Protein AF-A0A8J5R7S0-F1 (afdb_monomer)

InterPro domains:
  IPR000718 Peptidase M13 [PS51885] (1-370)
  IPR000718 Peptidase M13 [PTHR11733] (6-368)
  IPR008753 Peptidase M13, N-terminal domain [PF05649] (17-131)
  IPR008753 Peptidase M13, N-terminal domain [PF05649] (143-368)

Secondary structure (DSSP, 8-state):
-HHHHHHHHH--TTS-TTT-HHHHHHTTTS-TT-GGGG--HHHHHHHHHHHHHHHHHHH-TT--SSHHHHHHHHHHHHHHHHHHHHTS--SB--HHHHHHHHHTT--HHHHGGGS-GGG--HHHHHHHTTT--PSPP----THHHHHHHHHHHHHHHHTT--HHHHTTHHHHHHHHHHHHHHHHHHIIIIITTSPPEEEEHHHHHHH--SS-HHHHHHHHSTTT----TT-EEEES-HHHHHHHHHHHHHS-HHHHHHHHHHHHHHHHGGGS-BHHHHHHHHHHHHHHTTTT--S-S---HHHHHHHHHHHHHHHHHHHHSPPPHHHHHHHHHHHHHHHHHHHHHHHH-SSS-HHHHHHHHHHHHT----

Radius of gyration: 26.87 Å; Cα contacts (8 Å, |Δi|>4): 314; chains: 1; bounding box: 60×61×68 Å

Foldseek 3Di:
DVVVVLQVLQADCVDDCVVPVCCRRHVLQPPPPRPNVPPPVVVVVVVVLLVVLVCQLAVPCPPDPDVLSNVLSVLLVLQVVLQVLLVPQPDFDCPVVVVLQVQLQHQCLQCPPNRDLVPFDLLSLCLSLLNLLDQQDDQQDDPLLVLVLVLLLLVSVVVHGDNVSSVVLVLLSVLSNVLNVLVVVLCVVCPVPDWFDKDFLLVVCVVQVLDPVQSSVCSNQPPPDHHDRRDIDGHNGPSSSVVVSVSVVVDRSSSVSNNSSSSSSVSCLSPGSGNSSVVSVVSSVCSVCVPDPPDDPRDPSSVVSCVPVVVSSVVSSCVVVPDDPVNVVVVVVVLVVVLVVVLVCLVPDPVDDPVRSVVVNVVSVPDDDD

pLDDT: mean 86.01, std 12.0, range [40.16, 97.75]

Sequence (370 aa):
MEYGLYMLKNMNKSVDPCDNFYEFACGNFDDPNSPAKKNRYYDKATDEMVQRLKSLLTNSRRSFKFEPFKFISDYYYSCENINNYHQYIDEDDTEFLNEIILKLGGWPVIQGDNWNETDFNWIKIVDEAMNILGPPKKNLEGEKSNAYFDFMSDVAIFLGADKDQAEELKLSFKFENDVQKIYNESKRIDGENSEPVKMSVKEMIEKWTSTDWIKYLNSVIKPSFYFTNETIVHILYPSFITNFEKMMNETPNRVLANYAIWTVIESVIPYINSKTLWNYRKIYMKIEDSFYSTSDSKFDCMALVKTELGMLLHAYYLREYPVDERTRSEVHAIYSNVQNKFIEILNSSKWLDSNAKTEIIDKITSIKTV

Mean predicted aligned error: 8.71 Å

Nearest PDB structures (foldseek):
  6sh2-assembly1_AAA  TM=7.946E-01  e=2.055E-11  Homo sapiens
  5v48-assembly1_B  TM=7.964E-01  e=2.745E-10  Oryctolagus cuniculus
  3dwb-assembly1_A  TM=7.727E-01  e=1.222E-09  Homo sapiens
  6xly-assembly1_A  TM=6.908E-01  e=9.121E-06  Mycobacterium tuberculosis H37Rv
  3zuk-assembly2_B  TM=7.371E-01  e=1.687E-05  Mycobacterium tuberculosis H37Rv

Structure (mmCIF, N/CA/C/O backbone):
data_AF-A0A8J5R7S0-F1
#
_entry.id   AF-A0A8J5R7S0-F1
#
loop_
_atom_site.group_PDB
_atom_site.id
_atom_site.type_symbol
_atom_site.label_atom_id
_atom_site.label_alt_id
_atom_site.label_comp_id
_atom_site.label_asym_id
_atom_site.label_entity_id
_atom_site.label_seq_id
_atom_site.pdbx_PDB_ins_code
_atom_site.Cartn_x
_atom_site.Cartn_y
_atom_site.Cartn_z
_atom_site.occupancy
_atom_site.B_iso_or_equiv
_atom_site.auth_seq_id
_atom_site.auth_comp_id
_atom_site.auth_asym_id
_atom_site.auth_atom_id
_atom_site.pdbx_PDB_model_num
ATOM 1 N N . MET A 1 1 ? 26.047 -23.902 -27.646 1.00 54.72 1 MET A N 1
ATOM 2 C CA . MET A 1 1 ? 25.434 -25.054 -28.349 1.00 54.72 1 MET A CA 1
ATOM 3 C C . MET A 1 1 ? 24.131 -25.502 -27.682 1.00 54.72 1 MET A C 1
ATOM 5 O O . MET A 1 1 ? 23.162 -25.730 -28.388 1.00 54.72 1 MET A O 1
ATOM 9 N N . GLU A 1 2 ? 24.059 -25.534 -26.347 1.00 72.31 2 GLU A N 1
ATOM 10 C CA . GLU A 1 2 ? 22.860 -25.946 -25.591 1.00 72.31 2 GLU A CA 1
ATOM 11 C C . GLU A 1 2 ? 21.619 -25.051 -25.812 1.00 72.31 2 GLU A C 1
ATOM 13 O O . GLU A 1 2 ? 20.527 -25.560 -26.052 1.00 72.31 2 GLU A O 1
ATOM 18 N N . TYR A 1 3 ? 21.787 -23.723 -25.859 1.00 71.62 3 TYR A N 1
ATOM 19 C CA . TYR A 1 3 ? 20.675 -22.782 -26.082 1.00 71.62 3 TYR A CA 1
ATOM 20 C C . TYR A 1 3 ? 20.010 -22.901 -27.459 1.00 71.62 3 TYR A C 1
ATOM 22 O O . TYR A 1 3 ? 18.791 -22.808 -27.562 1.00 71.62 3 TYR A O 1
ATOM 30 N N . GLY A 1 4 ? 20.783 -23.164 -28.517 1.00 79.75 4 GLY A N 1
ATOM 31 C CA . GLY A 1 4 ? 20.218 -23.356 -29.857 1.00 79.75 4 GLY A CA 1
ATOM 32 C C . GLY A 1 4 ? 19.307 -24.585 -29.925 1.00 79.75 4 GLY A C 1
ATOM 33 O O . GLY A 1 4 ? 18.247 -24.542 -30.540 1.00 79.75 4 GLY A O 1
ATOM 34 N N . LEU A 1 5 ? 19.672 -25.662 -29.222 1.00 80.88 5 LEU A N 1
ATOM 35 C CA . LEU A 1 5 ? 18.833 -26.857 -29.102 1.00 80.88 5 LEU A CA 1
ATOM 36 C C . LEU A 1 5 ? 17.574 -26.594 -28.271 1.00 80.88 5 LEU A C 1
ATOM 38 O O . LEU A 1 5 ? 16.520 -27.133 -28.593 1.00 80.88 5 LEU A O 1
ATOM 42 N N . TYR A 1 6 ? 17.670 -25.767 -27.227 1.00 77.62 6 TYR A N 1
ATOM 43 C CA . TYR A 1 6 ? 16.508 -25.335 -26.450 1.00 77.62 6 TYR A CA 1
ATOM 44 C C . TYR A 1 6 ? 15.512 -24.547 -27.314 1.00 77.62 6 TYR A C 1
ATOM 46 O O . TYR A 1 6 ? 14.331 -24.877 -27.326 1.00 77.62 6 TYR A O 1
ATOM 54 N N . MET A 1 7 ? 15.987 -23.581 -28.108 1.00 81.38 7 MET A N 1
ATOM 55 C CA . MET A 1 7 ? 15.130 -22.819 -29.026 1.00 81.38 7 MET A CA 1
ATOM 56 C C . MET A 1 7 ? 14.431 -23.731 -30.039 1.00 81.38 7 MET A C 1
ATOM 58 O O . MET A 1 7 ? 13.219 -23.651 -30.200 1.00 81.38 7 MET A O 1
ATOM 62 N N . LEU A 1 8 ? 15.166 -24.662 -30.658 1.00 85.50 8 LEU A N 1
ATOM 63 C CA . LEU A 1 8 ? 14.607 -25.590 -31.646 1.00 85.50 8 LEU A CA 1
ATOM 64 C C . LEU A 1 8 ? 13.501 -26.498 -31.090 1.00 85.50 8 LEU A C 1
ATOM 66 O O . LEU A 1 8 ? 12.642 -26.919 -31.858 1.00 85.50 8 LEU A O 1
ATOM 70 N N . LYS A 1 9 ? 13.521 -26.811 -29.788 1.00 84.06 9 LYS A N 1
ATOM 71 C CA . LYS A 1 9 ? 12.477 -27.621 -29.139 1.00 84.06 9 LYS A CA 1
ATOM 72 C C . LYS A 1 9 ? 11.153 -26.871 -28.991 1.00 84.06 9 LYS A C 1
ATOM 74 O O . LYS A 1 9 ? 10.107 -27.507 -29.023 1.00 84.06 9 LYS A O 1
ATOM 79 N N . ASN A 1 10 ? 11.201 -25.548 -28.855 1.00 83.25 10 ASN A N 1
ATOM 80 C CA . ASN A 1 10 ? 10.009 -24.722 -28.649 1.00 83.25 10 ASN A CA 1
ATOM 81 C C . ASN A 1 10 ? 9.314 -24.341 -29.967 1.00 83.25 10 ASN A C 1
ATOM 83 O O . ASN A 1 10 ? 8.135 -23.995 -29.960 1.00 83.25 10 ASN A O 1
ATOM 87 N N . MET A 1 11 ? 10.025 -24.447 -31.094 1.00 88.94 11 MET A N 1
ATOM 88 C CA . MET A 1 11 ? 9.526 -24.049 -32.410 1.00 88.94 11 MET A CA 1
ATOM 89 C C . MET A 1 11 ? 8.568 -25.077 -33.023 1.00 88.94 11 MET A C 1
ATOM 91 O O . MET A 1 11 ? 8.940 -26.243 -33.191 1.00 88.94 11 MET A O 1
ATOM 95 N N . ASN A 1 12 ? 7.400 -24.629 -33.484 1.00 90.44 12 ASN A N 1
ATOM 96 C CA . ASN A 1 12 ? 6.509 -25.402 -34.347 1.00 90.44 12 ASN A CA 1
ATOM 97 C C . ASN A 1 12 ? 6.840 -25.134 -35.825 1.00 90.44 12 ASN A C 1
ATOM 99 O O . ASN A 1 12 ? 6.315 -24.222 -36.459 1.00 90.44 12 ASN A O 1
ATOM 103 N N . LYS A 1 13 ? 7.710 -25.967 -36.405 1.00 91.94 13 LYS A N 1
ATOM 104 C CA . LYS A 1 13 ? 8.161 -25.818 -37.803 1.00 91.94 13 LYS A CA 1
ATOM 105 C C . LYS A 1 13 ? 7.092 -26.138 -38.858 1.00 91.94 13 LYS A C 1
ATOM 107 O O . LYS A 1 13 ? 7.387 -26.036 -40.044 1.00 91.94 13 LYS A O 1
ATOM 112 N N . SER A 1 14 ? 5.898 -26.562 -38.443 1.00 93.44 14 SER A N 1
ATOM 113 C CA . SER A 1 14 ? 4.774 -26.827 -39.352 1.00 93.44 14 SER A CA 1
ATOM 114 C C . SER A 1 14 ? 4.003 -25.556 -39.715 1.00 93.44 14 SER A C 1
ATOM 116 O O . SER A 1 14 ? 3.179 -25.593 -40.623 1.00 93.44 14 SER A O 1
ATOM 118 N N . VAL A 1 15 ? 4.251 -24.452 -39.003 1.00 94.75 15 VAL A N 1
ATOM 119 C CA . VAL A 1 15 ? 3.625 -23.148 -39.238 1.00 94.75 15 VAL A CA 1
ATOM 120 C C . VAL A 1 15 ? 4.617 -22.231 -39.935 1.00 94.75 15 VAL A C 1
ATOM 122 O O . VAL A 1 15 ? 5.786 -22.183 -39.560 1.00 94.75 15 VAL A O 1
ATOM 125 N N . ASP A 1 16 ? 4.167 -21.513 -40.962 1.00 96.12 16 ASP A N 1
ATOM 126 C CA . ASP A 1 16 ? 5.008 -20.531 -41.638 1.00 96.12 16 ASP A CA 1
ATOM 127 C C . ASP A 1 16 ? 5.246 -19.324 -40.700 1.00 96.12 16 ASP A C 1
ATOM 129 O O . ASP A 1 16 ? 4.277 -18.733 -40.203 1.00 96.12 16 ASP A O 1
ATOM 133 N N . PRO A 1 17 ? 6.505 -18.923 -40.430 1.00 96.38 17 PRO A N 1
ATOM 134 C CA . PRO A 1 17 ? 6.798 -17.729 -39.637 1.00 96.38 17 PRO A CA 1
ATOM 135 C C . PRO A 1 17 ? 6.191 -16.440 -40.205 1.00 96.38 17 PRO A C 1
ATOM 137 O O . PRO A 1 17 ? 5.977 -15.498 -39.441 1.00 96.38 17 PRO A O 1
ATOM 140 N N . CYS A 1 18 ? 5.936 -16.372 -41.514 1.00 97.12 18 CYS A N 1
ATOM 141 C CA . CYS A 1 18 ? 5.289 -15.233 -42.158 1.00 97.12 18 CYS A CA 1
ATOM 142 C C . CYS A 1 18 ? 3.779 -15.171 -41.882 1.00 97.12 18 CYS A C 1
ATOM 144 O O . CYS A 1 18 ? 3.223 -14.074 -41.913 1.00 97.12 18 CYS A O 1
ATOM 146 N N . ASP A 1 19 ? 3.143 -16.303 -41.564 1.00 97.25 19 ASP A N 1
ATOM 147 C CA . ASP A 1 19 ? 1.714 -16.371 -41.234 1.00 97.25 19 ASP A CA 1
ATOM 148 C C . ASP A 1 19 ? 1.473 -16.148 -39.737 1.00 97.25 19 ASP A C 1
ATOM 150 O O . ASP A 1 19 ? 0.612 -15.361 -39.340 1.00 97.25 19 ASP A O 1
ATOM 154 N N . ASN A 1 20 ? 2.239 -16.836 -38.884 1.00 94.94 20 ASN A N 1
ATOM 155 C CA . ASN A 1 20 ? 2.149 -16.687 -37.434 1.00 94.94 20 ASN A CA 1
ATOM 156 C C . ASN A 1 20 ? 3.505 -16.959 -36.771 1.00 94.94 20 ASN A C 1
ATOM 158 O O . ASN A 1 20 ? 3.813 -18.078 -36.356 1.00 94.94 20 ASN A O 1
ATOM 162 N N . PHE A 1 21 ? 4.310 -15.902 -36.633 1.00 95.25 21 PHE A N 1
ATOM 163 C CA . PHE A 1 21 ? 5.640 -15.997 -36.030 1.00 95.25 21 PHE A CA 1
ATOM 164 C C . PHE A 1 21 ? 5.613 -16.483 -34.575 1.00 95.25 21 PHE A C 1
ATOM 166 O O . PHE A 1 21 ? 6.533 -17.183 -34.153 1.00 95.25 21 PHE A O 1
ATOM 173 N N . TYR A 1 22 ? 4.571 -16.137 -33.809 1.00 91.00 22 TYR A N 1
ATOM 174 C CA . TYR A 1 22 ? 4.438 -16.588 -32.424 1.00 91.00 22 TYR A CA 1
ATOM 175 C C . TYR A 1 22 ? 4.262 -18.105 -32.360 1.00 91.00 22 TYR A C 1
ATOM 177 O O . TYR A 1 22 ? 5.021 -18.773 -31.667 1.00 91.00 22 TYR A O 1
ATOM 185 N N . GLU A 1 23 ? 3.327 -18.658 -33.132 1.00 91.44 23 GLU A N 1
ATOM 186 C CA . GLU A 1 23 ? 3.104 -20.105 -33.195 1.00 91.44 23 GLU A CA 1
ATOM 187 C C . GLU A 1 23 ? 4.327 -20.834 -33.768 1.00 91.44 23 GLU A C 1
ATOM 189 O O . GLU A 1 23 ? 4.766 -21.841 -33.223 1.00 91.44 23 GLU A O 1
ATOM 194 N N . PHE A 1 24 ? 4.966 -20.295 -34.807 1.00 92.62 24 PHE A N 1
ATOM 195 C CA . PHE A 1 24 ? 6.210 -20.867 -35.320 1.00 92.62 24 PHE A CA 1
ATOM 196 C C . PHE A 1 24 ? 7.320 -20.923 -34.257 1.00 92.62 24 PHE A C 1
ATOM 198 O O . PHE A 1 24 ? 8.022 -21.929 -34.144 1.00 92.62 24 PHE A O 1
ATOM 205 N N . ALA A 1 25 ? 7.499 -19.858 -33.473 1.00 89.88 25 ALA A N 1
ATOM 206 C CA . ALA A 1 25 ? 8.573 -19.762 -32.486 1.00 89.88 25 ALA A CA 1
ATOM 207 C C . ALA A 1 25 ? 8.264 -20.493 -31.165 1.00 89.88 25 ALA A C 1
ATOM 209 O O . ALA A 1 25 ? 9.184 -21.028 -30.541 1.00 89.88 25 ALA A O 1
ATOM 210 N N . CYS A 1 26 ? 6.995 -20.512 -30.751 1.00 85.75 26 CYS A N 1
ATOM 211 C CA . CYS A 1 26 ? 6.542 -20.906 -29.416 1.00 85.75 26 CYS A CA 1
ATOM 212 C C . CYS A 1 26 ? 5.428 -21.963 -29.416 1.00 85.75 26 CYS A C 1
ATOM 214 O O . CYS A 1 26 ? 4.992 -22.357 -28.342 1.00 85.75 26 CYS A O 1
ATOM 216 N N . GLY A 1 27 ? 4.951 -22.452 -30.559 1.00 85.38 27 GLY A N 1
ATOM 217 C CA . GLY A 1 27 ? 3.786 -23.347 -30.628 1.00 85.38 27 GLY A CA 1
ATOM 218 C C . GLY A 1 27 ? 3.944 -24.654 -29.844 1.00 85.38 27 GLY A C 1
ATOM 219 O O . GLY A 1 27 ? 2.982 -25.180 -29.293 1.00 85.38 27 GLY A O 1
ATOM 220 N N . ASN A 1 28 ? 5.181 -25.138 -29.679 1.00 85.38 28 ASN A N 1
ATOM 221 C CA . ASN A 1 28 ? 5.466 -26.311 -28.842 1.00 85.38 28 ASN A CA 1
ATOM 222 C C . ASN A 1 28 ? 5.743 -25.958 -27.368 1.00 85.38 28 ASN A C 1
ATOM 224 O O . ASN A 1 28 ? 6.005 -26.850 -26.561 1.00 85.38 28 ASN A O 1
ATOM 228 N N . PHE A 1 29 ? 5.756 -24.675 -27.007 1.00 75.12 29 PHE A N 1
ATOM 229 C CA . PHE A 1 29 ? 5.971 -24.203 -25.638 1.00 75.12 29 PHE A CA 1
ATOM 230 C C . PHE A 1 29 ? 4.704 -24.351 -24.781 1.00 75.12 29 PHE A C 1
ATOM 232 O O . PHE A 1 29 ? 4.805 -24.741 -23.617 1.00 75.12 29 PHE A O 1
ATOM 239 N N . ASP A 1 30 ? 3.526 -24.100 -25.366 1.00 64.25 30 ASP A N 1
ATOM 240 C CA . ASP A 1 30 ? 2.230 -24.141 -24.670 1.00 64.25 30 ASP A CA 1
ATOM 241 C C . ASP A 1 30 ? 1.510 -25.502 -24.754 1.00 64.25 30 ASP A C 1
ATOM 243 O O . ASP A 1 30 ? 0.544 -25.736 -24.016 1.00 64.25 30 ASP A O 1
ATOM 247 N N . ASP A 1 31 ? 2.009 -26.434 -25.577 1.00 67.38 31 ASP A N 1
ATOM 248 C CA . ASP A 1 31 ? 1.490 -27.803 -25.680 1.00 67.38 31 ASP A CA 1
ATOM 249 C C . ASP A 1 31 ? 1.541 -28.514 -24.304 1.00 67.38 31 ASP A C 1
ATOM 251 O O . ASP A 1 31 ? 2.624 -28.706 -23.736 1.00 67.38 31 ASP A O 1
ATOM 255 N N . PRO A 1 32 ? 0.387 -28.939 -23.742 1.00 59.66 32 PRO A N 1
ATOM 256 C CA . PRO A 1 32 ? 0.312 -29.668 -22.475 1.00 59.66 32 PRO A CA 1
ATOM 257 C C . PRO A 1 32 ? 1.167 -30.938 -22.418 1.00 59.66 32 PRO A C 1
ATOM 259 O O . PRO A 1 32 ? 1.554 -31.348 -21.323 1.00 59.66 32 PRO A O 1
ATOM 262 N N . ASN A 1 33 ? 1.460 -31.544 -23.569 1.00 61.59 33 ASN A N 1
ATOM 263 C CA . ASN A 1 33 ? 2.239 -32.773 -23.689 1.00 61.59 33 ASN A CA 1
ATOM 264 C C . ASN A 1 33 ? 3.724 -32.516 -24.001 1.00 61.59 33 ASN A C 1
ATOM 266 O O . ASN A 1 33 ? 4.511 -33.464 -24.072 1.00 61.59 33 ASN A O 1
ATOM 270 N N . SER A 1 34 ? 4.130 -31.253 -24.163 1.00 59.34 34 SER A N 1
ATOM 271 C CA . SER A 1 34 ? 5.507 -30.895 -24.486 1.00 59.34 34 SER A CA 1
ATOM 272 C C . SER A 1 34 ? 6.406 -30.877 -23.240 1.00 59.34 34 SER A C 1
ATOM 274 O O . SER A 1 34 ? 6.085 -30.238 -22.231 1.00 59.34 34 SER A O 1
ATOM 276 N N . PRO A 1 35 ? 7.603 -31.496 -23.294 1.00 53.53 35 PRO A N 1
ATOM 277 C CA . PRO A 1 35 ? 8.589 -31.420 -22.216 1.00 53.53 35 PRO A CA 1
ATOM 278 C C . PRO A 1 35 ? 9.141 -29.997 -21.980 1.00 53.53 35 PRO A C 1
ATOM 280 O O . PRO A 1 35 ? 9.852 -29.784 -20.995 1.00 53.53 35 PRO A O 1
ATOM 283 N N . ALA A 1 36 ? 8.824 -29.021 -22.844 1.00 54.97 36 ALA A N 1
ATOM 284 C CA . ALA A 1 36 ? 9.242 -27.621 -22.720 1.00 54.97 36 ALA A CA 1
ATOM 285 C C . ALA A 1 36 ? 8.524 -26.847 -21.597 1.00 54.97 36 ALA A C 1
ATOM 287 O O . ALA A 1 36 ? 9.084 -25.891 -21.056 1.00 54.97 36 ALA A O 1
ATOM 288 N N . LYS A 1 37 ? 7.325 -27.289 -21.185 1.00 53.88 37 LYS A N 1
ATOM 289 C CA . LYS A 1 37 ? 6.436 -26.541 -20.277 1.00 53.88 37 LYS A CA 1
ATOM 290 C C . LYS A 1 37 ? 7.016 -26.277 -18.878 1.00 53.88 37 LYS A C 1
ATOM 292 O O . LYS A 1 37 ? 6.526 -25.419 -18.154 1.00 53.88 37 LYS A O 1
ATOM 297 N N . LYS A 1 38 ? 8.069 -27.002 -18.480 1.00 52.19 38 LYS A N 1
ATOM 298 C CA . LYS A 1 38 ? 8.664 -26.927 -17.132 1.00 52.19 38 LYS A CA 1
ATOM 299 C C . LYS A 1 38 ? 9.805 -25.917 -16.968 1.00 52.19 38 LYS A C 1
ATOM 301 O O . LYS A 1 38 ? 10.351 -25.834 -15.876 1.00 52.19 38 LYS A O 1
ATOM 306 N N . ASN A 1 39 ? 10.206 -25.191 -18.012 1.00 55.47 39 ASN A N 1
ATOM 307 C CA . ASN A 1 39 ? 11.463 -24.432 -17.993 1.00 55.47 39 ASN A CA 1
ATOM 308 C C . ASN A 1 39 ? 11.327 -23.032 -18.603 1.00 55.47 39 ASN A C 1
ATOM 310 O O . ASN A 1 39 ? 12.093 -22.658 -19.490 1.00 55.47 39 ASN A O 1
ATOM 314 N N . ARG A 1 40 ? 10.391 -22.203 -18.119 1.00 67.19 40 ARG A N 1
ATOM 315 C CA . ARG A 1 40 ? 10.500 -20.769 -18.420 1.00 67.19 40 ARG A CA 1
ATOM 316 C C . ARG A 1 40 ? 11.831 -20.293 -17.846 1.00 67.19 40 ARG A C 1
ATOM 318 O O . ARG A 1 40 ? 12.051 -20.365 -16.642 1.00 67.19 40 ARG A O 1
ATOM 325 N N . TYR A 1 41 ? 12.741 -19.854 -18.712 1.00 68.25 41 TYR A N 1
ATOM 326 C CA . TYR A 1 41 ? 14.085 -19.452 -18.291 1.00 68.25 41 TYR A CA 1
ATOM 327 C C . TYR A 1 41 ? 14.035 -18.358 -17.216 1.00 68.25 41 TYR A C 1
ATOM 329 O O . TYR A 1 41 ? 14.812 -18.394 -16.269 1.00 68.25 41 TYR A O 1
ATOM 337 N N . TYR A 1 42 ? 13.082 -17.432 -17.346 1.00 70.31 42 TYR A N 1
ATOM 338 C CA . TYR A 1 42 ? 12.840 -16.376 -16.369 1.00 70.31 42 TYR A CA 1
ATOM 339 C C . TYR A 1 42 ? 12.441 -16.927 -14.994 1.00 70.31 42 TYR A C 1
ATOM 341 O O . TYR A 1 42 ? 13.034 -16.536 -13.990 1.00 70.31 42 TYR A O 1
ATOM 349 N N . ASP A 1 43 ? 11.490 -17.863 -14.953 1.00 73.62 43 ASP A N 1
ATOM 350 C CA . ASP A 1 43 ? 11.045 -18.492 -13.706 1.00 73.62 43 ASP A CA 1
ATOM 351 C C . ASP A 1 43 ? 12.200 -19.275 -13.080 1.00 73.62 43 ASP A C 1
ATOM 353 O O . ASP A 1 43 ? 12.506 -19.082 -11.913 1.00 73.62 43 ASP A O 1
ATOM 357 N N . LYS A 1 44 ? 12.948 -20.046 -13.881 1.00 76.44 44 LYS A N 1
ATOM 358 C CA . LYS A 1 44 ? 14.125 -20.783 -13.404 1.00 76.44 44 LYS A CA 1
ATOM 359 C C . LYS A 1 44 ? 15.202 -19.858 -12.829 1.00 76.44 44 LYS A C 1
ATOM 361 O O . LYS A 1 44 ? 15.733 -20.132 -11.758 1.00 76.44 44 LYS A O 1
ATOM 366 N N . ALA A 1 45 ? 15.539 -18.774 -13.526 1.00 80.50 45 ALA A N 1
ATOM 367 C CA . ALA A 1 45 ? 16.528 -17.808 -13.051 1.00 80.50 45 ALA A CA 1
ATOM 368 C C . ALA A 1 45 ? 16.061 -17.123 -1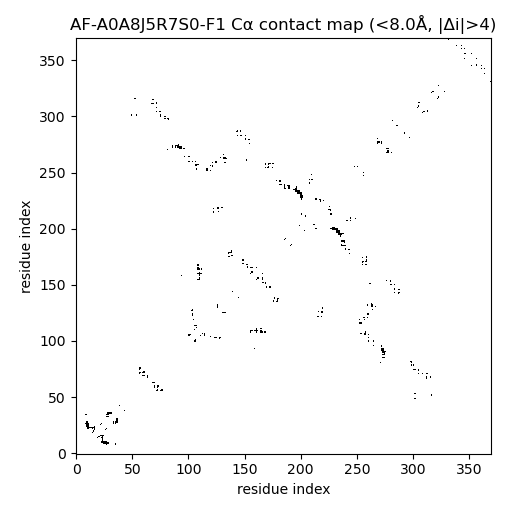1.756 1.00 80.50 45 ALA A C 1
ATOM 370 O O . ALA A 1 45 ? 16.858 -16.902 -10.843 1.00 80.50 45 ALA A O 1
ATOM 371 N N . THR A 1 46 ? 14.764 -16.827 -11.666 1.00 80.31 46 THR A N 1
ATOM 372 C CA . THR A 1 46 ? 14.139 -16.239 -10.480 1.00 80.31 46 THR A CA 1
ATOM 373 C C . THR A 1 46 ? 14.155 -17.220 -9.310 1.00 80.31 46 THR A C 1
ATOM 375 O O . THR A 1 46 ? 14.579 -16.847 -8.219 1.00 80.31 46 THR A O 1
ATOM 378 N N . ASP A 1 47 ? 13.787 -18.480 -9.534 1.00 82.31 47 ASP A N 1
ATOM 379 C CA . ASP A 1 47 ? 13.811 -19.548 -8.535 1.00 82.31 47 ASP A CA 1
ATOM 380 C C . ASP A 1 47 ? 15.230 -19.798 -8.023 1.00 82.31 47 ASP A C 1
ATOM 382 O O . ASP A 1 47 ? 15.453 -19.861 -6.814 1.00 82.31 47 ASP A O 1
ATOM 386 N N . GLU A 1 48 ? 16.216 -19.878 -8.922 1.00 86.44 48 GLU A N 1
ATOM 387 C CA . GLU A 1 48 ? 17.627 -20.011 -8.550 1.00 86.44 48 GLU A CA 1
ATOM 388 C C . GLU A 1 48 ? 18.104 -18.818 -7.712 1.00 86.44 48 GLU A C 1
ATOM 390 O O . GLU A 1 48 ? 18.785 -19.002 -6.699 1.00 86.44 48 GLU A O 1
ATOM 395 N N . MET A 1 49 ? 17.732 -17.592 -8.091 1.00 86.25 49 MET A N 1
ATOM 396 C CA . MET A 1 49 ? 18.062 -16.389 -7.325 1.00 86.25 49 MET A CA 1
ATOM 397 C C . MET A 1 49 ? 17.414 -16.415 -5.936 1.00 86.25 49 MET A C 1
ATOM 399 O O . MET A 1 49 ? 18.093 -16.172 -4.939 1.00 86.25 49 MET A O 1
ATOM 403 N N . VAL A 1 50 ? 16.126 -16.752 -5.846 1.00 85.94 50 VAL A N 1
ATOM 404 C CA . VAL A 1 50 ? 15.396 -16.856 -4.575 1.00 85.94 50 VAL A CA 1
ATOM 405 C C . VAL A 1 50 ? 16.006 -17.936 -3.684 1.00 85.94 50 VAL A C 1
ATOM 407 O O . VAL A 1 50 ? 16.172 -17.713 -2.487 1.00 85.94 50 VAL A O 1
ATOM 410 N N . GLN A 1 51 ? 16.406 -19.082 -4.238 1.00 87.94 51 GLN A N 1
ATOM 411 C CA . GLN A 1 51 ? 17.088 -20.136 -3.481 1.00 87.94 51 GLN A CA 1
ATOM 412 C C . GLN A 1 51 ? 18.445 -19.676 -2.941 1.00 87.94 51 GLN A C 1
ATOM 414 O O . GLN A 1 51 ? 18.761 -19.939 -1.778 1.00 87.94 51 GLN A O 1
ATOM 419 N N . ARG A 1 52 ? 19.234 -18.949 -3.744 1.00 89.69 52 ARG A N 1
ATOM 420 C CA . ARG A 1 52 ? 20.494 -18.345 -3.281 1.00 89.69 52 ARG A CA 1
ATOM 421 C C . ARG A 1 52 ? 20.247 -17.354 -2.151 1.00 89.69 52 ARG A C 1
ATOM 423 O O . ARG A 1 52 ? 20.922 -17.437 -1.134 1.00 89.69 52 ARG A O 1
ATOM 430 N N . LEU A 1 53 ? 19.256 -16.475 -2.291 1.00 89.56 53 LEU A N 1
ATOM 431 C CA . LEU A 1 53 ? 18.880 -15.514 -1.252 1.00 89.56 53 LEU A CA 1
ATOM 432 C C . LEU A 1 53 ? 18.440 -16.207 0.043 1.00 89.56 53 LEU A C 1
ATOM 434 O O . LEU A 1 53 ? 18.936 -15.857 1.108 1.00 89.56 53 LEU A O 1
ATOM 438 N N . LYS A 1 54 ? 17.584 -17.233 -0.037 1.00 89.00 54 LYS A N 1
ATOM 439 C CA . LYS A 1 54 ? 17.189 -18.036 1.133 1.00 89.00 54 LYS A CA 1
ATOM 440 C C . LYS A 1 54 ? 18.412 -18.638 1.821 1.00 89.00 54 LYS A C 1
ATOM 442 O O . LYS A 1 54 ? 18.577 -18.468 3.023 1.00 89.00 54 LYS A O 1
ATOM 447 N N . SER A 1 55 ? 19.298 -19.272 1.052 1.00 87.88 55 SER A N 1
ATOM 448 C CA . SER A 1 55 ? 20.548 -19.847 1.563 1.00 87.88 55 SER A CA 1
ATOM 449 C C . SER A 1 55 ? 21.444 -18.798 2.235 1.00 87.88 55 SER A C 1
ATOM 451 O O . SER A 1 55 ? 21.991 -19.052 3.311 1.00 87.88 55 SER A O 1
ATOM 453 N N . LEU A 1 56 ? 21.563 -17.606 1.637 1.00 87.25 56 LEU A N 1
ATOM 454 C CA . LEU A 1 56 ? 22.302 -16.482 2.212 1.00 87.25 56 LEU A CA 1
ATOM 455 C C . LEU A 1 56 ? 21.713 -16.040 3.553 1.00 87.25 56 LEU A C 1
ATOM 457 O O . LEU A 1 56 ? 22.467 -15.822 4.494 1.00 87.25 56 LEU A O 1
ATOM 461 N N . LEU A 1 57 ? 20.390 -15.933 3.672 1.00 89.00 57 LEU A N 1
ATOM 462 C CA . LEU A 1 57 ? 19.732 -15.482 4.902 1.00 89.00 57 LEU A CA 1
ATOM 463 C C . LEU A 1 57 ? 19.736 -16.557 6.005 1.00 89.00 57 LEU A C 1
ATOM 465 O O . LEU A 1 57 ? 19.774 -16.225 7.188 1.00 89.00 57 LEU A O 1
ATOM 469 N N . THR A 1 58 ? 19.742 -17.850 5.655 1.00 85.44 58 THR A N 1
ATOM 470 C CA . THR A 1 58 ? 19.743 -18.942 6.647 1.00 85.44 58 THR A CA 1
ATOM 471 C C . THR A 1 58 ? 21.130 -19.277 7.189 1.00 85.44 58 THR A C 1
ATOM 473 O O . THR A 1 58 ? 21.274 -19.551 8.381 1.00 85.44 58 THR A O 1
ATOM 476 N N . ASN A 1 59 ? 22.163 -19.279 6.342 1.00 75.00 59 ASN A N 1
ATOM 477 C CA . ASN A 1 59 ? 23.484 -19.818 6.702 1.00 75.00 59 ASN A CA 1
ATOM 478 C C . ASN A 1 59 ? 24.400 -18.821 7.427 1.00 75.00 59 ASN A C 1
ATOM 480 O O . ASN A 1 59 ? 25.453 -19.191 7.945 1.00 75.00 59 ASN A O 1
ATOM 484 N N . SER A 1 60 ? 24.021 -17.552 7.472 1.00 64.56 60 SER A N 1
ATOM 485 C CA . SER A 1 60 ? 24.946 -16.446 7.706 1.00 64.56 60 SER A CA 1
ATOM 486 C C . SER A 1 60 ? 24.955 -15.884 9.132 1.00 64.56 60 SER A C 1
ATOM 488 O O . SER A 1 60 ? 25.811 -15.062 9.461 1.00 64.56 60 SER A O 1
ATOM 490 N N . ARG A 1 61 ? 24.121 -16.409 10.047 1.00 60.50 61 ARG A N 1
ATOM 491 C CA . ARG A 1 61 ? 24.061 -15.983 11.468 1.00 60.50 61 ARG A CA 1
ATOM 492 C C . ARG A 1 61 ? 25.400 -15.959 12.212 1.00 60.50 61 ARG A C 1
ATOM 494 O O . ARG A 1 61 ? 25.495 -15.345 13.268 1.00 60.50 61 ARG A O 1
ATOM 501 N N . ARG A 1 62 ? 26.420 -16.666 11.717 1.00 55.06 62 ARG A N 1
ATOM 502 C CA . ARG A 1 62 ? 27.695 -16.870 12.418 1.00 55.06 62 ARG A CA 1
ATOM 503 C C . ARG A 1 62 ? 28.858 -16.008 11.916 1.00 55.06 62 ARG A C 1
ATOM 505 O O . ARG A 1 62 ? 29.907 -16.048 12.550 1.00 55.06 62 ARG A O 1
ATOM 512 N N . SER A 1 63 ? 28.723 -15.238 10.829 1.00 57.62 63 SER A N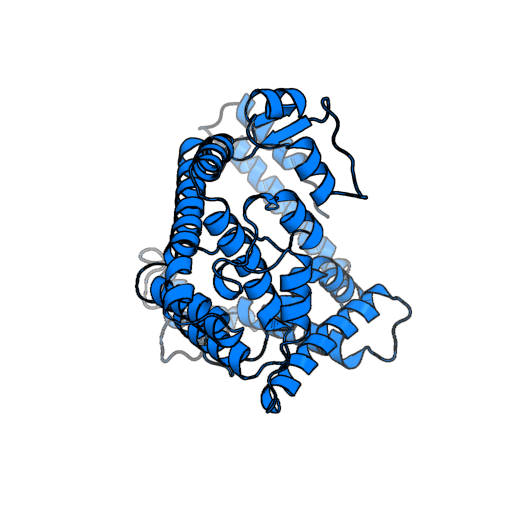 1
ATOM 513 C CA . SER A 1 63 ? 29.893 -14.611 10.174 1.00 57.62 63 SER A CA 1
ATOM 514 C C . SER A 1 63 ? 29.795 -13.112 9.877 1.00 57.62 63 SER A C 1
ATOM 516 O O . SER A 1 63 ? 30.666 -12.574 9.188 1.00 57.62 63 SER A O 1
ATOM 518 N N . PHE A 1 64 ? 28.781 -12.401 10.369 1.00 62.81 64 PHE A N 1
ATOM 519 C CA . PHE A 1 64 ? 28.595 -11.002 9.986 1.00 62.81 64 PHE A CA 1
ATOM 520 C C . PHE A 1 64 ? 29.452 -10.017 10.781 1.00 62.81 64 PHE A C 1
ATOM 522 O O . PHE A 1 64 ? 29.310 -9.879 11.989 1.00 62.81 64 PHE A O 1
ATOM 529 N N . LYS A 1 65 ? 30.296 -9.264 10.062 1.00 62.78 65 LYS A N 1
ATOM 530 C CA . LYS A 1 65 ? 30.958 -8.043 10.560 1.00 62.78 65 LYS A CA 1
ATOM 531 C C . LYS A 1 65 ? 30.132 -6.766 10.325 1.00 62.78 65 LYS A C 1
ATOM 533 O O . LYS A 1 65 ? 30.528 -5.709 10.799 1.00 62.78 65 LYS A O 1
ATOM 538 N N . PHE A 1 66 ? 29.046 -6.835 9.544 1.00 82.00 66 PHE A N 1
ATOM 539 C CA . PHE A 1 66 ? 28.238 -5.676 9.145 1.00 82.00 66 PHE A CA 1
ATOM 540 C C . PHE A 1 66 ? 26.793 -5.832 9.630 1.00 82.00 66 PHE A C 1
ATOM 542 O O . PHE A 1 66 ? 26.063 -6.690 9.135 1.00 82.00 66 PHE A O 1
ATOM 549 N N . GLU A 1 67 ? 26.400 -4.996 10.592 1.00 86.62 67 GLU A N 1
ATOM 550 C CA . GLU A 1 67 ? 25.116 -5.085 11.303 1.00 86.62 67 GLU A CA 1
ATOM 551 C C . GLU A 1 67 ? 23.874 -5.094 10.391 1.00 86.62 67 GLU A C 1
ATOM 553 O O . GLU A 1 67 ? 22.995 -5.922 10.624 1.00 86.62 67 GLU A O 1
ATOM 558 N N . PRO A 1 68 ? 23.782 -4.303 9.301 1.00 90.12 68 PRO A N 1
ATOM 559 C CA . PRO A 1 68 ? 22.614 -4.369 8.418 1.00 90.12 68 PRO A CA 1
ATOM 560 C C . PRO A 1 68 ? 22.353 -5.761 7.813 1.00 90.12 68 PRO A C 1
ATOM 562 O O . PRO A 1 68 ? 21.207 -6.191 7.715 1.00 90.12 68 PRO A O 1
ATOM 565 N N . PHE A 1 69 ? 23.392 -6.523 7.453 1.00 88.44 69 PHE A N 1
ATOM 566 C CA . PHE A 1 69 ? 23.198 -7.877 6.903 1.00 88.44 69 PHE A CA 1
ATOM 567 C C . PHE A 1 69 ? 22.844 -8.918 7.967 1.00 88.44 69 PHE A C 1
ATOM 569 O O . PHE A 1 69 ? 22.190 -9.924 7.682 1.00 88.44 69 PHE A O 1
ATOM 576 N N . LYS A 1 70 ? 23.227 -8.654 9.215 1.00 87.88 70 LYS A N 1
ATOM 577 C CA . LYS A 1 70 ? 22.724 -9.422 10.345 1.00 87.88 70 LYS A CA 1
ATOM 578 C C . LYS A 1 70 ? 21.233 -9.145 10.547 1.00 87.88 70 LYS A C 1
ATOM 580 O O . LYS A 1 70 ? 20.456 -10.091 10.583 1.00 87.88 70 LYS A O 1
ATOM 585 N N . PHE A 1 71 ? 20.830 -7.873 10.552 1.00 90.75 71 PHE A N 1
ATOM 586 C CA . PHE A 1 71 ? 19.433 -7.469 10.716 1.00 90.75 71 PHE A CA 1
ATOM 587 C C . PHE A 1 71 ? 18.499 -8.114 9.685 1.00 90.75 71 PHE A C 1
ATOM 589 O O . PHE A 1 71 ? 17.472 -8.662 10.067 1.00 90.75 71 PHE A O 1
ATOM 596 N N . ILE A 1 72 ? 18.856 -8.125 8.395 1.00 91.50 72 ILE A N 1
ATOM 597 C CA . ILE A 1 72 ? 18.005 -8.761 7.370 1.00 91.50 72 ILE A CA 1
ATOM 598 C C . ILE A 1 72 ? 17.850 -10.276 7.582 1.00 91.50 72 ILE A C 1
ATOM 600 O O . ILE A 1 72 ? 16.781 -10.833 7.334 1.00 91.50 72 ILE A O 1
ATOM 604 N N . SER A 1 73 ? 18.895 -10.940 8.079 1.00 89.81 73 SER A N 1
ATOM 605 C CA . SER A 1 73 ? 18.872 -12.376 8.379 1.00 89.81 73 SER A CA 1
ATOM 606 C C . SER A 1 73 ? 18.041 -12.673 9.632 1.00 89.81 73 SER A C 1
ATOM 608 O O . SER A 1 73 ? 17.265 -13.630 9.647 1.00 89.81 73 SER A O 1
ATOM 610 N N . ASP A 1 74 ? 18.159 -11.829 10.660 1.00 89.62 74 ASP A N 1
ATOM 611 C CA . ASP A 1 74 ? 17.347 -11.902 11.877 1.00 89.62 74 ASP A CA 1
ATOM 612 C C . ASP A 1 74 ? 15.866 -11.625 11.563 1.00 89.62 74 ASP A C 1
ATOM 614 O O . ASP A 1 74 ? 14.994 -12.353 12.031 1.00 89.62 74 ASP A O 1
ATOM 618 N N . TYR A 1 75 ? 15.575 -10.646 10.700 1.00 90.12 75 TYR A N 1
ATOM 619 C CA . TYR A 1 75 ? 14.224 -10.326 10.233 1.00 90.12 75 TYR A CA 1
ATOM 620 C C . TYR A 1 75 ? 13.583 -11.498 9.472 1.00 90.12 75 TYR A C 1
ATOM 622 O O . TYR A 1 75 ? 12.476 -11.923 9.809 1.00 90.12 75 TYR A O 1
ATOM 630 N N . TYR A 1 76 ? 14.302 -12.087 8.505 1.00 90.19 76 TYR A N 1
ATOM 631 C CA . TYR A 1 76 ? 13.850 -13.292 7.798 1.00 90.19 76 TYR A CA 1
ATOM 632 C C . TYR A 1 76 ? 13.562 -14.444 8.768 1.00 90.19 76 TYR A C 1
ATOM 634 O O . TYR A 1 76 ? 12.527 -15.102 8.673 1.00 90.19 76 TYR A O 1
ATOM 642 N N . TYR A 1 77 ? 14.456 -14.675 9.734 1.00 88.50 77 TYR A N 1
ATOM 643 C CA . TYR A 1 77 ? 14.276 -15.749 10.702 1.00 88.50 77 TYR A CA 1
ATOM 644 C C . TYR A 1 77 ? 13.087 -15.533 11.636 1.00 88.50 77 TYR A C 1
ATOM 646 O O . TYR A 1 77 ? 12.380 -16.492 11.933 1.00 88.50 77 TYR A O 1
ATOM 654 N N . SER A 1 78 ? 12.853 -14.305 12.094 1.00 86.69 78 SER A N 1
ATOM 655 C CA . SER A 1 78 ? 11.682 -13.985 12.913 1.00 86.69 78 SER A CA 1
ATOM 656 C C . SER A 1 78 ? 10.387 -14.338 12.182 1.00 86.69 78 SER A C 1
ATOM 658 O O . SER A 1 78 ? 9.517 -14.973 12.769 1.00 86.69 78 SER A O 1
ATOM 660 N N . CYS A 1 79 ? 10.298 -14.048 10.881 1.00 85.62 79 CYS A N 1
ATOM 661 C CA . CYS A 1 79 ? 9.166 -14.475 10.057 1.00 85.62 79 CYS A CA 1
ATOM 662 C C . CYS A 1 79 ? 9.067 -16.008 9.920 1.00 85.62 79 CYS A C 1
ATOM 664 O O . CYS A 1 79 ? 7.994 -16.587 10.085 1.00 85.62 79 CYS A O 1
ATOM 666 N N . GLU A 1 80 ? 10.180 -16.705 9.674 1.00 84.62 80 GLU A N 1
ATOM 667 C CA . GLU A 1 80 ? 10.169 -18.175 9.604 1.00 84.62 80 GLU A CA 1
ATOM 668 C C . GLU A 1 80 ? 9.758 -18.813 10.943 1.00 84.62 80 GLU A C 1
ATOM 670 O O . GLU A 1 80 ? 9.092 -19.849 10.966 1.00 84.62 80 GLU A O 1
ATOM 675 N N . ASN A 1 81 ? 10.104 -18.190 12.073 1.00 81.44 81 ASN A N 1
ATOM 676 C CA . ASN A 1 81 ? 9.636 -18.628 13.385 1.00 81.44 81 ASN A CA 1
ATOM 677 C C . ASN A 1 81 ? 8.129 -18.457 13.529 1.00 81.44 81 ASN A C 1
ATOM 679 O O . ASN A 1 81 ? 7.494 -19.387 14.011 1.00 81.44 81 ASN A O 1
ATOM 683 N N . ILE A 1 82 ? 7.559 -17.337 13.071 1.00 76.69 82 ILE A N 1
ATOM 684 C CA . ILE A 1 82 ? 6.104 -17.123 13.036 1.00 76.69 82 ILE A CA 1
ATOM 685 C C . ILE A 1 82 ? 5.429 -18.278 12.275 1.00 76.69 82 ILE A C 1
ATOM 687 O O . ILE A 1 82 ? 4.523 -18.926 12.797 1.00 76.69 82 ILE A O 1
ATOM 691 N N . ASN A 1 83 ? 5.951 -18.642 11.098 1.00 74.69 83 ASN A N 1
ATOM 692 C CA . ASN A 1 83 ? 5.460 -19.782 10.313 1.00 74.69 83 ASN A CA 1
ATOM 693 C C . ASN A 1 83 ? 5.506 -21.122 11.046 1.00 74.69 83 ASN A C 1
ATOM 695 O O . ASN A 1 83 ? 4.572 -21.919 10.943 1.00 74.69 83 ASN A O 1
ATOM 699 N N . ASN A 1 84 ? 6.608 -21.393 11.741 1.00 73.00 84 ASN A N 1
ATOM 700 C CA . ASN A 1 84 ? 6.765 -22.629 12.497 1.00 73.00 84 ASN A CA 1
ATOM 701 C C . ASN A 1 84 ? 5.881 -22.634 13.746 1.00 73.00 84 ASN A C 1
ATOM 703 O O . ASN A 1 84 ? 5.385 -23.690 14.121 1.00 73.00 84 ASN A O 1
ATOM 707 N N . TYR A 1 85 ? 5.669 -21.473 14.366 1.00 67.31 85 TYR A N 1
ATOM 708 C CA . TYR A 1 85 ? 4.903 -21.325 15.595 1.00 67.31 85 TYR A CA 1
ATOM 709 C C . TYR A 1 85 ? 3.401 -21.466 15.350 1.00 67.31 85 TYR A C 1
ATOM 711 O O . TYR A 1 85 ? 2.760 -22.217 16.075 1.00 67.31 85 TYR A O 1
ATOM 719 N N . HIS A 1 86 ? 2.854 -20.878 14.274 1.00 65.56 86 HIS A N 1
ATOM 720 C CA . HIS A 1 86 ? 1.423 -20.974 13.932 1.00 65.56 86 HIS A CA 1
ATOM 721 C C . HIS A 1 86 ? 0.889 -22.405 13.800 1.00 65.56 86 HIS A C 1
ATOM 723 O O . HIS A 1 86 ? -0.301 -22.639 13.998 1.00 65.56 86 HIS A O 1
ATOM 729 N N . GLN A 1 87 ? 1.752 -23.378 13.499 1.00 59.72 87 GLN A N 1
ATOM 730 C CA . GLN A 1 87 ? 1.371 -24.789 13.449 1.00 59.72 87 GLN A CA 1
ATOM 731 C C . GLN A 1 87 ? 1.073 -25.392 14.842 1.00 59.72 87 GLN A C 1
ATOM 733 O O . GLN A 1 87 ? 0.395 -26.415 14.915 1.00 59.72 87 GLN A O 1
ATOM 738 N N . TYR A 1 88 ? 1.549 -24.768 15.924 1.00 60.84 88 TYR A N 1
ATOM 739 C CA . TYR A 1 88 ? 1.463 -25.256 17.309 1.00 60.84 88 TYR A CA 1
ATOM 740 C C . TYR A 1 88 ? 0.741 -24.292 18.261 1.00 60.84 88 TYR A C 1
ATOM 742 O O . TYR A 1 88 ? 0.738 -24.524 19.468 1.00 60.84 88 TYR A O 1
ATOM 750 N N . ILE A 1 89 ? 0.148 -23.209 17.746 1.00 65.50 89 ILE A N 1
ATOM 751 C CA . ILE A 1 89 ? -0.660 -22.303 18.564 1.00 65.50 89 ILE A CA 1
ATOM 752 C C . ILE A 1 89 ? -1.958 -23.022 18.937 1.00 65.50 89 ILE A C 1
ATOM 754 O O . ILE A 1 89 ? -2.799 -23.295 18.075 1.00 65.50 89 ILE A O 1
ATOM 758 N N . ASP A 1 90 ? -2.124 -23.294 20.226 1.00 64.31 90 ASP A N 1
ATOM 759 C CA . ASP A 1 90 ? -3.382 -23.761 20.816 1.00 64.31 90 ASP A CA 1
ATOM 760 C C . ASP A 1 90 ? -4.037 -22.709 21.727 1.00 64.31 90 ASP A C 1
ATOM 762 O O . ASP A 1 90 ? -5.144 -22.931 22.213 1.00 64.31 90 ASP A O 1
ATOM 766 N N . GLU A 1 91 ? -3.395 -21.551 21.901 1.00 75.56 91 GLU A N 1
ATOM 767 C CA . GLU A 1 91 ? -3.870 -20.435 22.722 1.00 75.56 91 GLU A CA 1
ATOM 768 C C . GLU A 1 91 ? -4.072 -19.181 21.868 1.00 75.56 91 GLU A C 1
ATOM 770 O O . GLU A 1 91 ? -3.339 -18.931 20.915 1.00 75.56 91 GLU A O 1
ATOM 775 N N . ASP A 1 92 ? -5.084 -18.390 22.200 1.00 86.50 92 ASP A N 1
ATOM 776 C CA . ASP A 1 92 ? -5.338 -17.114 21.547 1.00 86.50 92 ASP A CA 1
ATOM 777 C C . ASP A 1 92 ? -4.825 -15.972 22.431 1.00 86.50 92 ASP A C 1
ATOM 779 O O . ASP A 1 92 ? -5.464 -15.613 23.419 1.00 86.50 92 ASP A O 1
ATOM 783 N N . ASP A 1 93 ? -3.674 -15.402 22.071 1.00 86.56 93 ASP A N 1
ATOM 784 C CA . ASP A 1 93 ? -3.126 -14.215 22.725 1.00 86.56 93 ASP A CA 1
ATOM 785 C C . ASP A 1 93 ? -3.577 -12.949 21.985 1.00 86.56 93 ASP A C 1
ATOM 787 O O . ASP A 1 93 ? -3.152 -12.657 20.862 1.00 86.56 93 ASP A O 1
ATOM 791 N N . THR A 1 94 ? -4.471 -12.200 22.629 1.00 88.44 94 THR A N 1
ATOM 792 C CA . THR A 1 94 ? -4.999 -10.926 22.131 1.00 88.44 94 THR A CA 1
ATOM 793 C C . THR A 1 94 ? -4.480 -9.726 22.921 1.00 88.44 94 THR A C 1
ATOM 795 O O . THR A 1 94 ? -4.971 -8.618 22.704 1.00 88.44 94 THR A O 1
ATOM 798 N N . GLU A 1 95 ? -3.530 -9.909 23.847 1.00 90.25 95 GLU A N 1
ATOM 799 C CA . GLU A 1 95 ? -3.048 -8.838 24.732 1.00 90.25 95 GLU A CA 1
ATOM 800 C C . GLU A 1 95 ? -2.501 -7.668 23.911 1.00 90.25 95 GLU A C 1
ATOM 802 O O . GLU A 1 95 ? -2.977 -6.540 24.038 1.00 90.25 95 GLU A O 1
ATOM 807 N N . PHE A 1 96 ? -1.616 -7.959 22.957 1.00 87.88 96 PHE A N 1
ATOM 808 C CA . PHE A 1 96 ? -1.033 -6.947 22.077 1.00 87.88 96 PHE A CA 1
ATOM 809 C C . PHE A 1 96 ? -2.077 -6.197 21.228 1.00 87.88 96 PHE A C 1
ATOM 811 O O . PHE A 1 96 ? -1.968 -4.987 21.032 1.00 87.88 96 PHE A O 1
ATOM 818 N N . LEU A 1 97 ? -3.123 -6.879 20.743 1.00 90.75 97 LEU A N 1
ATOM 819 C CA . LEU A 1 97 ? -4.208 -6.218 20.003 1.00 90.75 97 LEU A CA 1
ATOM 820 C C . LEU A 1 97 ? -5.014 -5.282 20.898 1.00 90.75 97 LEU A C 1
ATOM 822 O O . LEU A 1 97 ? -5.318 -4.160 20.495 1.00 90.75 97 LEU A O 1
ATOM 826 N N . ASN A 1 98 ? -5.334 -5.727 22.110 1.00 92.12 98 ASN A N 1
ATOM 827 C CA . ASN A 1 98 ? -6.059 -4.915 23.078 1.00 92.12 98 ASN A CA 1
ATOM 828 C C . ASN A 1 98 ? -5.244 -3.678 23.481 1.00 92.12 98 ASN A C 1
ATOM 830 O O . ASN A 1 98 ? -5.800 -2.583 23.559 1.00 92.12 98 ASN A O 1
ATOM 834 N N . GLU A 1 99 ? -3.928 -3.815 23.659 1.00 91.50 99 GLU A N 1
ATOM 835 C CA . GLU A 1 99 ? -3.028 -2.681 23.898 1.00 91.50 99 GLU A CA 1
ATOM 836 C C . GLU A 1 99 ? -3.039 -1.675 22.741 1.00 91.50 99 GLU A C 1
ATOM 838 O O . GLU A 1 99 ? -3.145 -0.470 22.983 1.00 91.50 99 GLU A O 1
ATOM 843 N N . ILE A 1 100 ? -2.979 -2.146 21.488 1.00 90.00 100 ILE A N 1
ATOM 844 C CA . ILE A 1 100 ? -3.084 -1.275 20.307 1.00 90.00 100 ILE A CA 1
ATOM 845 C C . ILE A 1 100 ? -4.431 -0.555 20.298 1.00 90.00 100 ILE A C 1
ATOM 847 O O . ILE A 1 100 ? -4.462 0.667 20.168 1.00 90.00 100 ILE A O 1
ATOM 851 N N . ILE A 1 101 ? -5.535 -1.284 20.468 1.00 92.38 101 ILE A N 1
ATOM 852 C CA . ILE A 1 101 ? -6.886 -0.713 20.471 1.00 92.38 101 ILE A CA 1
ATOM 853 C C . ILE A 1 101 ? -6.996 0.393 21.521 1.00 92.38 101 ILE A C 1
ATOM 855 O O . ILE A 1 101 ? -7.450 1.492 21.209 1.00 92.38 101 ILE A O 1
ATOM 859 N N . LEU A 1 102 ? -6.539 0.137 22.749 1.00 91.44 102 LEU A N 1
ATOM 860 C CA . LEU A 1 102 ? -6.566 1.121 23.830 1.00 91.44 102 LEU A CA 1
ATOM 861 C C . LEU A 1 102 ? -5.686 2.335 23.528 1.00 91.44 102 LEU A C 1
ATOM 863 O O . LEU A 1 102 ? -6.109 3.466 23.770 1.00 91.44 102 LEU A O 1
ATOM 867 N N . LYS A 1 103 ? -4.489 2.117 22.971 1.00 89.69 103 LYS A N 1
ATOM 868 C CA . LYS A 1 103 ? -3.576 3.199 22.590 1.00 89.69 103 LYS A CA 1
ATOM 869 C C . LYS A 1 103 ? -4.229 4.138 21.575 1.00 89.69 103 LYS A C 1
ATOM 871 O O . LYS A 1 103 ? -4.198 5.342 21.795 1.00 89.69 103 LYS A O 1
ATOM 876 N N . LEU A 1 104 ? -4.913 3.582 20.571 1.00 90.44 104 LEU A N 1
ATOM 877 C CA . LEU A 1 104 ? -5.618 4.327 19.520 1.00 90.44 104 LEU A CA 1
ATOM 878 C C . LEU A 1 104 ? -6.913 5.023 19.988 1.00 90.44 104 LEU A C 1
ATOM 880 O O . LEU A 1 104 ? -7.596 5.651 19.179 1.00 90.44 104 LEU A O 1
ATOM 884 N N . GLY A 1 105 ? -7.263 4.942 21.277 1.00 90.88 105 GLY A N 1
ATOM 885 C CA . GLY A 1 105 ? -8.469 5.564 21.840 1.00 90.88 105 GLY A CA 1
ATOM 886 C C . GLY A 1 105 ? -9.694 4.649 21.899 1.00 90.88 105 GLY A C 1
ATOM 887 O O . GLY A 1 105 ? -10.791 5.124 22.184 1.00 90.88 105 GLY A O 1
ATOM 888 N N . GLY A 1 106 ? -9.504 3.347 21.677 1.00 93.38 106 GLY A N 1
ATOM 889 C CA . GLY A 1 106 ? -10.544 2.329 21.762 1.00 93.38 106 GLY A CA 1
ATOM 890 C C . GLY A 1 106 ? -11.347 2.158 20.468 1.00 93.38 106 GLY A C 1
ATOM 891 O O . GLY A 1 106 ? -11.499 3.102 19.694 1.00 93.38 106 GLY A O 1
ATOM 892 N N . TRP A 1 107 ? -11.837 0.939 20.212 1.00 95.12 107 TRP A N 1
ATOM 893 C CA . TRP A 1 107 ? -12.558 0.585 18.985 1.00 95.12 107 TRP A CA 1
ATOM 894 C C . TRP A 1 107 ? -14.075 0.714 19.203 1.00 95.12 107 TRP A C 1
ATOM 896 O O . TRP A 1 107 ? -14.624 -0.079 19.979 1.00 95.12 107 TRP A O 1
ATOM 906 N N . PRO A 1 108 ? -14.768 1.673 18.543 1.00 96.62 108 PRO A N 1
ATOM 907 C CA . PRO A 1 108 ? -16.182 1.928 18.806 1.00 96.62 108 PRO A CA 1
ATOM 908 C C . PRO A 1 108 ? -17.076 0.688 18.757 1.00 96.62 108 PRO A C 1
ATOM 910 O O . PRO A 1 108 ? -17.940 0.548 19.624 1.00 96.62 108 PRO A O 1
ATOM 913 N N . VAL A 1 109 ? -16.841 -0.232 17.817 1.00 97.06 109 VAL A N 1
ATOM 914 C CA . VAL A 1 109 ? -17.634 -1.465 17.687 1.00 97.06 109 VAL A CA 1
ATOM 915 C C . VAL A 1 109 ? -17.565 -2.374 18.914 1.00 97.06 109 VAL A C 1
ATOM 917 O O . VAL A 1 109 ? -18.553 -3.013 19.247 1.00 97.06 109 VAL A O 1
ATOM 920 N N . ILE A 1 110 ? -16.436 -2.401 19.628 1.00 95.50 110 ILE A N 1
ATOM 921 C CA . ILE A 1 110 ? -16.271 -3.224 20.836 1.00 95.50 110 ILE A CA 1
ATOM 922 C C . ILE A 1 110 ? -16.863 -2.513 22.055 1.00 95.50 110 ILE A C 1
ATOM 924 O O . ILE A 1 110 ? -17.476 -3.125 22.924 1.00 95.50 110 ILE A O 1
ATOM 928 N N . GLN A 1 111 ? -16.661 -1.200 22.152 1.00 94.06 111 GLN A N 1
ATOM 929 C CA . GLN A 1 111 ? -17.064 -0.431 23.332 1.00 94.06 111 GLN A CA 1
ATOM 930 C C . GLN A 1 111 ? -18.528 0.026 23.293 1.00 94.06 111 GLN A C 1
ATOM 932 O O . GLN A 1 111 ? -19.063 0.440 24.328 1.00 94.06 111 GLN A O 1
ATOM 937 N N . GLY A 1 112 ? -19.174 -0.041 22.126 1.00 92.81 112 GLY A N 1
ATOM 938 C CA . GLY A 1 112 ? -20.555 0.382 21.927 1.00 92.81 112 GLY A CA 1
ATOM 939 C C . GLY A 1 112 ? -20.761 1.847 22.314 1.00 92.81 112 GLY A C 1
ATOM 940 O O . GLY A 1 112 ? -19.966 2.720 21.949 1.00 92.81 112 GLY A O 1
ATOM 941 N N . ASP A 1 113 ? -21.804 2.097 23.105 1.00 92.12 113 ASP A N 1
ATOM 942 C CA . ASP A 1 113 ? -22.185 3.426 23.602 1.00 92.12 113 ASP A CA 1
ATOM 943 C C . ASP A 1 113 ? -21.176 4.032 24.594 1.00 92.12 113 ASP A C 1
ATOM 945 O O . ASP A 1 113 ? -21.227 5.227 24.875 1.00 92.12 113 ASP A O 1
ATOM 949 N N . ASN A 1 114 ? -20.244 3.234 25.130 1.00 92.31 114 ASN A N 1
ATOM 950 C CA . ASN A 1 114 ? -19.214 3.732 26.047 1.00 92.31 114 ASN A CA 1
ATOM 951 C C . ASN A 1 114 ? -18.044 4.415 25.320 1.00 92.31 114 ASN A C 1
ATOM 953 O O . ASN A 1 114 ? -17.164 4.976 25.975 1.00 92.31 114 ASN A O 1
ATOM 957 N N . TRP A 1 115 ? -17.987 4.338 23.988 1.00 94.88 115 TRP A N 1
ATOM 958 C CA . TRP A 1 115 ? -16.943 4.995 23.211 1.00 94.88 115 TRP A CA 1
ATOM 959 C C . TRP A 1 115 ? -17.216 6.496 23.074 1.00 94.88 115 TRP A C 1
ATOM 961 O O . TRP A 1 115 ? -18.298 6.904 22.653 1.00 94.88 115 TRP A O 1
ATOM 971 N N . ASN A 1 116 ? -16.224 7.327 23.405 1.00 91.88 116 ASN A N 1
ATOM 972 C CA . ASN A 1 116 ? -16.384 8.776 23.372 1.00 91.88 116 ASN A CA 1
ATOM 973 C C . ASN A 1 116 ? -16.080 9.367 21.987 1.00 91.88 116 ASN A C 1
ATOM 975 O O . ASN A 1 116 ? -14.923 9.582 21.624 1.00 91.88 116 ASN A O 1
ATOM 979 N N . GLU A 1 117 ? -17.131 9.718 21.248 1.00 91.50 117 GLU A N 1
ATOM 980 C CA . GLU A 1 117 ? -17.015 10.298 19.908 1.00 91.50 117 GLU A CA 1
ATOM 981 C C . GLU A 1 117 ? -16.378 11.698 19.886 1.00 91.50 117 GLU A C 1
ATOM 983 O O . GLU A 1 117 ? -15.774 12.081 18.881 1.00 91.50 117 GLU A O 1
ATOM 988 N N . THR A 1 118 ? -16.459 12.464 20.981 1.00 88.25 118 THR A N 1
ATOM 989 C CA . THR A 1 118 ? -15.913 13.834 21.017 1.00 88.25 118 THR A CA 1
ATOM 990 C C . THR A 1 118 ? -14.390 13.873 21.054 1.00 88.25 118 THR A C 1
ATOM 992 O O . THR A 1 118 ? -13.800 14.881 20.671 1.00 88.25 118 THR A O 1
ATOM 995 N N . ASP A 1 119 ? -13.756 12.791 21.508 1.00 84.44 119 ASP A N 1
ATOM 996 C CA . ASP A 1 119 ? -12.299 12.698 21.640 1.00 84.44 119 ASP A CA 1
ATOM 997 C C . ASP A 1 119 ? -11.633 12.180 20.357 1.00 84.44 119 ASP A C 1
ATOM 999 O O . ASP A 1 119 ? -10.402 12.111 20.268 1.00 84.44 119 ASP A O 1
ATOM 1003 N N . PHE A 1 120 ? -12.433 11.825 19.346 1.00 89.94 120 PHE A N 1
ATOM 1004 C CA . PHE A 1 120 ? -11.934 11.284 18.094 1.00 89.94 120 PHE A CA 1
ATOM 1005 C C . PHE A 1 120 ? -11.057 12.293 17.346 1.00 89.94 120 PHE A C 1
ATOM 1007 O O . PHE A 1 120 ? -11.466 13.406 17.013 1.00 89.94 120 PHE A O 1
ATOM 1014 N N . ASN A 1 121 ? -9.839 11.865 17.021 1.00 89.00 121 ASN A N 1
ATOM 1015 C CA . ASN A 1 121 ? -8.927 12.608 16.168 1.00 89.00 121 ASN A CA 1
ATOM 1016 C C . ASN A 1 121 ? -8.159 11.639 15.267 1.00 89.00 121 ASN A C 1
ATOM 1018 O O . ASN A 1 121 ? -7.196 11.006 15.699 1.00 89.00 121 ASN A O 1
ATOM 1022 N N . TRP A 1 122 ? -8.556 11.553 14.000 1.00 88.19 122 TRP A N 1
ATOM 1023 C CA . TRP A 1 122 ? -7.937 10.630 13.049 1.00 88.19 122 TRP A CA 1
ATOM 1024 C C . TRP A 1 122 ? -6.440 10.910 12.819 1.00 88.19 122 TRP A C 1
ATOM 1026 O O . TRP A 1 122 ? -5.682 9.968 12.606 1.00 88.19 122 TRP A O 1
ATOM 1036 N N . ILE A 1 123 ? -5.975 12.165 12.938 1.00 88.75 123 ILE A N 1
ATOM 1037 C CA . ILE A 1 123 ? -4.543 12.502 12.815 1.00 88.75 123 ILE A CA 1
ATOM 1038 C C . ILE A 1 123 ? -3.746 11.847 13.948 1.00 88.75 123 ILE A C 1
ATOM 1040 O O . ILE A 1 123 ? -2.639 11.371 13.719 1.00 88.75 123 ILE A O 1
ATOM 1044 N N . LYS A 1 124 ? -4.316 11.784 15.160 1.00 88.12 124 LYS A N 1
ATOM 1045 C CA . LYS A 1 124 ? -3.690 11.100 16.300 1.00 88.12 124 LYS A CA 1
ATOM 1046 C C . LYS A 1 124 ? -3.573 9.595 16.042 1.00 88.12 124 LYS A C 1
ATOM 1048 O O . LYS A 1 124 ? -2.528 9.027 16.323 1.00 88.12 124 LYS A O 1
ATOM 1053 N N . ILE A 1 125 ? -4.603 8.977 15.459 1.00 87.75 125 ILE A N 1
ATOM 1054 C CA . ILE A 1 125 ? -4.563 7.554 15.085 1.00 87.75 125 ILE A CA 1
ATOM 1055 C C . ILE A 1 125 ? -3.462 7.307 14.051 1.00 87.75 125 ILE A C 1
ATOM 1057 O O . ILE A 1 125 ? -2.681 6.382 14.227 1.00 87.75 125 ILE A O 1
ATOM 1061 N N . VAL A 1 126 ? -3.350 8.142 13.009 1.00 83.50 126 VAL A N 1
ATOM 1062 C CA . VAL A 1 126 ? -2.277 8.012 12.002 1.00 83.50 126 VAL A CA 1
ATOM 1063 C C . VAL A 1 126 ? -0.890 8.134 12.642 1.00 83.50 126 VAL A C 1
ATOM 1065 O O . VAL A 1 126 ? -0.004 7.338 12.330 1.00 83.50 126 VAL A O 1
ATOM 1068 N N . ASP A 1 127 ? -0.711 9.120 13.527 1.00 84.88 127 ASP A N 1
ATOM 1069 C CA . ASP A 1 127 ? 0.538 9.379 14.254 1.00 84.88 127 ASP A CA 1
ATOM 1070 C C . ASP A 1 127 ? 0.931 8.184 15.137 1.00 84.88 127 ASP A C 1
ATOM 1072 O O . ASP A 1 127 ? 2.037 7.653 15.041 1.00 84.88 127 ASP A O 1
ATOM 1076 N N . GLU A 1 128 ? -0.007 7.684 15.945 1.00 84.69 128 GLU A N 1
ATOM 1077 C CA . GLU A 1 128 ? 0.221 6.549 16.845 1.00 84.69 128 GLU A CA 1
ATOM 1078 C C . GLU A 1 128 ? 0.393 5.222 16.109 1.00 84.69 128 GLU A C 1
ATOM 1080 O O . GLU A 1 128 ? 1.171 4.373 16.554 1.00 84.69 128 GLU A O 1
ATOM 1085 N N . ALA A 1 129 ? -0.302 5.056 14.983 1.00 80.25 129 ALA A N 1
ATOM 1086 C CA . ALA A 1 129 ? -0.160 3.922 14.087 1.00 80.25 129 ALA A CA 1
ATOM 1087 C C . ALA A 1 129 ? 1.071 4.050 13.175 1.00 80.25 129 ALA A C 1
ATOM 1089 O O . ALA A 1 129 ? 1.287 3.174 12.350 1.00 80.25 129 ALA A O 1
ATOM 1090 N N . MET A 1 130 ? 1.889 5.104 13.292 1.00 68.56 130 MET A N 1
ATOM 1091 C CA . MET A 1 130 ? 3.151 5.269 12.555 1.00 68.56 130 MET A CA 1
ATOM 1092 C C . MET A 1 130 ? 3.028 5.048 11.032 1.00 68.56 130 MET A C 1
ATOM 1094 O O . MET A 1 130 ? 3.911 4.450 10.419 1.00 68.56 130 MET A O 1
ATOM 1098 N N . ASN A 1 131 ? 1.941 5.514 10.408 1.00 63.19 131 ASN A N 1
ATOM 1099 C CA . ASN A 1 131 ? 1.639 5.290 8.981 1.00 63.19 131 ASN A CA 1
ATOM 1100 C C . ASN A 1 131 ? 1.362 3.828 8.579 1.00 63.19 131 ASN A C 1
ATOM 1102 O O . ASN A 1 131 ? 1.445 3.493 7.400 1.00 63.19 131 ASN A O 1
ATOM 1106 N N . ILE A 1 132 ? 0.983 2.964 9.526 1.00 63.38 132 ILE A N 1
ATOM 1107 C CA . ILE A 1 132 ? 0.436 1.625 9.241 1.00 63.38 132 ILE A CA 1
ATOM 1108 C C . ILE A 1 132 ? -0.814 1.705 8.351 1.00 63.38 132 ILE A C 1
ATOM 1110 O O . ILE A 1 132 ? -1.102 0.765 7.611 1.00 63.38 132 ILE A O 1
ATOM 1114 N N . LEU A 1 133 ? -1.541 2.826 8.409 1.00 60.97 133 LEU A N 1
ATOM 1115 C CA . LEU A 1 133 ? -2.674 3.127 7.539 1.00 60.97 133 LEU A CA 1
ATOM 1116 C C . LEU A 1 133 ? -2.208 3.187 6.077 1.00 60.97 133 LEU A C 1
ATOM 1118 O O . LEU A 1 133 ? -1.836 4.236 5.551 1.00 60.97 133 LEU A O 1
ATOM 1122 N N . GLY A 1 134 ? -2.192 2.020 5.438 1.00 52.81 134 GLY A N 1
ATOM 1123 C CA . GLY A 1 134 ? -1.936 1.867 4.018 1.00 52.81 134 GLY A CA 1
ATOM 1124 C C . GLY A 1 134 ? -3.099 2.400 3.181 1.00 52.81 134 GLY A C 1
ATOM 1125 O O . GLY A 1 134 ? -4.177 2.691 3.708 1.00 52.81 134 GLY A O 1
ATOM 1126 N N . PRO A 1 135 ? -2.911 2.533 1.856 1.00 53.53 135 PRO A N 1
ATOM 1127 C CA . PRO A 1 135 ? -4.033 2.798 0.969 1.00 53.53 135 PRO A CA 1
ATOM 1128 C C . PRO A 1 135 ? -5.106 1.716 1.181 1.00 53.53 135 PRO A C 1
ATOM 1130 O O . PRO A 1 135 ? -4.743 0.559 1.424 1.00 53.53 135 PRO A O 1
ATOM 1133 N N . PRO A 1 136 ? -6.401 2.062 1.075 1.00 57.41 136 PRO A N 1
ATOM 1134 C CA . PRO A 1 136 ? -7.453 1.078 1.265 1.00 57.41 136 PRO A CA 1
ATOM 1135 C C . PRO A 1 136 ? -7.280 -0.083 0.282 1.00 57.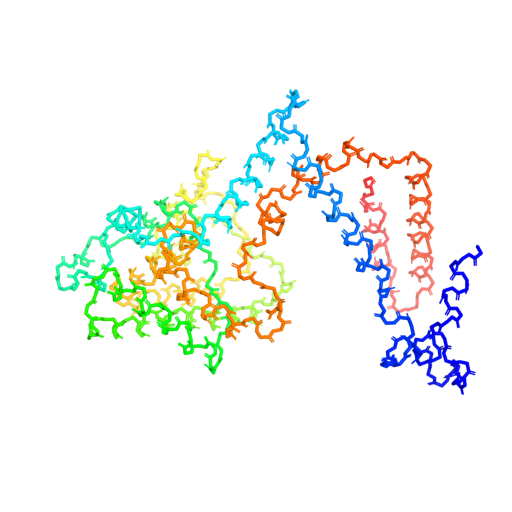41 136 PRO A C 1
ATOM 1137 O O . PRO A 1 136 ? -6.627 0.060 -0.765 1.00 57.41 136 PRO A O 1
ATOM 1140 N N . LYS A 1 137 ? -7.826 -1.251 0.618 1.00 63.28 137 LYS A N 1
ATOM 1141 C CA . LYS A 1 137 ? -7.622 -2.435 -0.220 1.00 63.28 137 LYS A CA 1
ATOM 1142 C C . LYS A 1 137 ? -8.267 -2.268 -1.598 1.00 63.28 137 LYS A C 1
ATOM 1144 O O . LYS A 1 137 ? -9.115 -1.407 -1.810 1.00 63.28 137 LYS A O 1
ATOM 1149 N N . LYS A 1 138 ? -7.807 -3.076 -2.565 1.00 63.75 138 LYS A N 1
ATOM 1150 C CA . LYS A 1 138 ? -8.288 -3.101 -3.965 1.00 63.75 138 LYS A CA 1
ATOM 1151 C C . LYS A 1 138 ? -9.822 -3.089 -4.022 1.00 63.75 138 LYS A C 1
ATOM 1153 O O . LYS A 1 138 ? -10.453 -3.622 -3.123 1.00 63.75 138 LYS A O 1
ATOM 1158 N N . ASN A 1 139 ? -10.413 -2.605 -5.121 1.00 66.00 139 ASN A N 1
ATOM 1159 C CA . ASN A 1 139 ? -11.849 -2.781 -5.397 1.00 66.00 139 ASN A CA 1
ATOM 1160 C C . ASN A 1 139 ? -12.237 -4.271 -5.283 1.00 66.00 139 ASN A C 1
ATOM 1162 O O . ASN A 1 139 ? -11.976 -5.054 -6.201 1.00 66.00 139 ASN A O 1
ATOM 1166 N N . LEU A 1 140 ? -12.820 -4.667 -4.149 1.00 75.06 140 LEU A N 1
ATOM 1167 C CA . LEU A 1 140 ? -13.318 -6.018 -3.919 1.00 75.06 140 LEU A CA 1
ATOM 1168 C C . LEU A 1 140 ? -14.765 -6.094 -4.405 1.00 75.06 140 LEU A C 1
ATOM 1170 O O . LEU A 1 140 ? -15.631 -5.364 -3.926 1.00 75.06 140 LEU A O 1
ATOM 1174 N N . GLU A 1 141 ? -15.042 -7.014 -5.325 1.00 75.69 141 GLU A N 1
ATOM 1175 C CA . GLU A 1 141 ? -16.383 -7.250 -5.866 1.00 75.69 141 GLU A CA 1
ATOM 1176 C C . GLU A 1 141 ? -16.869 -8.670 -5.548 1.00 75.69 141 GLU A C 1
ATOM 1178 O O . GLU A 1 141 ? -16.075 -9.601 -5.370 1.00 75.69 141 GLU A O 1
ATOM 1183 N N . GLY A 1 142 ? -18.193 -8.836 -5.480 1.00 84.25 142 GLY A N 1
ATOM 1184 C CA . GLY A 1 142 ? -18.844 -10.135 -5.301 1.00 84.25 142 GLY A CA 1
ATOM 1185 C C . GLY A 1 142 ? -18.380 -10.879 -4.045 1.00 84.25 142 GLY A C 1
ATOM 1186 O O . GLY A 1 142 ? -18.322 -10.312 -2.956 1.00 84.25 142 GLY A O 1
ATOM 1187 N N . GLU A 1 143 ? -18.033 -12.156 -4.205 1.00 84.31 143 GLU A N 1
ATOM 1188 C CA . GLU A 1 143 ? -17.641 -13.047 -3.102 1.00 84.31 143 GLU A CA 1
ATOM 1189 C C . GLU A 1 143 ? -16.437 -12.535 -2.298 1.00 84.31 143 GLU A C 1
ATOM 1191 O O . GLU A 1 143 ? -16.391 -12.724 -1.086 1.00 84.31 143 GLU A O 1
ATOM 1196 N N . LYS A 1 144 ? -15.494 -11.827 -2.936 1.00 85.44 144 LYS A N 1
ATOM 1197 C CA . LYS A 1 144 ? -14.323 -11.256 -2.246 1.00 85.44 144 LYS A CA 1
ATOM 1198 C C . LYS A 1 144 ? -14.708 -10.117 -1.306 1.00 85.44 144 LYS A C 1
ATOM 1200 O O . LYS A 1 144 ? -14.125 -9.980 -0.237 1.00 85.44 144 LYS A O 1
ATOM 1205 N N . SER A 1 145 ? -15.690 -9.321 -1.724 1.00 87.62 145 SER A N 1
ATOM 1206 C CA . SER A 1 145 ? -16.251 -8.205 -0.957 1.00 87.62 145 SER A CA 1
ATOM 1207 C C . SER A 1 145 ? -16.923 -8.720 0.320 1.00 87.62 145 SER A C 1
ATOM 1209 O O . SER A 1 145 ? -16.625 -8.253 1.416 1.00 87.62 145 SER A O 1
ATOM 1211 N N . ASN A 1 146 ? -17.746 -9.767 0.183 1.00 89.94 146 ASN A N 1
ATOM 1212 C CA . ASN A 1 146 ? -18.422 -10.407 1.313 1.00 89.94 146 ASN A CA 1
ATOM 1213 C C . ASN A 1 146 ? -17.421 -11.055 2.276 1.00 89.94 146 ASN A C 1
ATOM 1215 O O . ASN A 1 146 ? -17.481 -10.798 3.470 1.00 89.94 146 ASN A O 1
ATOM 1219 N N . ALA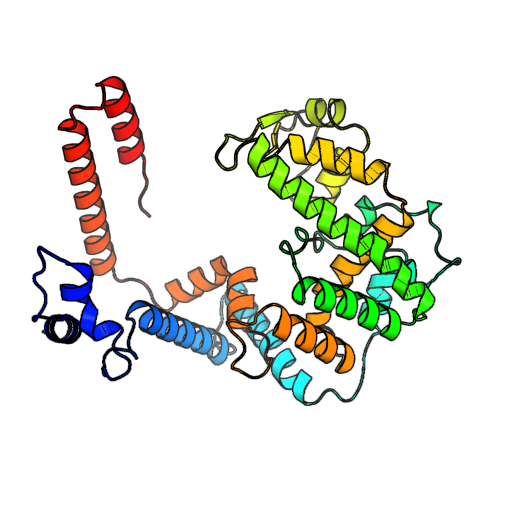 A 1 147 ? -16.445 -11.807 1.757 1.00 90.88 147 ALA A N 1
ATOM 1220 C CA . ALA A 1 147 ? -15.429 -12.455 2.585 1.00 90.88 147 ALA A CA 1
ATOM 1221 C C . ALA A 1 147 ? -14.579 -11.464 3.396 1.00 90.88 147 ALA A C 1
ATOM 1223 O O . ALA A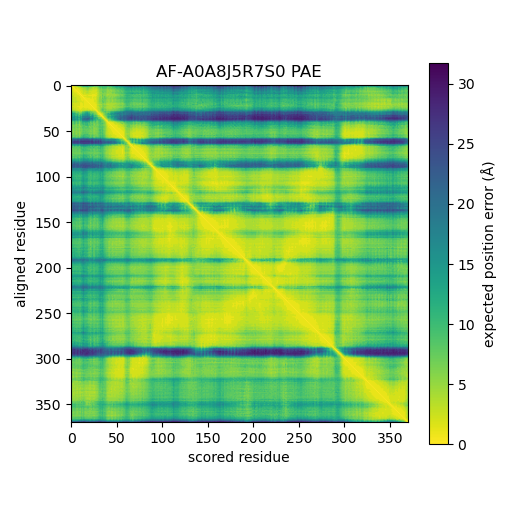 1 147 ? -14.128 -11.793 4.491 1.00 90.88 147 ALA A O 1
ATOM 1224 N N . TYR A 1 148 ? -14.342 -10.261 2.864 1.00 91.00 148 TYR A N 1
ATOM 1225 C CA . TYR A 1 148 ? -13.646 -9.208 3.598 1.00 91.00 148 TYR A CA 1
ATOM 1226 C C . TYR A 1 148 ? -14.486 -8.648 4.744 1.00 91.00 148 TYR A C 1
ATOM 1228 O O . TYR A 1 148 ? -13.983 -8.488 5.853 1.00 91.00 148 TYR A O 1
ATOM 1236 N N . PHE A 1 149 ? -15.770 -8.383 4.490 1.00 93.12 149 PHE A N 1
ATOM 1237 C CA . PHE A 1 149 ? -16.677 -7.927 5.537 1.00 93.12 149 PHE A CA 1
ATOM 1238 C C . PHE A 1 149 ? -16.864 -8.990 6.629 1.00 93.12 149 PHE A C 1
ATOM 1240 O O . PHE A 1 149 ? -16.804 -8.661 7.811 1.00 93.12 149 PHE A O 1
ATOM 1247 N N . ASP A 1 150 ? -17.014 -10.260 6.245 1.00 94.50 150 ASP A N 1
ATOM 1248 C CA . ASP A 1 150 ? -17.105 -11.376 7.189 1.00 94.50 150 ASP A CA 1
ATOM 1249 C C . ASP A 1 150 ? -15.841 -11.445 8.058 1.00 94.50 150 ASP A C 1
ATOM 1251 O O . ASP A 1 150 ? -15.937 -11.513 9.278 1.00 94.50 150 ASP A O 1
ATOM 1255 N N . PHE A 1 151 ? -14.654 -11.305 7.457 1.00 94.50 151 PHE A N 1
ATOM 1256 C CA . PHE A 1 151 ? -13.392 -11.237 8.197 1.00 94.50 151 PHE A CA 1
ATOM 1257 C C . PHE A 1 151 ? -13.350 -10.071 9.193 1.00 94.50 151 PHE A C 1
ATOM 1259 O O . PHE A 1 151 ? -12.984 -10.266 10.352 1.00 94.50 151 PHE A O 1
ATOM 1266 N N . MET A 1 152 ? -13.754 -8.874 8.764 1.00 95.19 152 MET A N 1
ATOM 1267 C CA . MET A 1 152 ? -13.839 -7.686 9.615 1.00 95.19 152 MET A CA 1
ATOM 1268 C C . MET A 1 152 ? -14.777 -7.899 10.812 1.00 95.19 152 MET A C 1
ATOM 1270 O O . MET A 1 152 ? -14.414 -7.600 11.953 1.00 95.19 152 MET A O 1
ATOM 1274 N N . SER A 1 153 ? -15.960 -8.461 10.562 1.00 97.00 153 SER A N 1
ATOM 1275 C CA . SER A 1 153 ? -16.967 -8.755 11.582 1.00 97.00 153 SER A CA 1
ATOM 1276 C C . SER A 1 153 ? -16.516 -9.860 12.542 1.00 97.00 153 SER A C 1
ATOM 1278 O O . SER A 1 153 ? -16.638 -9.706 13.757 1.00 97.00 153 SER A O 1
ATOM 1280 N N . ASP A 1 154 ? -15.964 -10.959 12.028 1.00 97.06 154 ASP A N 1
ATOM 1281 C CA . ASP A 1 154 ? -15.505 -12.101 12.827 1.00 97.06 154 ASP A CA 1
ATOM 1282 C C . ASP A 1 154 ? -14.387 -11.701 13.799 1.00 97.06 154 ASP A C 1
ATOM 1284 O O . ASP A 1 154 ? -14.371 -12.146 14.950 1.00 97.06 154 ASP A O 1
ATOM 1288 N N . VAL A 1 155 ? -13.477 -10.819 13.368 1.00 96.44 155 VAL A N 1
ATOM 1289 C CA . VAL A 1 155 ? -12.429 -10.258 14.232 1.00 96.44 155 VAL A CA 1
ATOM 1290 C C . VAL A 1 155 ? -13.029 -9.376 15.325 1.00 96.44 155 VAL A C 1
ATOM 1292 O O . VAL A 1 155 ? -12.657 -9.525 16.487 1.00 96.44 155 VAL A O 1
ATOM 1295 N N . ALA A 1 156 ? -13.961 -8.481 14.986 1.00 97.19 156 ALA A N 1
ATOM 1296 C CA . ALA A 1 156 ? -14.602 -7.619 15.978 1.00 97.19 156 ALA A CA 1
ATOM 1297 C C . ALA A 1 156 ? -15.349 -8.437 17.043 1.00 97.19 156 ALA A C 1
ATOM 1299 O O . ALA A 1 156 ? -15.187 -8.186 18.238 1.00 97.19 156 ALA A O 1
ATOM 1300 N N . ILE A 1 157 ? -16.100 -9.460 16.619 1.00 97.00 157 ILE A N 1
ATOM 1301 C CA . ILE A 1 157 ? -16.823 -10.365 17.523 1.00 97.00 157 ILE A CA 1
ATOM 1302 C C . ILE A 1 157 ? -15.847 -11.127 18.420 1.00 97.00 157 ILE A C 1
ATOM 1304 O O . ILE A 1 157 ? -16.049 -11.229 19.629 1.00 97.00 157 ILE A O 1
ATOM 1308 N N . PHE A 1 158 ? -14.760 -11.639 17.844 1.00 96.19 158 PHE A N 1
ATOM 1309 C CA . PHE A 1 158 ? -13.734 -12.354 18.595 1.00 96.19 158 PHE A CA 1
ATOM 1310 C C . PHE A 1 158 ? -13.051 -11.482 19.659 1.00 96.19 158 PHE A C 1
ATOM 1312 O O . PHE A 1 158 ? -12.736 -11.975 20.739 1.00 96.19 158 PHE A O 1
ATOM 1319 N N . LEU A 1 159 ? -12.871 -10.188 19.385 1.00 95.12 159 LEU A N 1
ATOM 1320 C CA . LEU A 1 159 ? -12.291 -9.228 20.328 1.00 95.12 159 LEU A CA 1
ATOM 1321 C C . LEU A 1 159 ? -13.309 -8.639 21.323 1.00 95.12 159 LEU A C 1
ATOM 1323 O O . LEU A 1 159 ? -12.926 -7.843 22.179 1.00 95.12 159 LEU A O 1
ATOM 1327 N N . GLY A 1 160 ? -14.579 -9.054 21.262 1.00 94.50 160 GLY A N 1
ATOM 1328 C CA . GLY A 1 160 ? -15.577 -8.767 22.296 1.00 94.50 160 GLY A CA 1
ATOM 1329 C C . GLY A 1 160 ? -16.777 -7.929 21.861 1.00 94.50 160 GLY A C 1
ATOM 1330 O O . GLY A 1 160 ? -17.595 -7.607 22.720 1.00 94.50 160 GLY A O 1
ATOM 1331 N N . ALA A 1 161 ? -16.914 -7.590 20.575 1.00 96.44 161 ALA A N 1
ATOM 1332 C CA . ALA A 1 161 ? -18.158 -7.014 20.066 1.00 96.44 161 ALA A CA 1
ATOM 1333 C C . ALA A 1 161 ? -19.279 -8.067 20.061 1.00 96.44 161 ALA A C 1
ATOM 1335 O O . ALA A 1 161 ? -19.050 -9.248 19.779 1.00 96.44 161 ALA A O 1
ATOM 1336 N N . ASP A 1 162 ? -20.513 -7.656 20.332 1.00 94.62 162 ASP A N 1
ATOM 1337 C CA . ASP A 1 162 ? -21.658 -8.514 20.042 1.00 94.62 162 ASP A CA 1
ATOM 1338 C C . ASP A 1 162 ? -22.006 -8.500 18.537 1.00 94.62 162 ASP A C 1
ATOM 1340 O O . ASP A 1 162 ? -21.485 -7.709 17.746 1.00 94.62 162 ASP A O 1
ATOM 1344 N N . LYS A 1 163 ? -22.872 -9.429 18.111 1.00 93.00 163 LYS A N 1
ATOM 1345 C CA . LYS A 1 163 ? -23.232 -9.574 16.692 1.00 93.00 163 LYS A CA 1
ATOM 1346 C C . LYS A 1 163 ? -23.972 -8.360 16.134 1.00 93.00 163 LYS A C 1
ATOM 1348 O O . LYS A 1 163 ? -23.803 -8.055 14.958 1.00 93.00 163 LYS A O 1
ATOM 1353 N N . ASP A 1 164 ? -24.782 -7.697 16.952 1.00 91.25 164 ASP A N 1
ATOM 1354 C CA . ASP A 1 164 ? -25.578 -6.549 16.521 1.00 91.25 164 ASP A CA 1
ATOM 1355 C C . ASP A 1 164 ? -24.701 -5.290 16.443 1.00 91.25 164 ASP A C 1
ATOM 1357 O O . ASP A 1 164 ? -24.879 -4.461 15.554 1.00 91.25 164 ASP A O 1
ATOM 1361 N N . GLN A 1 165 ? -23.699 -5.173 17.315 1.00 92.38 165 GLN A N 1
ATOM 1362 C CA . GLN A 1 165 ? -22.656 -4.157 17.233 1.00 92.38 165 GLN A CA 1
ATOM 1363 C C . GLN A 1 165 ? -21.807 -4.340 15.977 1.00 92.38 165 GLN A C 1
ATOM 1365 O O . GLN A 1 165 ? -21.599 -3.377 15.243 1.00 92.38 165 GLN A O 1
ATOM 1370 N N . ALA A 1 166 ? -21.357 -5.564 15.678 1.00 94.56 166 ALA A N 1
ATOM 1371 C CA . ALA A 1 166 ? -20.511 -5.845 14.515 1.00 94.56 166 ALA A CA 1
ATOM 1372 C C . ALA A 1 166 ? -21.157 -5.433 13.176 1.00 94.56 166 ALA A C 1
ATOM 1374 O O . ALA A 1 166 ? -20.461 -5.043 12.236 1.00 94.56 166 ALA A O 1
ATOM 1375 N N . GLU A 1 167 ? -22.490 -5.429 13.095 1.00 94.06 167 GLU A N 1
ATOM 1376 C CA . GLU A 1 167 ? -23.243 -4.953 11.930 1.00 94.06 167 GLU A CA 1
ATOM 1377 C C . GLU A 1 167 ? -22.991 -3.472 11.599 1.00 94.06 167 GLU A C 1
ATOM 1379 O O . GLU A 1 167 ? -23.078 -3.078 10.431 1.00 94.06 167 GLU A O 1
ATOM 1384 N N . GLU A 1 168 ? -22.610 -2.643 12.578 1.00 94.25 168 GLU A N 1
ATOM 1385 C CA . GLU A 1 168 ? -22.288 -1.231 12.339 1.00 94.25 168 GLU A CA 1
ATOM 1386 C C . GLU A 1 168 ? -21.061 -1.057 11.426 1.00 94.25 168 GLU A C 1
ATOM 1388 O O . GLU A 1 168 ? -20.955 -0.061 10.700 1.00 94.25 168 GLU A O 1
ATOM 1393 N N . LEU A 1 169 ? -20.165 -2.055 11.390 1.00 96.69 169 LEU A N 1
ATOM 1394 C CA . LEU A 1 169 ? -18.975 -2.057 10.535 1.00 96.69 169 LEU A CA 1
ATOM 1395 C C . LEU A 1 169 ? -19.331 -2.038 9.047 1.00 96.69 169 LEU A C 1
ATOM 1397 O O . LEU A 1 169 ? -18.491 -1.652 8.237 1.00 96.69 169 LEU A O 1
ATOM 1401 N N . LYS A 1 170 ? -20.579 -2.353 8.663 1.00 95.44 170 LYS A N 1
ATOM 1402 C CA . LYS A 1 170 ? -21.057 -2.204 7.277 1.00 95.44 170 LYS A CA 1
ATOM 1403 C C . LYS A 1 170 ? -20.889 -0.778 6.767 1.00 95.44 170 LYS A C 1
ATOM 1405 O O . LYS A 1 170 ? -20.604 -0.582 5.586 1.00 95.44 170 LYS A O 1
ATOM 1410 N N . LEU A 1 171 ? -21.042 0.222 7.639 1.00 96.25 171 LEU A N 1
ATOM 1411 C CA . LEU A 1 171 ? -20.837 1.622 7.271 1.00 96.25 171 LEU A CA 1
ATOM 1412 C C . LEU A 1 171 ? -19.355 1.933 7.041 1.00 96.25 171 LEU A C 1
ATOM 1414 O O . LEU A 1 171 ? -19.033 2.607 6.066 1.00 96.25 171 LEU A O 1
ATOM 1418 N N . SER A 1 172 ? -18.456 1.406 7.875 1.00 95.38 172 SER A N 1
ATOM 1419 C CA . SER A 1 172 ? -17.002 1.571 7.710 1.00 95.38 172 SER A CA 1
ATOM 1420 C C . SER A 1 172 ? -16.474 0.823 6.488 1.00 95.38 172 SER A C 1
ATOM 1422 O O . SER A 1 172 ? -15.668 1.363 5.736 1.00 95.38 172 SER A O 1
ATOM 1424 N N . PHE A 1 173 ? -17.000 -0.370 6.217 1.00 93.25 173 PHE A N 1
ATOM 1425 C CA . PHE A 1 173 ? -16.715 -1.113 4.995 1.00 93.25 173 PHE A CA 1
A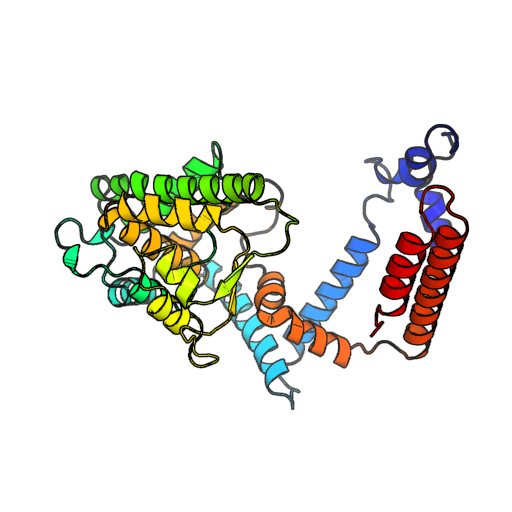TOM 1426 C C . PHE A 1 173 ? -17.220 -0.380 3.742 1.00 93.25 173 PHE A C 1
ATOM 1428 O O . PHE A 1 173 ? -16.534 -0.307 2.720 1.00 93.25 173 PHE A O 1
ATOM 1435 N N . LYS A 1 174 ? -18.419 0.214 3.798 1.00 93.31 174 LYS A N 1
ATOM 1436 C CA . LYS A 1 174 ? -18.919 1.061 2.708 1.00 93.31 174 LYS A CA 1
ATOM 1437 C C . LYS A 1 174 ? -18.026 2.286 2.503 1.00 93.31 174 LYS A C 1
ATOM 1439 O O . LYS A 1 174 ? -17.695 2.588 1.359 1.00 93.31 174 LYS A O 1
ATOM 1444 N N . PHE A 1 175 ? -17.627 2.951 3.587 1.00 93.56 175 PHE A N 1
ATOM 1445 C CA . PHE A 1 175 ? -16.712 4.089 3.543 1.00 93.56 175 PHE A CA 1
ATOM 1446 C C . PHE A 1 175 ? -15.405 3.717 2.832 1.00 93.56 175 PHE A C 1
ATOM 1448 O O . PHE A 1 175 ? -15.013 4.411 1.899 1.00 93.56 175 PHE A O 1
ATOM 1455 N N . GLU A 1 176 ? -14.787 2.583 3.176 1.00 91.06 176 GLU A N 1
ATOM 1456 C CA . GLU A 1 176 ? -13.575 2.091 2.507 1.00 91.06 176 GLU A CA 1
ATOM 1457 C C . GLU A 1 176 ? -13.759 1.914 0.988 1.00 91.06 176 GLU A C 1
ATOM 1459 O O . GLU A 1 176 ? -12.948 2.394 0.189 1.00 91.06 176 GLU A O 1
ATOM 1464 N N . ASN A 1 177 ? -14.863 1.286 0.574 1.00 89.50 177 ASN A N 1
ATOM 1465 C CA . ASN A 1 177 ? -15.189 1.124 -0.844 1.00 89.50 177 ASN A CA 1
ATOM 1466 C C . ASN A 1 177 ? -15.387 2.473 -1.553 1.00 89.50 177 ASN A C 1
ATOM 1468 O O . ASN A 1 177 ? -15.003 2.636 -2.713 1.00 89.50 177 ASN A O 1
ATOM 1472 N N . ASP A 1 178 ? -15.993 3.446 -0.876 1.00 92.12 178 ASP A N 1
ATOM 1473 C CA . ASP A 1 178 ? -16.211 4.777 -1.430 1.00 92.12 178 ASP A CA 1
ATOM 1474 C C . ASP A 1 178 ? -14.885 5.561 -1.550 1.00 92.12 178 ASP A C 1
ATOM 1476 O O . ASP A 1 178 ? -14.678 6.222 -2.571 1.00 92.12 178 ASP A O 1
ATOM 1480 N N . VAL A 1 179 ? -13.917 5.381 -0.633 1.00 91.38 179 VAL A N 1
ATOM 1481 C CA . VAL A 1 179 ? -12.542 5.908 -0.795 1.00 91.38 179 VAL A CA 1
ATOM 1482 C C . VAL A 1 179 ? -11.895 5.369 -2.075 1.00 91.38 179 VAL A C 1
ATOM 1484 O O . VAL A 1 179 ? -11.316 6.140 -2.845 1.00 91.38 179 VAL A O 1
ATOM 1487 N N . GLN A 1 180 ? -12.009 4.065 -2.345 1.00 89.12 180 GLN A N 1
ATOM 1488 C CA . GLN A 1 180 ? -11.446 3.461 -3.559 1.00 89.12 180 GLN A CA 1
ATOM 1489 C C . GLN A 1 180 ? -12.106 3.976 -4.839 1.00 89.12 180 GLN A C 1
ATOM 1491 O O . GLN A 1 180 ? -11.424 4.226 -5.839 1.00 89.12 180 GLN A O 1
ATOM 1496 N N . LYS A 1 181 ? -13.428 4.173 -4.830 1.00 90.81 181 LYS A N 1
ATOM 1497 C CA . LYS A 1 181 ? -14.136 4.777 -5.968 1.00 90.81 181 LYS A CA 1
ATOM 1498 C C . LYS A 1 181 ? -13.640 6.193 -6.231 1.00 90.81 181 LYS A C 1
ATOM 1500 O O . LYS A 1 181 ? -13.317 6.497 -7.377 1.00 90.81 181 LYS A O 1
ATOM 1505 N N . ILE A 1 182 ? -13.512 7.013 -5.183 1.00 92.94 182 ILE A N 1
ATOM 1506 C CA . ILE A 1 182 ? -12.978 8.376 -5.292 1.00 92.94 182 ILE A CA 1
ATOM 1507 C C . ILE A 1 182 ? -11.556 8.342 -5.854 1.00 92.94 182 ILE A C 1
ATOM 1509 O O . ILE A 1 182 ? -11.261 9.071 -6.794 1.00 92.94 182 ILE A O 1
ATOM 1513 N N . TYR A 1 183 ? -10.687 7.463 -5.346 1.00 90.19 183 TYR A N 1
ATOM 1514 C CA . TYR A 1 183 ? -9.319 7.319 -5.847 1.00 90.19 183 TYR A CA 1
ATOM 1515 C C . TYR A 1 183 ? -9.273 6.991 -7.345 1.00 90.19 183 TYR A C 1
ATOM 1517 O O . TYR A 1 183 ? -8.596 7.677 -8.113 1.00 90.19 183 TYR A O 1
ATOM 1525 N N . ASN A 1 184 ? -10.031 5.986 -7.786 1.00 89.75 184 ASN A N 1
ATOM 1526 C CA . ASN A 1 184 ? -10.066 5.580 -9.192 1.00 89.75 184 ASN A CA 1
ATOM 1527 C 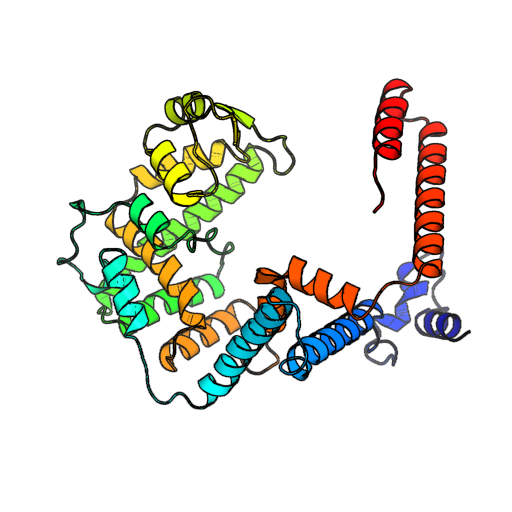C . ASN A 1 184 ? -10.677 6.656 -10.100 1.00 89.75 184 ASN A C 1
ATOM 1529 O O . ASN A 1 184 ? -10.183 6.895 -11.205 1.00 89.75 184 ASN A O 1
ATOM 1533 N N . GLU A 1 185 ? -11.730 7.333 -9.642 1.00 92.38 185 GLU A N 1
ATOM 1534 C CA . GLU A 1 185 ? -12.325 8.445 -10.374 1.00 92.38 185 GLU A CA 1
ATOM 1535 C C . GLU A 1 185 ? -11.351 9.623 -10.497 1.00 92.38 185 GLU A C 1
ATOM 1537 O O . GLU A 1 185 ? -11.204 10.184 -11.583 1.00 92.38 185 GLU A O 1
ATOM 1542 N N . SER A 1 186 ? -10.615 9.944 -9.436 1.00 93.19 186 SER A N 1
ATOM 1543 C CA . SER A 1 186 ? -9.598 10.992 -9.451 1.00 93.19 186 SER A CA 1
ATOM 1544 C C . SER A 1 186 ? -8.436 10.684 -10.384 1.00 93.19 186 SER A C 1
ATOM 1546 O O . SER A 1 186 ? -8.023 11.566 -11.134 1.00 93.19 186 SER A O 1
ATOM 1548 N N . LYS A 1 187 ? -7.973 9.427 -10.451 1.00 91.06 187 LYS A N 1
ATOM 1549 C CA . LYS A 1 187 ? -6.988 9.004 -11.465 1.00 91.06 187 LYS A CA 1
ATOM 1550 C C . LYS A 1 187 ? -7.477 9.258 -12.892 1.00 91.06 187 LYS A C 1
ATOM 1552 O O . LYS A 1 187 ? -6.687 9.636 -13.755 1.00 91.06 187 LYS A O 1
ATOM 1557 N N . ARG A 1 188 ? -8.775 9.062 -13.147 1.00 90.38 188 ARG A N 1
ATOM 1558 C CA . ARG A 1 188 ? -9.397 9.334 -14.451 1.00 90.38 188 ARG A CA 1
ATOM 1559 C C . ARG A 1 188 ? -9.522 10.835 -14.730 1.00 90.38 188 ARG A C 1
ATOM 1561 O O . ARG A 1 188 ? -9.301 11.239 -15.866 1.00 90.38 188 ARG A O 1
ATOM 1568 N N . ILE A 1 189 ? -9.906 11.632 -13.731 1.00 92.12 189 ILE A N 1
ATOM 1569 C CA . ILE A 1 189 ? -10.130 13.081 -13.866 1.00 92.12 189 ILE A CA 1
ATOM 1570 C C . ILE A 1 189 ? -8.808 13.838 -14.018 1.00 92.12 189 ILE A C 1
ATOM 1572 O O . ILE A 1 189 ? -8.661 14.622 -14.952 1.00 92.12 189 ILE A O 1
ATOM 1576 N N . ASP A 1 190 ? -7.857 13.601 -13.116 1.00 91.88 190 ASP A N 1
ATOM 1577 C CA . ASP A 1 190 ? -6.583 14.327 -13.079 1.00 91.88 190 ASP A CA 1
ATOM 1578 C C . ASP A 1 190 ? -5.577 13.772 -14.107 1.00 91.88 190 ASP A C 1
ATOM 1580 O O . ASP A 1 190 ? -4.687 14.487 -14.569 1.00 91.88 190 ASP A O 1
ATOM 1584 N N . GLY A 1 191 ? -5.752 12.511 -14.514 1.00 88.38 191 GLY A N 1
ATOM 1585 C CA . GLY A 1 191 ? -4.911 11.805 -15.475 1.00 88.38 191 GLY A CA 1
ATOM 1586 C C . GLY A 1 191 ? -3.752 11.064 -14.806 1.00 88.38 191 GLY A C 1
ATOM 1587 O O . GLY A 1 191 ? -2.878 11.661 -14.189 1.00 88.38 191 GLY A O 1
ATOM 1588 N N . GLU A 1 192 ? -3.709 9.742 -14.981 1.00 80.12 192 GLU A N 1
ATOM 1589 C CA . GLU A 1 192 ? -2.734 8.846 -14.333 1.00 80.12 192 GLU A CA 1
ATOM 1590 C C . GLU A 1 192 ? -1.261 9.173 -14.644 1.00 80.12 192 GLU A C 1
ATOM 1592 O O . GLU A 1 192 ? -0.388 8.894 -13.830 1.00 80.12 192 GLU A O 1
ATOM 1597 N N . ASN A 1 193 ? -0.990 9.795 -15.796 1.00 81.38 193 ASN A N 1
ATOM 1598 C CA . ASN A 1 193 ? 0.357 10.179 -16.236 1.00 81.38 193 ASN A CA 1
ATOM 1599 C C . ASN A 1 193 ? 0.563 11.701 -16.283 1.00 81.38 193 ASN A C 1
ATOM 1601 O O . ASN A 1 193 ? 1.505 12.175 -16.920 1.00 81.38 193 ASN A O 1
ATOM 1605 N N . SER A 1 194 ? -0.342 12.470 -15.677 1.00 86.25 194 SER A N 1
ATOM 1606 C CA . SER A 1 194 ? -0.210 13.921 -15.607 1.00 86.25 194 SER A CA 1
ATOM 1607 C C . SER A 1 194 ? 0.905 14.315 -14.642 1.00 86.25 194 SER A C 1
ATOM 1609 O O . SER A 1 194 ? 1.146 13.657 -13.630 1.00 86.25 194 SER A O 1
ATOM 1611 N N . GLU A 1 195 ? 1.583 15.421 -14.949 1.00 88.44 195 GLU A N 1
ATOM 1612 C CA . GLU A 1 195 ? 2.548 16.011 -14.023 1.00 88.44 195 GLU A CA 1
ATOM 1613 C C . GLU A 1 195 ? 1.844 16.426 -12.719 1.00 88.44 195 GLU A C 1
ATOM 1615 O O . GLU A 1 195 ? 0.764 17.026 -12.774 1.00 88.44 195 GLU A O 1
ATOM 1620 N N . PRO A 1 196 ? 2.446 16.162 -11.545 1.00 92.81 196 PRO A N 1
ATOM 1621 C CA . PRO A 1 196 ? 1.850 16.538 -10.272 1.00 92.81 196 PRO A CA 1
ATOM 1622 C C . PRO A 1 196 ? 1.656 18.052 -10.169 1.00 92.81 196 PRO A C 1
ATOM 1624 O O . PRO A 1 196 ? 2.536 18.837 -10.540 1.00 92.81 196 PRO A O 1
ATOM 1627 N N . VAL A 1 197 ? 0.538 18.475 -9.581 1.00 94.69 197 VAL A N 1
ATOM 1628 C CA . VAL A 1 197 ? 0.280 19.896 -9.336 1.00 94.69 197 VAL A CA 1
ATOM 1629 C C . VAL A 1 197 ? 1.188 20.382 -8.212 1.00 94.69 197 VAL A C 1
ATOM 1631 O O . VAL A 1 197 ? 1.109 19.905 -7.079 1.00 94.69 197 VAL A O 1
ATOM 1634 N N . LYS A 1 198 ? 2.052 21.346 -8.529 1.00 97.19 198 LYS A N 1
ATOM 1635 C CA . LYS A 1 198 ? 2.972 21.970 -7.573 1.00 97.19 198 LYS A CA 1
ATOM 1636 C C . LYS A 1 198 ? 2.293 23.159 -6.904 1.00 97.19 198 LYS A C 1
ATOM 1638 O O . LYS A 1 198 ? 1.784 24.033 -7.602 1.00 97.19 198 LYS A O 1
ATOM 1643 N N . MET A 1 199 ? 2.310 23.197 -5.577 1.00 97.12 199 MET A N 1
ATOM 1644 C CA . MET A 1 199 ? 1.816 24.326 -4.782 1.00 97.12 199 MET A CA 1
ATOM 1645 C C . MET A 1 199 ? 2.558 24.408 -3.448 1.00 97.12 199 MET A C 1
ATOM 1647 O O . MET A 1 199 ? 3.190 23.443 -3.023 1.00 97.12 199 MET A O 1
ATOM 1651 N N . SER A 1 200 ? 2.495 25.554 -2.786 1.00 97.75 200 SER A N 1
ATOM 1652 C CA . SER A 1 200 ? 2.942 25.705 -1.403 1.00 97.75 200 SER A CA 1
ATOM 1653 C C . SER A 1 200 ? 1.958 25.054 -0.426 1.00 97.75 200 SER A C 1
ATOM 1655 O O . SER A 1 200 ? 0.760 24.952 -0.694 1.00 97.75 200 SER A O 1
ATOM 1657 N N . VAL A 1 201 ? 2.445 24.649 0.748 1.00 96.81 201 VAL A N 1
ATOM 1658 C CA . VAL A 1 201 ? 1.593 24.175 1.852 1.00 96.81 201 VAL A CA 1
ATOM 1659 C C . VAL A 1 201 ? 0.550 25.229 2.238 1.00 96.81 201 VAL A C 1
ATOM 1661 O O . VAL A 1 201 ? -0.584 24.877 2.550 1.00 96.81 201 VAL A O 1
ATOM 1664 N N . LYS A 1 202 ? 0.887 26.521 2.160 1.00 97.12 202 LYS A N 1
ATOM 1665 C CA . LYS A 1 202 ? -0.075 27.607 2.371 1.00 97.12 202 LYS A CA 1
ATOM 1666 C C . LYS A 1 202 ? -1.254 27.530 1.394 1.00 97.12 202 LYS A C 1
ATOM 1668 O O . LYS A 1 202 ? -2.397 27.500 1.834 1.00 97.12 202 LYS A O 1
ATOM 1673 N N . GLU A 1 203 ? -0.978 27.454 0.092 1.00 97.62 203 GLU A N 1
ATOM 1674 C CA . GLU A 1 203 ? -2.016 27.327 -0.944 1.00 97.62 203 GLU A CA 1
ATOM 1675 C C . GLU A 1 203 ? -2.829 26.035 -0.777 1.00 97.62 203 GLU A C 1
ATOM 1677 O O . GLU A 1 203 ? -4.041 26.028 -0.985 1.00 97.62 203 GLU A O 1
ATOM 1682 N N . MET A 1 204 ? -2.175 24.947 -0.359 1.00 96.44 204 MET A N 1
ATOM 1683 C CA . MET A 1 204 ? -2.822 23.668 -0.070 1.00 96.44 204 MET A CA 1
ATOM 1684 C C . MET A 1 204 ? -3.870 23.800 1.046 1.00 96.44 204 MET A C 1
ATOM 1686 O O . MET A 1 204 ? -4.996 23.342 0.880 1.00 96.44 204 MET A O 1
ATOM 1690 N N . ILE A 1 205 ? -3.525 24.454 2.159 1.00 96.06 205 ILE A N 1
ATOM 1691 C CA . ILE A 1 205 ? -4.430 24.651 3.307 1.00 96.06 205 ILE A CA 1
ATOM 1692 C C . ILE A 1 205 ? -5.551 25.632 2.971 1.00 96.06 205 ILE A C 1
ATOM 1694 O O . ILE A 1 205 ? -6.679 25.447 3.413 1.00 96.06 205 ILE A O 1
ATOM 1698 N N . GLU A 1 206 ? -5.264 26.669 2.182 1.00 96.00 206 GLU A N 1
ATOM 1699 C CA . GLU A 1 206 ? -6.290 27.600 1.697 1.00 96.00 206 GLU A CA 1
ATOM 1700 C C . GLU A 1 206 ? -7.308 26.896 0.783 1.00 96.00 206 GLU A C 1
ATOM 1702 O O . GLU A 1 206 ? -8.479 27.275 0.757 1.00 96.00 206 GLU A O 1
ATOM 1707 N N . LYS A 1 207 ? -6.876 25.860 0.052 1.00 96.00 207 LYS A N 1
ATOM 1708 C CA . LYS A 1 207 ? -7.725 25.072 -0.848 1.00 96.00 207 LYS A CA 1
ATOM 1709 C C . LYS A 1 207 ? -8.515 23.964 -0.143 1.00 96.00 207 LYS A C 1
ATOM 1711 O O . LYS A 1 207 ? -9.660 23.729 -0.520 1.00 96.00 207 LYS A O 1
ATOM 1716 N N . TRP A 1 208 ? -7.913 23.294 0.837 1.00 95.88 208 TRP A N 1
ATOM 1717 C CA . TRP A 1 208 ? -8.486 22.161 1.570 1.00 95.88 208 TRP A CA 1
ATOM 1718 C C . TRP A 1 208 ? -8.430 22.457 3.075 1.00 95.88 208 TRP A C 1
ATOM 1720 O O . TRP A 1 208 ? -7.400 22.259 3.717 1.00 95.88 208 TRP A O 1
ATOM 1730 N N . THR A 1 209 ? -9.517 22.991 3.633 1.00 94.50 209 THR A N 1
ATOM 1731 C CA . THR A 1 209 ? -9.537 23.684 4.938 1.00 94.50 209 THR A CA 1
ATOM 1732 C C . THR A 1 209 ? -10.029 22.847 6.121 1.00 94.50 209 THR A C 1
ATOM 1734 O O . THR A 1 209 ? -9.857 23.237 7.273 1.00 94.50 209 THR A O 1
ATOM 1737 N N . SER A 1 210 ? -10.650 21.704 5.866 1.00 90.19 210 SER A N 1
ATOM 1738 C CA . SER A 1 210 ? -11.323 20.845 6.852 1.00 90.19 210 SER A CA 1
ATOM 1739 C C . SER A 1 210 ? -10.351 19.995 7.661 1.00 90.19 210 SER A C 1
ATOM 1741 O O . SER A 1 210 ? -10.724 19.410 8.673 1.00 90.19 210 SER A O 1
ATOM 1743 N N . THR A 1 211 ? -9.101 19.906 7.214 1.00 88.31 211 THR A N 1
ATOM 1744 C CA . THR A 1 211 ? -8.038 19.156 7.878 1.00 88.31 211 THR A CA 1
ATOM 1745 C C . THR A 1 211 ? -6.897 20.090 8.250 1.00 88.31 211 THR A C 1
ATOM 1747 O O . THR A 1 211 ? -6.450 20.904 7.444 1.00 88.31 211 THR A O 1
ATOM 1750 N N . ASP A 1 212 ? -6.362 19.920 9.460 1.00 92.19 212 ASP A N 1
ATOM 1751 C CA . ASP A 1 212 ? -5.084 20.520 9.845 1.00 92.19 212 ASP A CA 1
ATOM 1752 C C . ASP A 1 212 ? -3.934 19.782 9.139 1.00 92.19 212 ASP A C 1
ATOM 1754 O O . ASP A 1 212 ? -3.280 18.890 9.690 1.00 92.19 212 ASP A O 1
ATOM 1758 N N . TRP A 1 213 ? -3.724 20.123 7.866 1.00 92.19 213 TRP A N 1
ATOM 1759 C CA . TRP A 1 213 ? -2.758 19.435 7.017 1.00 92.19 213 TRP A CA 1
ATOM 1760 C C . TRP A 1 213 ? -1.318 19.614 7.481 1.00 92.19 213 TRP A C 1
ATOM 1762 O O . TRP A 1 213 ? -0.518 18.701 7.308 1.00 92.19 213 TRP A O 1
ATOM 1772 N N . ILE A 1 214 ? -0.968 20.752 8.088 1.00 92.06 214 ILE A N 1
ATOM 1773 C CA . ILE A 1 214 ? 0.376 20.945 8.650 1.00 92.06 214 ILE A CA 1
ATOM 1774 C C . ILE A 1 214 ? 0.599 19.982 9.798 1.00 92.06 214 ILE A C 1
ATOM 1776 O O . ILE A 1 214 ? 1.665 19.369 9.865 1.00 92.06 214 ILE A O 1
ATOM 1780 N N . LYS A 1 215 ? -0.381 19.833 10.694 1.00 91.69 215 LYS A N 1
ATOM 1781 C CA . LYS A 1 215 ? -0.281 18.874 11.790 1.00 91.69 215 LYS A CA 1
ATOM 1782 C C . LYS A 1 215 ? -0.168 17.447 11.265 1.00 91.69 215 LYS A C 1
ATOM 1784 O O . LYS A 1 215 ? 0.724 16.741 11.719 1.00 91.69 215 LYS A O 1
ATOM 1789 N N . TYR A 1 216 ? -0.995 17.065 10.290 1.00 90.62 216 TYR A N 1
ATOM 1790 C CA . TYR A 1 216 ? -0.937 15.748 9.650 1.00 90.62 216 TYR A CA 1
ATOM 1791 C C . TYR A 1 216 ? 0.413 15.480 8.967 1.00 90.62 216 TYR A C 1
ATOM 1793 O O . TYR A 1 216 ? 1.098 14.513 9.280 1.00 90.62 216 TYR A O 1
ATOM 1801 N N . LEU A 1 217 ? 0.864 16.358 8.070 1.00 90.75 217 LEU A N 1
ATOM 1802 C CA . LEU A 1 217 ? 2.134 16.168 7.361 1.00 90.75 217 LEU A CA 1
ATOM 1803 C C . LEU A 1 217 ? 3.320 16.073 8.333 1.00 90.75 217 LEU A C 1
ATOM 1805 O O . LEU A 1 217 ? 4.238 15.274 8.142 1.00 90.75 217 LEU A O 1
ATOM 1809 N N . ASN A 1 218 ? 3.285 16.870 9.401 1.00 90.56 218 ASN A N 1
ATOM 1810 C CA . ASN A 1 218 ? 4.316 16.861 10.428 1.00 90.56 218 ASN A CA 1
ATOM 1811 C C . ASN A 1 218 ? 4.181 15.719 11.443 1.00 90.56 218 ASN A C 1
ATOM 1813 O O . ASN A 1 218 ? 5.151 15.489 12.159 1.00 90.56 218 ASN A O 1
ATOM 1817 N N . SER A 1 219 ? 3.047 15.026 11.555 1.00 87.06 219 SER A N 1
ATOM 1818 C CA . SER A 1 219 ? 2.960 13.792 12.350 1.00 87.06 219 SER A CA 1
ATOM 1819 C C . SER A 1 219 ? 3.554 12.616 11.573 1.00 87.06 219 SER A C 1
ATOM 1821 O O . SER A 1 219 ? 4.353 11.854 12.100 1.00 87.06 219 SER A O 1
ATOM 1823 N N . VAL A 1 220 ? 3.278 12.556 10.270 1.00 83.75 220 VAL A N 1
ATOM 1824 C CA . VAL A 1 220 ? 3.691 11.464 9.376 1.00 83.75 220 VAL A CA 1
ATOM 1825 C C . VAL A 1 220 ? 5.205 11.426 9.114 1.00 83.75 220 VAL A C 1
ATOM 1827 O O . VAL A 1 220 ? 5.765 10.338 8.982 1.00 83.75 220 VAL A O 1
ATOM 1830 N N . ILE A 1 221 ? 5.874 12.584 8.995 1.00 85.50 221 ILE A N 1
ATOM 1831 C CA . ILE A 1 221 ? 7.267 12.667 8.489 1.00 85.50 221 ILE A CA 1
ATOM 1832 C C . ILE A 1 221 ? 8.318 12.944 9.583 1.00 85.50 221 ILE A C 1
ATOM 1834 O O . ILE A 1 221 ? 9.527 12.834 9.346 1.00 85.50 221 ILE A O 1
ATOM 1838 N N . LYS A 1 222 ? 7.916 13.284 10.811 1.00 78.94 222 LYS A N 1
ATOM 1839 C CA . LYS A 1 222 ? 8.892 13.549 11.880 1.00 78.94 222 LYS A CA 1
ATOM 1840 C C . LYS A 1 222 ? 9.671 12.285 12.283 1.00 78.94 222 LYS A C 1
ATOM 1842 O O . LYS A 1 222 ? 9.108 11.197 12.299 1.00 78.94 222 LYS A O 1
ATOM 1847 N N . PRO A 1 223 ? 10.956 12.426 12.673 1.00 83.38 223 PRO A N 1
ATOM 1848 C CA . PRO A 1 223 ? 11.733 13.669 12.763 1.00 83.38 223 PRO A CA 1
ATOM 1849 C C . PRO A 1 223 ? 12.475 14.041 11.464 1.00 83.38 223 PRO A C 1
ATOM 1851 O O . PRO A 1 223 ? 13.271 14.976 11.475 1.00 83.38 223 PRO A O 1
ATOM 1854 N N . SER A 1 224 ? 12.265 13.317 10.361 1.00 86.12 224 SER A N 1
ATOM 1855 C CA . SER A 1 224 ? 13.083 13.431 9.145 1.00 86.12 224 SER A CA 1
ATOM 1856 C C . SER A 1 224 ? 12.965 14.783 8.441 1.00 86.12 224 SER A C 1
ATOM 1858 O O . SER A 1 224 ? 13.935 15.245 7.844 1.00 86.12 224 SER A O 1
ATOM 1860 N N . PHE A 1 225 ? 11.793 15.417 8.498 1.00 90.94 225 PHE A N 1
ATOM 1861 C CA . PHE A 1 225 ? 11.535 16.710 7.869 1.00 90.94 225 PHE A CA 1
ATOM 1862 C C . PHE A 1 225 ? 10.383 17.445 8.573 1.00 90.94 225 PHE A C 1
ATOM 1864 O O . PHE A 1 225 ? 9.558 16.818 9.240 1.00 90.94 225 PHE A O 1
ATOM 1871 N N . TYR A 1 226 ? 10.335 18.773 8.429 1.00 92.06 226 TYR A N 1
ATOM 1872 C CA . TYR A 1 226 ? 9.273 19.620 8.974 1.00 92.06 226 TYR A CA 1
ATOM 1873 C C . TYR A 1 226 ? 8.707 20.536 7.885 1.00 92.06 226 TYR A C 1
ATOM 1875 O O . TYR A 1 226 ? 9.434 21.347 7.313 1.00 92.06 226 TYR A O 1
ATOM 1883 N N . PHE A 1 227 ? 7.407 20.429 7.624 1.00 94.06 227 PHE A N 1
ATOM 1884 C CA . PHE A 1 227 ? 6.700 21.271 6.666 1.00 94.06 227 PHE A CA 1
ATOM 1885 C C . PHE A 1 227 ? 6.419 22.654 7.250 1.00 94.06 227 PHE A C 1
ATOM 1887 O O . PHE A 1 227 ? 5.875 22.785 8.350 1.00 94.06 227 PHE A O 1
ATOM 1894 N N . THR A 1 228 ? 6.743 23.682 6.469 1.00 94.62 228 THR A N 1
ATOM 1895 C CA . THR A 1 228 ? 6.355 25.081 6.692 1.00 94.62 228 THR A CA 1
ATOM 1896 C C . THR A 1 228 ? 5.345 25.521 5.636 1.00 94.62 228 THR A C 1
ATOM 1898 O O . THR A 1 228 ? 5.172 24.846 4.623 1.00 94.62 228 THR A O 1
ATOM 1901 N N . ASN A 1 229 ? 4.722 26.684 5.829 1.00 95.12 229 ASN A N 1
ATOM 1902 C CA . ASN A 1 229 ? 3.786 27.277 4.868 1.00 95.12 229 ASN A CA 1
ATOM 1903 C C . ASN A 1 229 ? 4.389 27.444 3.461 1.00 95.12 229 ASN A C 1
ATOM 1905 O O . ASN A 1 229 ? 3.682 27.336 2.463 1.00 95.12 229 ASN A O 1
ATOM 1909 N N . GLU A 1 230 ? 5.695 27.689 3.381 1.00 96.56 230 GLU A N 1
ATOM 1910 C CA . GLU A 1 230 ? 6.447 27.930 2.147 1.00 96.56 230 GLU A CA 1
ATOM 1911 C C . GLU A 1 230 ? 6.941 26.637 1.486 1.00 96.56 230 GLU A C 1
ATOM 1913 O O . GLU A 1 230 ? 7.464 26.674 0.373 1.00 96.56 230 GLU A O 1
ATOM 1918 N N . THR A 1 231 ? 6.806 25.491 2.159 1.00 97.00 231 THR A N 1
ATOM 1919 C CA . THR A 1 231 ? 7.240 24.206 1.605 1.00 97.00 231 THR A CA 1
ATOM 1920 C C . THR A 1 231 ? 6.431 23.886 0.352 1.00 97.00 231 THR A C 1
ATOM 1922 O O . THR A 1 231 ? 5.204 23.957 0.370 1.00 97.00 231 THR A O 1
ATOM 1925 N N . ILE A 1 232 ? 7.112 23.527 -0.738 1.00 96.69 232 ILE A N 1
ATOM 1926 C CA . ILE A 1 232 ? 6.461 23.123 -1.986 1.00 96.69 232 ILE A CA 1
ATOM 1927 C C . ILE A 1 232 ? 6.106 21.641 -1.919 1.00 96.69 232 ILE A C 1
ATOM 1929 O O . ILE A 1 232 ? 6.967 20.793 -1.682 1.00 96.69 232 ILE A O 1
ATOM 1933 N N . VAL A 1 233 ? 4.836 21.338 -2.162 1.00 95.44 233 VAL A N 1
ATOM 1934 C CA . VAL A 1 233 ? 4.281 19.989 -2.243 1.00 95.44 233 VAL A CA 1
ATOM 1935 C C . VAL A 1 233 ? 3.848 19.678 -3.672 1.00 95.44 233 VAL A C 1
ATOM 1937 O O . VAL A 1 233 ? 3.465 20.559 -4.443 1.00 95.44 233 VAL A O 1
ATOM 1940 N N . HIS A 1 234 ? 3.937 18.400 -4.029 1.00 95.31 234 HIS A N 1
ATOM 1941 C CA . HIS A 1 234 ? 3.568 17.875 -5.339 1.00 95.31 234 HIS A CA 1
ATOM 1942 C C . HIS A 1 234 ? 2.335 16.989 -5.171 1.00 95.31 234 HIS A C 1
ATOM 1944 O O . HIS A 1 234 ? 2.430 15.874 -4.660 1.00 95.31 234 HIS A O 1
ATOM 1950 N N . ILE A 1 235 ? 1.175 17.494 -5.577 1.00 93.69 235 ILE A N 1
ATOM 1951 C CA . ILE A 1 235 ? -0.102 16.803 -5.417 1.00 93.69 235 ILE A CA 1
ATOM 1952 C C . ILE A 1 235 ? -0.385 15.976 -6.670 1.00 93.69 235 ILE A C 1
ATOM 1954 O O . ILE A 1 235 ? -0.610 16.534 -7.743 1.00 93.69 235 ILE A O 1
ATOM 1958 N N . LEU A 1 236 ? -0.379 14.647 -6.522 1.00 91.69 236 LEU A N 1
ATOM 1959 C CA . LEU A 1 236 ? -0.641 13.711 -7.623 1.00 91.69 236 LEU A CA 1
ATOM 1960 C C . LEU A 1 236 ? -2.079 13.822 -8.138 1.00 91.69 236 LEU A C 1
ATOM 1962 O O . LEU A 1 236 ? -2.292 13.962 -9.335 1.00 91.69 236 LEU A O 1
ATOM 1966 N N . TYR A 1 237 ? -3.054 13.795 -7.224 1.00 93.69 237 TYR A N 1
ATOM 1967 C CA . TYR A 1 237 ? -4.478 13.776 -7.560 1.00 93.69 237 TYR A CA 1
ATOM 1968 C C . TYR A 1 237 ? -5.243 14.834 -6.748 1.00 93.69 237 TYR A C 1
ATOM 1970 O O . TYR A 1 237 ? -5.803 14.520 -5.695 1.00 93.69 237 TYR A O 1
ATOM 1978 N N . PRO A 1 238 ? -5.248 16.114 -7.166 1.00 95.06 238 PRO A N 1
ATOM 1979 C CA . PRO A 1 238 ? -5.961 17.170 -6.449 1.00 95.06 238 PRO A CA 1
ATOM 1980 C C . PRO A 1 238 ? -7.458 16.887 -6.282 1.00 95.06 238 PRO A C 1
ATOM 1982 O O . PRO A 1 238 ? -8.034 17.235 -5.250 1.00 95.06 238 PRO A O 1
ATOM 1985 N N . SER A 1 239 ? -8.090 16.244 -7.268 1.00 95.25 239 SER A N 1
ATOM 1986 C CA . SER A 1 239 ? -9.511 15.899 -7.186 1.00 95.25 239 SER A CA 1
ATOM 1987 C C . SER A 1 239 ? -9.792 14.852 -6.101 1.00 95.25 239 SER A C 1
ATOM 1989 O O . SER A 1 239 ? -10.874 14.872 -5.512 1.00 95.25 239 SER A O 1
ATOM 1991 N N . PHE A 1 240 ? -8.812 13.998 -5.771 1.00 94.81 240 PHE A N 1
ATOM 1992 C CA . PHE A 1 240 ? -8.941 13.028 -4.679 1.00 94.81 240 PHE A CA 1
ATOM 1993 C C . PHE A 1 240 ? -9.070 13.756 -3.350 1.00 94.81 240 PHE A C 1
ATOM 1995 O O . PHE A 1 240 ? -10.015 13.497 -2.618 1.00 94.81 240 PHE A O 1
ATOM 2002 N N . ILE A 1 241 ? -8.172 14.708 -3.069 1.00 94.44 241 ILE A N 1
ATOM 2003 C CA . ILE A 1 241 ? -8.188 15.456 -1.805 1.00 94.44 241 ILE A CA 1
ATOM 2004 C C . ILE A 1 241 ? -9.517 16.205 -1.654 1.00 94.44 241 ILE A C 1
ATOM 2006 O O . ILE A 1 241 ? -10.150 16.103 -0.610 1.00 94.44 241 ILE A O 1
ATOM 2010 N N . THR A 1 242 ? -9.995 16.867 -2.715 1.00 95.31 242 THR A N 1
ATOM 2011 C CA . THR A 1 242 ? -11.286 17.579 -2.699 1.00 95.31 242 THR A CA 1
ATOM 2012 C C . THR A 1 242 ? -12.461 16.659 -2.359 1.00 95.31 242 THR A C 1
ATOM 2014 O O . THR A 1 242 ? -13.290 16.997 -1.515 1.00 95.31 242 THR A O 1
ATOM 2017 N N . ASN A 1 243 ? -12.557 15.501 -3.012 1.00 95.50 243 ASN A N 1
ATOM 2018 C CA . ASN A 1 243 ? -13.680 14.586 -2.806 1.00 95.50 243 ASN A CA 1
ATOM 2019 C C . ASN A 1 243 ? -13.564 13.812 -1.486 1.00 95.50 243 ASN A C 1
ATOM 2021 O O . ASN A 1 243 ? -14.569 13.599 -0.809 1.00 95.50 243 ASN A O 1
ATOM 2025 N N . PHE A 1 244 ? -12.347 13.425 -1.105 1.00 93.31 244 PHE A N 1
ATOM 2026 C CA . PHE A 1 244 ? -12.066 12.735 0.148 1.00 93.31 244 PHE A CA 1
ATOM 2027 C C . PHE A 1 244 ? -12.380 13.625 1.351 1.00 93.31 244 PHE A C 1
ATOM 2029 O O . PHE A 1 244 ? -13.061 13.186 2.267 1.00 93.31 244 PHE A O 1
ATOM 2036 N N . GLU A 1 245 ? -11.964 14.891 1.328 1.00 93.25 245 GLU A N 1
ATOM 2037 C CA . GLU A 1 245 ? -12.251 15.851 2.396 1.00 93.25 245 GLU A CA 1
ATOM 2038 C C . GLU A 1 245 ? -13.757 16.073 2.581 1.00 93.25 245 GLU A C 1
ATOM 2040 O O . GLU A 1 245 ? -14.264 16.044 3.704 1.00 93.25 245 GLU A O 1
ATOM 2045 N N . LYS A 1 246 ? -14.493 16.221 1.472 1.00 94.50 246 LYS A N 1
ATOM 2046 C CA . LYS A 1 246 ? -15.954 16.309 1.505 1.00 94.50 246 LYS A CA 1
ATOM 2047 C C . LYS A 1 246 ? -16.570 15.070 2.161 1.00 94.50 246 LYS A C 1
ATOM 2049 O O . LYS A 1 246 ? -17.391 15.204 3.063 1.00 94.50 246 LYS A O 1
ATOM 2054 N N . MET A 1 247 ? -16.158 13.879 1.729 1.00 94.62 247 MET A N 1
ATOM 2055 C CA . MET A 1 247 ? -16.671 12.618 2.265 1.00 94.62 247 MET A CA 1
ATOM 2056 C C . MET A 1 247 ? -16.334 12.449 3.752 1.00 94.62 247 MET A C 1
ATOM 2058 O O . MET A 1 247 ? -17.194 12.030 4.522 1.00 94.62 247 MET A O 1
ATOM 2062 N N . MET A 1 248 ? -15.118 12.809 4.170 1.00 92.88 248 MET A N 1
ATOM 2063 C CA . MET A 1 248 ? -14.697 12.787 5.573 1.00 92.88 248 MET A CA 1
ATOM 2064 C C . MET A 1 248 ? -15.599 13.669 6.443 1.00 92.88 248 MET A C 1
ATOM 2066 O O . MET A 1 248 ? -16.056 13.214 7.483 1.00 92.88 248 MET A O 1
ATOM 2070 N N . ASN A 1 249 ? -15.917 14.891 6.000 1.00 92.44 249 ASN A N 1
ATOM 2071 C CA . ASN A 1 249 ? -16.791 15.805 6.746 1.00 92.44 249 ASN A CA 1
ATOM 2072 C C . ASN A 1 249 ? -18.248 15.331 6.845 1.00 92.44 249 ASN A C 1
ATOM 2074 O O . ASN A 1 249 ? -18.943 15.668 7.800 1.00 92.44 249 ASN A O 1
ATOM 2078 N N . GLU A 1 250 ? -18.733 14.602 5.839 1.00 94.69 250 GLU A N 1
ATOM 2079 C CA . GLU A 1 250 ? -20.103 14.071 5.799 1.00 94.69 250 GLU A CA 1
ATOM 2080 C C . GLU A 1 250 ? -20.242 12.739 6.560 1.00 94.69 250 GLU A C 1
ATOM 2082 O O . GLU A 1 250 ? -21.359 12.292 6.829 1.00 94.69 250 GLU A O 1
ATOM 2087 N N . THR A 1 251 ? -19.124 12.098 6.915 1.00 95.69 251 THR A N 1
ATOM 2088 C CA . THR A 1 251 ? -19.105 10.780 7.555 1.00 95.69 251 THR A CA 1
ATOM 2089 C C . THR A 1 251 ? -19.069 10.913 9.082 1.00 95.69 251 THR A C 1
ATOM 2091 O O . THR A 1 251 ? -18.220 11.632 9.604 1.00 95.69 251 THR A O 1
ATOM 2094 N N . PRO A 1 252 ? -19.933 10.199 9.832 1.00 96.06 252 PRO A N 1
ATOM 2095 C CA . PRO A 1 252 ? -19.889 10.210 11.294 1.00 96.06 252 PRO A CA 1
ATOM 2096 C C . PRO A 1 252 ? -18.524 9.778 11.845 1.00 96.06 252 PRO A C 1
ATOM 2098 O O . PRO A 1 252 ? -17.931 8.811 11.355 1.00 96.06 252 PRO A O 1
ATOM 2101 N N . ASN A 1 253 ? -18.056 10.428 12.914 1.00 95.06 253 ASN A N 1
ATOM 2102 C CA . ASN A 1 253 ? -16.758 10.133 13.530 1.00 95.06 253 ASN A CA 1
ATOM 2103 C C . ASN A 1 253 ? -16.661 8.668 13.971 1.00 95.06 253 ASN A C 1
ATOM 21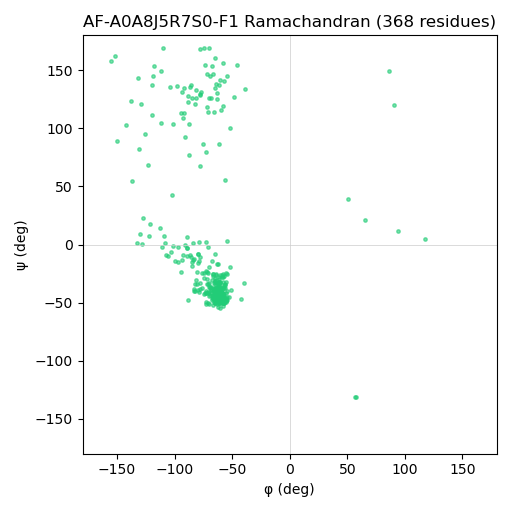05 O O . ASN A 1 253 ? -15.613 8.052 13.795 1.00 95.06 253 ASN A O 1
ATOM 2109 N N . ARG A 1 254 ? -17.757 8.077 14.466 1.00 95.69 254 ARG A N 1
ATOM 2110 C CA . ARG A 1 254 ? -17.821 6.641 14.791 1.00 95.69 254 ARG A CA 1
ATOM 2111 C C . ARG A 1 254 ? -17.456 5.736 13.605 1.00 95.69 254 ARG A C 1
ATOM 2113 O O . ARG A 1 254 ? -16.714 4.771 13.771 1.00 95.69 254 ARG A O 1
ATOM 2120 N N . VAL A 1 255 ? -17.925 6.063 12.398 1.00 96.31 255 VAL A N 1
ATOM 2121 C CA . VAL A 1 255 ? -17.626 5.298 11.172 1.00 96.31 255 VAL A CA 1
ATOM 2122 C C . VAL A 1 255 ? -16.155 5.452 10.786 1.00 96.31 255 VAL A C 1
ATOM 2124 O O . VAL A 1 255 ? -15.502 4.456 10.462 1.00 96.31 255 VAL A O 1
ATOM 2127 N N . LEU A 1 256 ? -15.627 6.678 10.869 1.00 94.25 256 LEU A N 1
ATOM 2128 C CA . LEU A 1 256 ? -14.219 6.983 10.595 1.00 94.25 256 LEU A CA 1
ATOM 2129 C C . LEU A 1 256 ? -13.278 6.281 11.582 1.00 94.25 256 LEU A C 1
ATOM 2131 O O . LEU A 1 256 ? -12.258 5.732 11.171 1.00 94.25 256 LEU A O 1
ATOM 2135 N N . ALA A 1 257 ? -13.633 6.259 12.868 1.00 94.69 257 ALA A N 1
ATOM 2136 C CA . ALA A 1 257 ? -12.879 5.584 13.917 1.00 94.69 257 ALA A CA 1
ATOM 2137 C C . ALA A 1 257 ? -12.850 4.070 13.711 1.00 94.69 257 ALA A C 1
ATOM 2139 O O . ALA A 1 257 ? -11.776 3.471 13.730 1.00 94.69 257 ALA A O 1
ATOM 2140 N N . ASN A 1 258 ? -14.009 3.461 13.447 1.00 95.94 258 ASN A N 1
ATOM 2141 C CA . ASN A 1 258 ? -14.094 2.033 13.159 1.00 95.94 258 ASN A CA 1
ATOM 2142 C C . ASN A 1 258 ? -13.258 1.646 11.935 1.00 95.94 258 ASN A C 1
ATOM 2144 O O . ASN A 1 258 ? -12.546 0.648 11.995 1.00 95.94 258 ASN A O 1
ATOM 2148 N N . TYR A 1 259 ? -13.300 2.446 10.863 1.00 93.31 259 TYR A N 1
ATOM 2149 C CA . TYR A 1 259 ? -12.471 2.233 9.676 1.00 93.31 259 TYR A CA 1
ATOM 2150 C C . TYR A 1 259 ? -10.974 2.339 10.003 1.00 93.31 259 TYR A C 1
ATOM 2152 O O . TYR A 1 259 ? -10.219 1.404 9.746 1.00 93.31 259 TYR A O 1
ATOM 2160 N N . ALA A 1 260 ? -10.544 3.445 10.618 1.00 91.62 260 ALA A N 1
ATOM 2161 C CA . ALA A 1 260 ? -9.130 3.684 10.895 1.00 91.62 260 ALA A CA 1
ATOM 2162 C C . ALA A 1 260 ? -8.540 2.614 11.830 1.00 91.62 260 ALA A C 1
ATOM 2164 O O . ALA A 1 260 ? -7.460 2.087 11.576 1.00 91.62 260 ALA A O 1
ATOM 2165 N N . ILE A 1 261 ? -9.263 2.227 12.881 1.00 92.62 261 ILE A N 1
ATOM 2166 C CA . ILE A 1 261 ? -8.795 1.200 13.817 1.00 92.62 261 ILE A CA 1
ATOM 2167 C C . ILE A 1 261 ? -8.787 -0.180 13.157 1.00 92.62 261 ILE A C 1
ATOM 2169 O O . ILE A 1 261 ? -7.803 -0.905 13.302 1.00 92.62 261 ILE A O 1
ATOM 2173 N N . TRP A 1 262 ? -9.816 -0.520 12.374 1.00 93.44 262 TRP A N 1
ATOM 2174 C CA . TRP A 1 262 ? -9.846 -1.769 11.614 1.00 93.44 262 TRP A CA 1
ATOM 2175 C C . TRP A 1 262 ? -8.629 -1.913 10.699 1.00 93.44 262 TRP A C 1
ATOM 2177 O O . TRP A 1 262 ? -7.965 -2.944 10.738 1.00 93.44 262 TRP A O 1
ATOM 2187 N N . THR A 1 263 ? -8.274 -0.872 9.941 1.00 90.06 263 THR A N 1
ATOM 2188 C CA . THR A 1 263 ? -7.108 -0.933 9.043 1.00 90.06 263 THR A CA 1
ATOM 2189 C C . THR A 1 263 ? -5.792 -1.182 9.790 1.00 90.06 263 THR A C 1
ATOM 2191 O O . THR A 1 263 ? -4.920 -1.890 9.283 1.00 90.06 263 THR A O 1
ATOM 2194 N N . VAL A 1 264 ? -5.657 -0.685 11.028 1.00 90.06 264 VAL A N 1
ATOM 2195 C CA . VAL A 1 264 ? -4.508 -1.017 11.884 1.00 90.06 264 VAL A CA 1
ATOM 2196 C C . VAL A 1 264 ? -4.587 -2.466 12.351 1.00 90.06 264 VAL A C 1
ATOM 2198 O O . VAL A 1 264 ? -3.616 -3.198 12.172 1.00 90.06 264 VAL A O 1
ATOM 2201 N N . ILE A 1 265 ? -5.724 -2.906 12.897 1.00 91.81 265 ILE A N 1
ATOM 2202 C CA . ILE A 1 265 ? -5.921 -4.281 13.385 1.00 91.81 265 ILE A CA 1
ATOM 2203 C C . ILE A 1 265 ? -5.629 -5.294 12.279 1.00 91.81 265 ILE A C 1
ATOM 2205 O O . ILE A 1 265 ? -4.839 -6.216 12.475 1.00 91.81 265 ILE A O 1
ATOM 2209 N N . GLU A 1 266 ? -6.200 -5.093 11.094 1.00 88.88 266 GLU A N 1
ATOM 2210 C CA . GLU A 1 266 ? -5.983 -5.956 9.941 1.00 88.88 266 GLU A CA 1
ATOM 2211 C C . GLU A 1 266 ? -4.491 -6.113 9.610 1.00 88.88 266 GLU A C 1
ATOM 2213 O O . GLU A 1 266 ? -4.014 -7.229 9.374 1.00 88.88 266 GLU A O 1
ATOM 2218 N N . SER A 1 267 ? -3.747 -5.005 9.607 1.00 84.44 267 SER A N 1
ATOM 2219 C CA . SER A 1 267 ? -2.323 -5.008 9.269 1.00 84.44 267 SER A CA 1
ATOM 2220 C C . SER A 1 267 ? -1.463 -5.785 10.270 1.00 84.44 267 SER A C 1
ATOM 2222 O O . SER A 1 267 ? -0.430 -6.341 9.886 1.00 84.44 267 SER A O 1
ATOM 2224 N N . VAL A 1 268 ? -1.888 -5.850 11.539 1.00 85.81 268 VAL A N 1
ATOM 2225 C CA . VAL A 1 268 ? -1.112 -6.480 12.611 1.00 85.81 268 VAL A CA 1
ATOM 2226 C C . VAL A 1 268 ? -1.492 -7.938 12.849 1.00 85.81 268 VAL A C 1
ATOM 2228 O O . VAL A 1 268 ? -0.627 -8.683 13.298 1.00 85.81 268 VAL A O 1
ATOM 2231 N N . ILE A 1 269 ? -2.710 -8.378 12.485 1.00 86.38 269 ILE A N 1
ATOM 2232 C CA . ILE A 1 269 ? -3.172 -9.784 12.581 1.00 86.38 269 ILE A CA 1
ATOM 2233 C C . ILE A 1 269 ? -2.115 -10.809 12.125 1.00 86.38 269 ILE A C 1
ATOM 2235 O O . ILE A 1 269 ? -1.896 -11.777 12.853 1.00 86.38 269 ILE A O 1
ATOM 2239 N N . PRO A 1 270 ? -1.433 -10.635 10.973 1.00 80.00 270 PRO A N 1
ATOM 2240 C CA . PRO A 1 270 ? -0.268 -11.427 10.580 1.00 80.00 270 PRO A CA 1
ATOM 2241 C C . PRO A 1 270 ? 0.765 -11.799 11.642 1.00 80.00 270 PRO A C 1
ATOM 2243 O O . PRO A 1 270 ? 1.406 -12.840 11.524 1.00 80.00 270 PRO A O 1
ATOM 2246 N N . TYR A 1 271 ? 0.970 -10.919 12.615 1.00 79.25 271 TYR A N 1
ATOM 2247 C CA . TYR A 1 271 ? 2.042 -10.988 13.598 1.00 79.25 271 TYR A CA 1
ATOM 2248 C C . TYR A 1 271 ? 1.520 -11.358 14.991 1.00 79.25 271 TYR A C 1
ATOM 2250 O O . TYR A 1 271 ? 2.303 -11.428 15.936 1.00 79.25 271 TYR A O 1
ATOM 2258 N N . ILE A 1 272 ? 0.209 -11.591 15.126 1.00 83.38 272 ILE A N 1
ATOM 2259 C CA . ILE A 1 272 ? -0.433 -11.948 16.389 1.00 83.38 272 ILE A CA 1
ATOM 2260 C C . ILE A 1 272 ? -0.349 -13.448 16.617 1.00 83.38 272 ILE A C 1
ATOM 2262 O O . ILE A 1 272 ? -0.627 -14.260 15.730 1.00 83.38 272 ILE A O 1
ATOM 2266 N N . ASN A 1 273 ? -0.038 -13.815 17.855 1.00 82.94 273 ASN A N 1
ATOM 2267 C CA . ASN A 1 273 ? -0.072 -15.187 18.317 1.00 82.94 273 ASN A CA 1
ATOM 2268 C C . ASN A 1 273 ? -1.515 -15.650 18.616 1.00 82.94 273 ASN A C 1
ATOM 2270 O O . ASN A 1 273 ? -1.889 -15.878 19.761 1.00 82.94 273 ASN A O 1
ATOM 2274 N N . SER A 1 274 ? -2.348 -15.764 17.579 1.00 86.75 274 SER A N 1
ATOM 2275 C CA . SER A 1 274 ? -3.725 -16.253 17.707 1.00 86.75 274 SER A CA 1
ATOM 2276 C C . SER A 1 274 ? -4.076 -17.209 16.577 1.00 86.75 274 SER A C 1
ATOM 2278 O O . SER A 1 274 ? -4.020 -16.870 15.391 1.00 86.75 274 SER A O 1
ATOM 2280 N N . LYS A 1 275 ? -4.489 -18.420 16.959 1.00 86.06 275 LYS A N 1
ATOM 2281 C CA . LYS A 1 275 ? -4.970 -19.449 16.033 1.00 86.06 275 LYS A CA 1
ATOM 2282 C C . LYS A 1 275 ? -6.258 -18.999 15.354 1.00 86.06 275 LYS A C 1
ATOM 2284 O O . LYS A 1 275 ? -6.428 -19.207 14.151 1.00 86.06 275 LYS A O 1
ATOM 2289 N N . THR A 1 276 ? -7.156 -18.382 16.116 1.00 90.25 276 THR A N 1
ATOM 2290 C CA . THR A 1 276 ? -8.471 -17.956 15.634 1.00 90.25 276 THR A CA 1
ATOM 2291 C C . THR A 1 276 ? -8.353 -16.838 14.601 1.00 90.25 276 THR A C 1
ATOM 2293 O O . THR A 1 276 ? -8.826 -16.998 13.473 1.00 90.25 276 THR A O 1
ATOM 2296 N N . LEU A 1 277 ? -7.626 -15.761 14.914 1.00 89.75 277 LEU A N 1
ATOM 2297 C CA . LEU A 1 277 ? -7.419 -14.643 13.985 1.00 89.75 277 LEU A CA 1
ATOM 2298 C C . LEU A 1 277 ? -6.703 -15.076 12.703 1.00 89.75 277 LEU A C 1
ATOM 2300 O O . LEU A 1 277 ? -7.061 -14.653 11.600 1.00 89.75 277 LEU A O 1
ATOM 2304 N N . TRP A 1 278 ? -5.721 -15.968 12.831 1.00 83.44 278 TRP A N 1
ATOM 2305 C CA . TRP A 1 278 ? -5.015 -16.509 11.678 1.00 83.44 278 TRP A CA 1
ATOM 2306 C C . TRP A 1 278 ? -5.925 -17.361 10.787 1.00 83.44 278 TRP A C 1
ATOM 2308 O O . TRP A 1 278 ? -5.841 -17.274 9.560 1.00 83.44 278 TRP A O 1
ATOM 2318 N N . ASN A 1 279 ? -6.832 -18.147 11.377 1.00 86.06 279 ASN A N 1
ATOM 2319 C CA . ASN A 1 279 ? -7.822 -18.913 10.624 1.00 86.06 279 ASN A CA 1
ATOM 2320 C C . ASN A 1 279 ? -8.783 -18.001 9.855 1.00 86.06 279 ASN A C 1
ATOM 2322 O O . ASN A 1 279 ? -8.998 -18.247 8.666 1.00 86.06 279 ASN A O 1
ATOM 2326 N N . TYR A 1 280 ? -9.299 -16.935 10.474 1.00 90.50 280 TYR A N 1
ATOM 2327 C CA . TYR A 1 280 ? -10.155 -15.971 9.776 1.00 90.50 280 TYR A CA 1
ATOM 2328 C C . TYR A 1 280 ? -9.427 -15.316 8.601 1.00 90.50 280 TYR A C 1
ATOM 2330 O O . TYR A 1 280 ? -9.907 -15.356 7.465 1.00 90.50 280 TYR A O 1
ATOM 2338 N N . ARG A 1 281 ? -8.199 -14.832 8.830 1.00 85.88 281 ARG A N 1
ATOM 2339 C CA . ARG A 1 281 ? -7.366 -14.256 7.768 1.00 85.88 281 ARG A CA 1
ATOM 2340 C C . ARG A 1 281 ? -7.112 -15.253 6.639 1.00 85.88 281 ARG A C 1
ATOM 2342 O O . ARG A 1 281 ? -7.197 -14.898 5.467 1.00 85.88 281 ARG A O 1
ATOM 2349 N N . LYS A 1 282 ? -6.804 -16.510 6.969 1.00 81.38 282 LYS A N 1
ATOM 2350 C CA . LYS A 1 282 ? -6.557 -17.579 5.990 1.00 81.38 282 LYS A CA 1
ATOM 2351 C C . LYS A 1 282 ? -7.785 -17.869 5.130 1.00 81.38 282 LYS A C 1
ATOM 2353 O O . LYS A 1 282 ? -7.626 -18.126 3.938 1.00 81.38 282 LYS A O 1
ATOM 2358 N N . ILE A 1 283 ? -8.981 -17.872 5.716 1.00 84.56 283 ILE A N 1
ATOM 2359 C CA . ILE A 1 283 ? -10.237 -18.070 4.981 1.00 84.56 283 ILE A CA 1
ATOM 2360 C C . ILE A 1 283 ? -10.434 -16.928 3.985 1.00 84.56 283 ILE A C 1
ATOM 2362 O O . ILE A 1 283 ? -10.586 -17.189 2.792 1.00 84.56 283 ILE A O 1
ATOM 2366 N N . TYR A 1 284 ? -10.332 -15.685 4.452 1.00 84.12 284 TYR A N 1
ATOM 2367 C CA . TYR A 1 284 ? -10.455 -14.504 3.603 1.00 84.12 284 TYR A CA 1
ATOM 2368 C C . TYR A 1 284 ? -9.421 -14.492 2.465 1.00 84.12 284 TYR A C 1
ATOM 2370 O O . TYR A 1 284 ? -9.792 -14.385 1.296 1.00 84.12 284 TYR A O 1
ATOM 2378 N N . MET A 1 285 ? -8.138 -14.718 2.768 1.00 79.38 285 MET A N 1
ATOM 2379 C CA . MET A 1 285 ? -7.079 -14.745 1.753 1.00 79.38 285 MET A CA 1
ATOM 2380 C C . MET A 1 285 ? -7.302 -15.811 0.680 1.00 79.38 285 MET A C 1
ATOM 2382 O O . MET A 1 285 ? -7.013 -15.573 -0.487 1.00 79.38 285 MET A O 1
ATOM 2386 N N . LYS A 1 286 ? -7.824 -16.991 1.038 1.00 78.81 286 LYS A N 1
ATOM 2387 C CA . LYS A 1 286 ? -8.132 -18.034 0.044 1.00 78.81 286 LYS A CA 1
ATOM 2388 C C . LYS A 1 286 ? -9.174 -17.576 -0.977 1.00 78.81 286 LYS A C 1
ATOM 2390 O O . LYS A 1 286 ? -9.107 -18.000 -2.129 1.00 78.81 286 LYS A O 1
ATOM 2395 N N . ILE A 1 287 ? -10.124 -16.745 -0.555 1.00 80.88 287 ILE A N 1
ATOM 2396 C CA . ILE A 1 287 ? -11.180 -16.198 -1.413 1.00 80.88 287 ILE A CA 1
ATOM 2397 C C . ILE A 1 287 ? -10.632 -15.019 -2.233 1.00 80.88 287 ILE A C 1
ATOM 2399 O O . ILE A 1 287 ? -10.919 -14.896 -3.426 1.00 80.88 287 ILE A O 1
ATOM 2403 N N . GLU A 1 288 ? -9.789 -14.180 -1.626 1.00 73.12 288 GLU A N 1
ATOM 2404 C CA . GLU A 1 288 ? -9.143 -13.051 -2.299 1.00 73.12 288 GLU A CA 1
ATOM 2405 C C . GLU A 1 288 ? -8.179 -13.502 -3.418 1.00 73.12 288 GLU A C 1
ATOM 2407 O O . GLU A 1 288 ? -8.272 -13.012 -4.550 1.00 73.12 288 GLU A O 1
ATOM 2412 N N . ASP A 1 289 ? -7.308 -14.477 -3.133 1.00 67.00 289 ASP A N 1
ATOM 2413 C CA . ASP A 1 289 ? -6.178 -14.918 -3.968 1.00 67.00 289 ASP A CA 1
ATOM 2414 C C . ASP A 1 289 ? -6.449 -16.224 -4.740 1.00 67.00 289 ASP A C 1
ATOM 2416 O O . ASP A 1 289 ? -5.575 -17.087 -4.869 1.00 67.00 289 ASP A O 1
ATOM 2420 N N . SER A 1 290 ? -7.642 -16.385 -5.325 1.00 52.75 290 SER A N 1
ATOM 2421 C CA . SER A 1 290 ? -8.057 -17.586 -6.086 1.00 52.75 290 SER A CA 1
ATOM 2422 C C . SER A 1 290 ? -7.137 -18.027 -7.254 1.00 52.75 290 SER A C 1
ATOM 2424 O O . SER A 1 290 ? -7.426 -19.023 -7.911 1.00 52.75 290 SER A O 1
ATOM 2426 N N . PHE A 1 291 ? -6.002 -17.352 -7.485 1.00 44.69 291 PHE A N 1
ATOM 2427 C CA . PHE A 1 291 ? -4.962 -17.690 -8.462 1.00 44.69 291 PHE A CA 1
ATOM 2428 C C . PHE A 1 291 ? -3.634 -18.254 -7.895 1.00 44.69 291 PHE A C 1
ATOM 2430 O O . PHE A 1 291 ? -2.841 -18.738 -8.699 1.00 44.69 291 PHE A O 1
ATOM 2437 N N . TYR A 1 292 ? -3.369 -18.257 -6.573 1.00 44.44 292 TYR A N 1
ATOM 2438 C CA . TYR A 1 292 ? -2.043 -18.663 -6.034 1.00 44.44 292 TYR A CA 1
ATOM 2439 C C . TYR A 1 292 ? -2.026 -19.647 -4.846 1.00 44.44 292 TYR A C 1
ATOM 2441 O O . TYR A 1 292 ? -0.949 -20.019 -4.378 1.00 44.44 292 TYR A O 1
ATOM 2449 N N . SER A 1 293 ? -3.167 -20.136 -4.351 1.00 40.16 293 SER A N 1
ATOM 2450 C CA . SER A 1 293 ? -3.178 -20.986 -3.146 1.00 40.16 293 SER A CA 1
ATOM 2451 C C . SER A 1 293 ? -2.986 -22.488 -3.429 1.00 40.16 293 SER A C 1
ATOM 2453 O O . SER A 1 293 ? -3.918 -23.284 -3.350 1.00 40.16 293 SER A O 1
ATOM 2455 N N . THR A 1 294 ? -1.750 -22.916 -3.710 1.00 40.75 294 THR A N 1
ATOM 2456 C CA . THR A 1 294 ? -1.379 -24.352 -3.661 1.00 40.75 294 THR A CA 1
ATOM 2457 C C . THR A 1 294 ? -0.242 -24.695 -2.703 1.00 40.75 294 THR A C 1
ATOM 2459 O O . THR A 1 294 ? 0.307 -25.790 -2.788 1.00 40.75 294 THR A O 1
ATOM 2462 N N . SER A 1 295 ? 0.110 -23.842 -1.745 1.00 42.59 295 SER A N 1
ATOM 2463 C CA . SER A 1 295 ? 0.944 -24.284 -0.624 1.00 42.59 295 SER A CA 1
ATOM 2464 C C . SER A 1 295 ? 0.352 -23.831 0.699 1.00 42.59 295 SER A C 1
ATOM 2466 O O . SER A 1 295 ? -0.284 -22.781 0.789 1.00 42.59 295 SER A O 1
ATOM 2468 N N . ASP A 1 296 ? 0.489 -24.695 1.705 1.00 53.22 296 ASP A N 1
ATOM 2469 C CA . ASP A 1 296 ? 0.092 -24.450 3.086 1.00 53.22 296 ASP A CA 1
ATOM 2470 C C . ASP A 1 296 ? 0.406 -23.017 3.494 1.00 53.22 296 ASP A C 1
ATOM 2472 O O . ASP A 1 296 ? 1.497 -22.534 3.208 1.00 53.22 296 ASP A O 1
ATOM 2476 N N . SER A 1 297 ? -0.566 -22.375 4.142 1.00 55.25 297 SER A N 1
ATOM 2477 C CA . SER A 1 297 ? -0.660 -20.960 4.521 1.00 55.25 297 SER A CA 1
ATOM 2478 C C . SER A 1 297 ? 0.499 -20.431 5.377 1.00 55.25 297 SER A C 1
ATOM 2480 O O . SER A 1 297 ? 0.292 -19.925 6.472 1.00 55.25 297 SER A O 1
ATOM 2482 N N . LYS A 1 298 ? 1.729 -20.564 4.905 1.00 62.34 298 LYS A N 1
ATOM 2483 C CA . LYS A 1 298 ? 2.928 -19.990 5.486 1.00 62.34 298 LYS A CA 1
ATOM 2484 C C . LYS A 1 298 ? 3.084 -18.585 4.922 1.00 62.34 298 LYS A C 1
ATOM 2486 O O . LYS A 1 298 ? 2.909 -18.365 3.725 1.00 62.34 298 LYS A O 1
ATOM 2491 N N . PHE A 1 299 ? 3.400 -17.644 5.797 1.00 69.25 299 PHE A N 1
ATOM 2492 C CA . PHE A 1 299 ? 3.898 -16.326 5.450 1.00 69.25 299 PHE A CA 1
ATOM 2493 C C . PHE A 1 299 ? 5.036 -16.460 4.434 1.00 69.25 299 PHE A C 1
ATOM 2495 O O . PHE A 1 299 ? 5.999 -17.190 4.677 1.00 69.25 299 PHE A O 1
ATOM 2502 N N . ASP A 1 300 ? 4.946 -15.764 3.301 1.00 79.38 300 ASP A N 1
ATOM 2503 C CA . ASP A 1 300 ? 6.065 -15.693 2.363 1.00 79.38 300 ASP A CA 1
ATOM 2504 C C . ASP A 1 300 ? 7.123 -14.735 2.923 1.00 79.38 300 ASP A C 1
ATOM 2506 O O . ASP A 1 300 ? 7.144 -13.536 2.642 1.00 79.38 300 ASP A O 1
ATOM 2510 N N . CYS A 1 301 ? 8.009 -15.281 3.755 1.00 85.31 301 CYS A N 1
ATOM 2511 C CA . CYS A 1 301 ? 9.056 -14.513 4.416 1.00 85.31 301 CYS A CA 1
ATOM 2512 C C . CYS A 1 301 ? 10.059 -13.909 3.432 1.00 85.31 301 CYS A C 1
ATOM 2514 O O . CYS A 1 301 ? 10.644 -12.866 3.719 1.00 85.31 301 CYS A O 1
ATOM 2516 N N . MET A 1 302 ? 10.238 -14.513 2.252 1.00 86.19 302 MET A N 1
ATOM 2517 C CA . MET A 1 302 ? 11.074 -13.912 1.214 1.00 86.19 302 MET A CA 1
ATOM 2518 C C . MET A 1 302 ? 10.389 -12.720 0.563 1.00 86.19 302 MET A C 1
ATOM 2520 O O . MET A 1 302 ? 11.055 -11.711 0.330 1.00 86.19 302 MET A O 1
ATOM 2524 N N . ALA A 1 303 ? 9.086 -12.812 0.285 1.00 82.69 303 ALA A N 1
ATOM 2525 C CA . ALA A 1 303 ? 8.322 -11.665 -0.188 1.00 82.69 303 ALA A CA 1
ATOM 2526 C C . ALA A 1 303 ? 8.349 -10.530 0.841 1.00 82.69 303 ALA A C 1
ATOM 2528 O O . ALA A 1 303 ? 8.622 -9.396 0.462 1.00 82.69 303 ALA A O 1
ATOM 2529 N N . LEU A 1 304 ? 8.177 -10.834 2.132 1.00 82.19 304 LEU A N 1
ATOM 2530 C CA . LEU A 1 304 ? 8.238 -9.835 3.202 1.00 82.19 304 LEU A CA 1
ATOM 2531 C C . LEU A 1 304 ? 9.607 -9.137 3.256 1.00 82.19 304 LEU A C 1
ATOM 2533 O O . LEU A 1 304 ? 9.680 -7.914 3.188 1.00 82.19 304 LEU A O 1
ATOM 2537 N N . VAL A 1 305 ? 10.711 -9.895 3.273 1.00 89.25 305 VAL A N 1
ATOM 2538 C CA . VAL A 1 305 ? 12.070 -9.319 3.235 1.00 89.25 305 VAL A CA 1
ATOM 2539 C C . VAL A 1 305 ? 12.291 -8.483 1.972 1.00 89.25 305 VAL A C 1
ATOM 2541 O O . VAL A 1 305 ? 12.915 -7.426 2.032 1.00 89.25 305 VAL A O 1
ATOM 2544 N N . LYS A 1 306 ? 11.805 -8.944 0.815 1.00 86.75 306 LYS A N 1
ATOM 2545 C CA . LYS A 1 306 ? 11.946 -8.221 -0.454 1.00 86.75 306 LYS A CA 1
ATOM 2546 C C . LYS A 1 306 ? 11.173 -6.900 -0.440 1.00 86.75 306 LYS A C 1
ATOM 2548 O O . LYS A 1 306 ? 11.690 -5.916 -0.965 1.00 86.75 306 LYS A O 1
ATOM 2553 N N . THR A 1 307 ? 9.974 -6.886 0.134 1.00 83.38 307 THR A N 1
ATOM 2554 C CA . THR A 1 307 ? 9.124 -5.694 0.236 1.00 83.38 307 THR A CA 1
ATOM 2555 C C . THR A 1 307 ? 9.705 -4.688 1.224 1.00 83.38 307 THR A C 1
ATOM 2557 O O . THR A 1 307 ? 9.932 -3.542 0.849 1.00 83.38 307 THR A O 1
ATOM 2560 N N . GLU A 1 308 ? 10.035 -5.124 2.440 1.00 85.81 308 GLU A N 1
ATOM 2561 C CA . GLU A 1 308 ? 10.450 -4.218 3.520 1.00 85.81 308 GLU A CA 1
ATOM 2562 C C . GLU A 1 308 ? 11.931 -3.822 3.438 1.00 85.81 308 GLU A C 1
ATOM 2564 O O . GLU A 1 308 ? 12.318 -2.705 3.773 1.00 85.81 308 GLU A O 1
ATOM 2569 N N . LEU A 1 309 ? 12.793 -4.734 2.974 1.00 91.94 309 LEU A N 1
ATOM 2570 C CA . LEU A 1 309 ? 14.254 -4.596 3.023 1.00 91.94 309 LEU A CA 1
ATOM 2571 C C . LEU A 1 309 ? 14.914 -4.809 1.653 1.00 91.94 309 LEU A C 1
ATOM 2573 O O . LEU A 1 309 ? 16.106 -5.113 1.576 1.00 91.94 309 LEU A O 1
ATOM 2577 N N . GLY A 1 310 ? 14.173 -4.622 0.557 1.00 91.44 310 GLY A N 1
ATOM 2578 C CA . GLY A 1 310 ? 14.618 -4.953 -0.801 1.00 91.44 310 GLY A CA 1
ATOM 2579 C C . GLY A 1 310 ? 15.963 -4.342 -1.199 1.00 91.44 310 GLY A C 1
ATOM 2580 O O . GLY A 1 310 ? 16.825 -5.043 -1.723 1.00 91.44 310 GLY A O 1
ATOM 2581 N N . MET A 1 311 ? 16.204 -3.058 -0.911 1.00 91.88 311 MET A N 1
ATOM 2582 C CA . MET A 1 311 ? 17.499 -2.420 -1.209 1.00 91.88 311 MET A CA 1
ATOM 2583 C C . MET A 1 311 ? 18.660 -3.078 -0.455 1.00 91.88 311 MET A C 1
ATOM 2585 O O . MET A 1 311 ? 19.718 -3.327 -1.032 1.00 91.88 311 MET A O 1
ATOM 2589 N N . LEU A 1 312 ? 18.452 -3.388 0.826 1.00 92.12 312 LEU A N 1
ATOM 2590 C CA . LEU A 1 312 ? 19.447 -4.046 1.662 1.00 92.12 312 LEU A CA 1
ATOM 2591 C C . LEU A 1 312 ? 19.688 -5.491 1.206 1.00 92.12 312 LEU A C 1
ATOM 2593 O O . LEU A 1 312 ? 20.837 -5.926 1.154 1.00 92.12 312 LEU A O 1
ATOM 2597 N N . LEU A 1 313 ? 18.628 -6.198 0.803 1.00 91.81 313 LEU A N 1
ATOM 2598 C CA . LEU A 1 313 ? 18.702 -7.535 0.216 1.00 91.81 313 LEU A CA 1
ATOM 2599 C C . LEU A 1 313 ? 19.525 -7.533 -1.077 1.00 91.81 313 LEU A C 1
ATOM 2601 O O . LEU A 1 313 ? 20.414 -8.367 -1.236 1.00 91.81 313 LEU A O 1
ATOM 2605 N N . HIS A 1 314 ? 19.274 -6.578 -1.978 1.00 90.69 314 HIS A N 1
ATOM 2606 C CA . HIS A 1 314 ? 20.035 -6.432 -3.220 1.00 90.69 314 HIS A CA 1
ATOM 2607 C C . HIS A 1 314 ? 21.505 -6.107 -2.948 1.00 90.69 314 HIS A C 1
ATOM 2609 O O . HIS A 1 314 ? 22.387 -6.721 -3.546 1.00 90.69 314 HIS A O 1
ATOM 2615 N N . ALA A 1 315 ? 21.785 -5.184 -2.022 1.00 91.06 315 ALA A N 1
ATOM 2616 C CA . ALA A 1 315 ? 23.151 -4.860 -1.623 1.00 91.06 315 ALA A CA 1
ATOM 2617 C C . ALA A 1 315 ? 23.873 -6.080 -1.033 1.00 91.06 315 ALA A C 1
ATOM 2619 O O . ALA A 1 315 ? 25.046 -6.307 -1.333 1.00 91.06 315 ALA A O 1
ATOM 2620 N N . TYR A 1 316 ? 23.171 -6.886 -0.229 1.00 89.00 316 TYR A N 1
ATOM 2621 C CA . TYR A 1 316 ? 23.728 -8.112 0.327 1.00 89.00 316 TYR A CA 1
ATOM 2622 C C . TYR A 1 316 ? 24.020 -9.139 -0.777 1.00 89.00 316 TYR A C 1
ATOM 2624 O O . TYR A 1 316 ? 25.138 -9.643 -0.871 1.00 89.00 316 TYR A O 1
ATOM 2632 N N . TYR A 1 317 ? 23.066 -9.373 -1.681 1.00 89.94 317 TYR A N 1
ATOM 2633 C CA . TYR A 1 317 ? 23.235 -10.289 -2.809 1.00 89.94 317 TYR A CA 1
ATOM 2634 C C . TYR A 1 317 ? 24.403 -9.896 -3.718 1.00 89.94 317 TYR A C 1
ATOM 2636 O O . TYR A 1 317 ? 25.235 -10.738 -4.034 1.00 89.94 317 TYR A O 1
ATOM 2644 N N . LEU A 1 318 ? 24.506 -8.621 -4.106 1.00 89.19 318 LEU A N 1
ATOM 2645 C CA . LEU A 1 318 ? 25.578 -8.128 -4.981 1.00 89.19 318 LEU A CA 1
ATOM 2646 C C . LEU A 1 318 ? 26.961 -8.185 -4.327 1.00 89.19 318 LEU A C 1
ATOM 2648 O O . LEU A 1 318 ? 27.967 -8.257 -5.032 1.00 89.19 318 LEU A O 1
ATOM 2652 N N . ARG A 1 319 ? 27.027 -8.145 -2.992 1.00 88.44 319 ARG A N 1
ATOM 2653 C CA . ARG A 1 319 ? 28.282 -8.312 -2.259 1.00 88.44 319 ARG A CA 1
ATOM 2654 C C . ARG A 1 319 ? 28.769 -9.759 -2.282 1.00 88.44 319 ARG A C 1
ATOM 2656 O O . ARG A 1 319 ? 29.965 -9.977 -2.442 1.00 88.44 319 ARG A O 1
ATOM 2663 N N . GLU A 1 320 ? 27.862 -10.717 -2.111 1.00 87.88 320 GLU A N 1
ATOM 2664 C CA . GLU A 1 320 ? 28.190 -12.151 -2.091 1.00 87.88 320 GLU A CA 1
ATOM 2665 C C . GLU A 1 320 ? 28.331 -12.739 -3.502 1.00 87.88 320 GLU A C 1
ATOM 2667 O O . GLU A 1 320 ? 29.136 -13.639 -3.734 1.00 87.88 320 GLU A O 1
ATOM 2672 N N . TYR A 1 321 ? 27.590 -12.191 -4.465 1.00 89.00 321 TYR A N 1
ATOM 2673 C CA . TYR A 1 321 ? 27.604 -12.580 -5.873 1.00 89.00 321 TYR A CA 1
ATOM 2674 C C . TYR A 1 321 ? 27.935 -11.370 -6.762 1.00 89.00 321 TYR A C 1
ATOM 2676 O O . TYR A 1 321 ? 27.070 -10.880 -7.496 1.00 89.00 321 TYR A O 1
ATOM 2684 N N . PRO A 1 322 ? 29.176 -10.851 -6.701 1.00 89.19 322 PRO A N 1
ATOM 2685 C CA . PRO A 1 322 ? 29.572 -9.702 -7.497 1.00 89.19 322 PRO A CA 1
ATOM 2686 C C . PRO A 1 322 ? 29.540 -10.036 -8.989 1.00 89.19 322 PRO A C 1
ATOM 2688 O O . PRO A 1 322 ? 30.060 -11.060 -9.430 1.00 89.19 322 PRO A O 1
ATOM 2691 N N . VAL A 1 323 ? 28.961 -9.129 -9.775 1.00 89.06 323 VAL A N 1
ATOM 2692 C CA . VAL A 1 323 ? 29.032 -9.188 -11.240 1.00 89.06 323 VAL A CA 1
ATOM 2693 C C . VAL A 1 323 ? 30.468 -8.908 -11.668 1.00 89.06 323 VAL A C 1
ATOM 2695 O O . VAL A 1 323 ? 31.030 -7.877 -11.282 1.00 89.06 323 VAL A O 1
ATOM 2698 N N . ASP A 1 324 ? 31.047 -9.811 -12.455 1.00 92.00 324 ASP A N 1
ATOM 2699 C CA . ASP A 1 324 ? 32.404 -9.668 -12.966 1.00 92.00 324 ASP A CA 1
ATOM 2700 C C . ASP A 1 324 ? 32.517 -8.505 -13.964 1.00 92.00 324 ASP A C 1
ATOM 2702 O O . ASP A 1 324 ? 31.553 -8.100 -14.620 1.00 92.00 324 ASP A O 1
ATOM 2706 N N . GLU A 1 325 ? 33.721 -7.944 -14.064 1.00 91.94 325 GLU A N 1
ATOM 2707 C CA . GLU A 1 325 ? 33.984 -6.756 -14.878 1.00 91.94 325 GLU A CA 1
ATOM 2708 C C . GLU A 1 325 ? 33.693 -6.990 -16.361 1.00 91.94 325 GLU A C 1
ATOM 2710 O O . GLU A 1 325 ? 33.132 -6.117 -17.020 1.00 91.94 325 GLU A O 1
ATOM 2715 N N . ARG A 1 326 ? 33.983 -8.192 -16.869 1.00 94.69 326 ARG A N 1
ATOM 2716 C CA . ARG A 1 326 ? 33.712 -8.541 -18.262 1.00 94.69 326 ARG A CA 1
ATOM 2717 C C . ARG A 1 326 ? 32.213 -8.496 -18.551 1.00 94.69 326 ARG A C 1
ATOM 2719 O O . ARG A 1 326 ? 31.818 -7.852 -19.519 1.00 94.69 326 ARG A O 1
ATOM 2726 N N . THR A 1 327 ? 31.385 -9.114 -17.709 1.00 92.81 327 THR A N 1
ATOM 2727 C CA . THR A 1 327 ? 29.922 -9.049 -17.841 1.00 92.81 327 THR A CA 1
ATOM 2728 C C . THR A 1 327 ? 29.428 -7.601 -17.815 1.00 92.81 327 THR A C 1
ATOM 2730 O O . THR A 1 327 ? 28.605 -7.221 -18.649 1.00 92.81 327 THR A O 1
ATOM 2733 N N . ARG A 1 328 ? 29.961 -6.750 -16.923 1.00 90.19 328 ARG A N 1
ATOM 2734 C CA . ARG A 1 328 ? 29.609 -5.316 -16.900 1.00 90.19 328 ARG A CA 1
ATOM 2735 C C . ARG A 1 328 ? 29.964 -4.616 -18.210 1.00 90.19 328 ARG A C 1
ATOM 2737 O O . ARG A 1 328 ? 29.130 -3.893 -18.752 1.00 90.19 328 ARG A O 1
ATOM 2744 N N . SER A 1 329 ? 31.167 -4.843 -18.736 1.00 93.38 329 SER A N 1
ATOM 2745 C CA . SER A 1 329 ? 31.601 -4.256 -20.006 1.00 93.38 329 SER A CA 1
ATOM 2746 C C . SER A 1 329 ? 30.740 -4.717 -21.183 1.00 93.38 329 SER A C 1
ATOM 2748 O O . SER A 1 329 ? 30.361 -3.897 -22.016 1.00 93.38 329 SER A O 1
ATOM 2750 N N . GLU A 1 330 ? 30.390 -6.005 -21.246 1.00 94.81 330 GLU A N 1
ATOM 2751 C CA . GLU A 1 330 ? 29.534 -6.554 -22.304 1.00 94.81 330 GLU A CA 1
ATOM 2752 C C . GLU A 1 330 ? 28.118 -5.949 -22.252 1.00 94.81 330 GLU A C 1
ATOM 2754 O O . GLU A 1 330 ? 27.596 -5.515 -23.280 1.00 94.81 330 GLU A O 1
ATOM 2759 N N . VAL A 1 331 ? 27.518 -5.821 -21.062 1.00 92.69 331 VAL A N 1
ATOM 2760 C CA . VAL A 1 331 ? 26.201 -5.177 -20.890 1.00 92.69 331 VAL A CA 1
ATOM 2761 C C . VAL A 1 331 ? 26.247 -3.691 -21.260 1.00 92.69 331 VAL A C 1
ATOM 2763 O O . VAL A 1 331 ? 25.355 -3.205 -21.958 1.00 92.69 331 VAL A O 1
ATOM 2766 N N . HIS A 1 332 ? 27.299 -2.972 -20.863 1.00 91.69 332 HIS A N 1
ATOM 2767 C CA . HIS A 1 332 ? 27.470 -1.564 -21.225 1.00 91.69 332 HIS A CA 1
ATOM 2768 C C . HIS A 1 332 ? 27.625 -1.369 -22.743 1.00 91.69 332 HIS A C 1
ATOM 2770 O O . HIS A 1 332 ? 27.068 -0.429 -23.319 1.00 91.69 332 HIS A O 1
ATOM 2776 N N . ALA A 1 333 ? 28.320 -2.290 -23.417 1.00 93.94 333 ALA A N 1
ATOM 2777 C CA . ALA A 1 333 ? 28.428 -2.290 -24.871 1.00 93.94 333 ALA A CA 1
ATOM 2778 C C . ALA A 1 333 ? 27.068 -2.539 -25.547 1.00 93.94 333 ALA A C 1
ATOM 2780 O O . ALA A 1 333 ? 26.725 -1.839 -26.500 1.00 93.94 333 ALA A O 1
ATOM 2781 N N . ILE A 1 334 ? 26.263 -3.484 -25.042 1.00 94.56 334 ILE A N 1
ATOM 2782 C CA . ILE A 1 334 ? 24.897 -3.725 -25.541 1.00 94.56 334 ILE A CA 1
ATOM 2783 C C . ILE A 1 334 ? 24.048 -2.461 -25.401 1.00 94.56 334 ILE A C 1
ATOM 2785 O O . ILE A 1 334 ? 23.424 -2.043 -26.376 1.00 94.56 334 ILE A O 1
ATOM 2789 N N . TYR A 1 335 ? 24.060 -1.825 -24.226 1.00 92.81 335 TYR A N 1
ATOM 2790 C CA . TYR A 1 335 ? 23.331 -0.578 -24.000 1.00 92.81 335 TYR A CA 1
ATOM 2791 C C . TYR A 1 335 ? 23.749 0.508 -24.995 1.00 92.81 335 TYR A C 1
ATOM 2793 O O . TYR A 1 335 ? 22.900 1.079 -25.676 1.00 92.81 335 TYR A O 1
ATOM 2801 N N . SER A 1 336 ? 25.056 0.742 -25.131 1.00 92.44 336 SER A N 1
ATOM 2802 C CA . SER A 1 336 ? 25.600 1.765 -26.031 1.00 92.44 336 SER A CA 1
ATOM 2803 C C . SER A 1 336 ? 25.188 1.512 -27.483 1.00 92.44 336 SER A C 1
ATOM 2805 O O . SER A 1 336 ? 24.798 2.432 -28.200 1.00 92.44 336 SER A O 1
ATOM 2807 N N . ASN A 1 337 ? 25.203 0.250 -27.918 1.00 94.94 337 ASN A N 1
ATOM 2808 C CA . ASN A 1 337 ? 24.770 -0.132 -29.260 1.00 94.94 337 ASN A CA 1
ATOM 2809 C C . ASN A 1 337 ? 23.274 0.126 -29.480 1.00 94.94 337 ASN A C 1
ATOM 2811 O O . ASN A 1 337 ? 22.895 0.665 -30.521 1.00 94.94 337 ASN A O 1
ATOM 2815 N N . VAL A 1 338 ? 22.425 -0.222 -28.508 1.00 94.44 338 VAL A N 1
ATOM 2816 C CA . VAL A 1 338 ? 20.978 0.036 -28.573 1.00 94.44 338 VAL A CA 1
ATOM 2817 C C . VAL A 1 338 ? 20.696 1.538 -28.593 1.00 94.44 338 VAL A C 1
ATOM 2819 O O . VAL A 1 338 ? 19.926 1.998 -29.435 1.00 94.44 338 VAL A O 1
ATOM 2822 N N . GLN A 1 339 ? 21.356 2.309 -27.726 1.00 94.38 339 GLN A N 1
ATOM 2823 C CA . GLN A 1 339 ? 21.227 3.764 -27.651 1.00 94.38 339 GLN A CA 1
ATOM 2824 C C . GLN A 1 339 ? 21.590 4.420 -28.990 1.00 94.38 339 GLN A C 1
ATOM 2826 O O . GLN A 1 339 ? 20.798 5.183 -29.546 1.00 94.38 339 GLN A O 1
ATOM 2831 N N . ASN A 1 340 ? 22.744 4.058 -29.558 1.00 94.50 340 ASN A N 1
ATOM 2832 C CA . ASN A 1 340 ? 23.201 4.570 -30.849 1.00 94.50 340 ASN A CA 1
ATOM 2833 C C . ASN A 1 340 ? 22.239 4.205 -31.984 1.00 94.50 340 ASN A C 1
ATOM 2835 O O . ASN A 1 340 ? 21.908 5.056 -32.813 1.00 94.50 340 ASN A O 1
ATOM 2839 N N . LYS A 1 341 ? 21.739 2.961 -32.010 1.00 96.12 341 LYS A N 1
ATOM 2840 C CA . LYS A 1 341 ? 20.783 2.535 -33.038 1.00 96.12 341 LYS A CA 1
ATOM 2841 C C . LYS A 1 341 ? 19.454 3.276 -32.919 1.00 96.12 341 LYS A C 1
ATOM 2843 O O . LYS A 1 341 ? 18.867 3.639 -33.936 1.00 96.12 341 LYS A O 1
ATOM 2848 N N . PHE A 1 342 ? 18.995 3.542 -31.700 1.00 94.88 342 PHE A N 1
ATOM 2849 C CA . PHE A 1 342 ? 17.784 4.321 -31.473 1.00 94.88 342 PHE A CA 1
ATOM 2850 C C . PHE A 1 342 ? 17.944 5.767 -31.969 1.00 94.88 342 PHE A C 1
ATOM 2852 O O . PHE A 1 342 ? 17.073 6.266 -32.677 1.00 94.88 342 PHE A O 1
ATOM 2859 N N . ILE A 1 343 ? 19.091 6.403 -31.707 1.00 95.00 343 ILE A N 1
ATOM 2860 C CA . ILE A 1 343 ? 19.420 7.736 -32.240 1.00 95.00 343 ILE A CA 1
ATOM 2861 C C . ILE A 1 343 ? 19.446 7.732 -33.781 1.00 95.00 343 ILE A C 1
ATOM 2863 O O . ILE A 1 343 ? 18.912 8.645 -34.411 1.00 95.00 343 ILE A O 1
ATOM 2867 N N . GLU A 1 344 ? 20.003 6.699 -34.417 1.00 96.00 344 GLU A N 1
ATOM 2868 C CA . GLU A 1 344 ? 19.997 6.552 -35.883 1.00 96.00 344 GLU A CA 1
ATOM 2869 C C . GLU A 1 344 ? 18.567 6.450 -36.454 1.00 96.00 344 GLU A C 1
ATOM 2871 O O . GLU A 1 344 ? 18.227 7.106 -37.447 1.00 96.00 344 GLU A O 1
ATOM 2876 N N . ILE A 1 345 ? 17.701 5.666 -35.803 1.00 95.31 345 ILE A N 1
ATOM 2877 C CA . ILE A 1 345 ? 16.282 5.538 -36.171 1.00 95.31 345 ILE A CA 1
ATOM 2878 C C . ILE A 1 345 ? 15.564 6.886 -36.023 1.00 95.31 345 ILE A C 1
ATOM 2880 O O . ILE A 1 345 ? 14.811 7.287 -36.911 1.00 95.31 345 ILE A O 1
ATOM 2884 N N . LEU A 1 346 ? 15.824 7.627 -34.944 1.00 94.75 346 LEU A N 1
ATOM 2885 C CA . LEU A 1 346 ? 15.235 8.952 -34.735 1.00 94.75 346 LEU A CA 1
ATOM 2886 C C . LEU A 1 346 ? 15.681 9.950 -35.799 1.00 94.75 346 LEU A C 1
ATOM 2888 O O . LEU A 1 346 ? 14.842 10.641 -36.380 1.00 94.75 346 LEU A O 1
ATOM 2892 N N . ASN A 1 347 ? 16.973 9.982 -36.120 1.00 94.25 347 ASN A N 1
ATOM 2893 C CA . ASN A 1 347 ? 17.509 10.861 -37.156 1.00 94.25 347 ASN A CA 1
ATOM 2894 C C . ASN A 1 347 ? 16.883 10.575 -38.528 1.00 94.25 347 ASN A C 1
ATOM 2896 O O . ASN A 1 347 ? 16.493 11.512 -39.231 1.00 94.25 347 ASN A O 1
ATOM 2900 N N . SER A 1 348 ? 16.708 9.297 -38.874 1.00 94.88 348 SER A N 1
ATOM 2901 C CA . SER A 1 348 ? 16.095 8.862 -40.140 1.00 94.88 348 SER A CA 1
ATOM 2902 C C . SER A 1 348 ? 14.563 8.951 -40.176 1.00 94.88 348 SER A C 1
ATOM 2904 O O . SER A 1 348 ? 13.966 8.842 -41.252 1.00 94.88 348 SER A O 1
ATOM 2906 N N . SER A 1 349 ? 13.907 9.184 -39.036 1.00 95.06 349 SER A N 1
ATOM 2907 C CA . SER A 1 349 ? 12.449 9.294 -38.972 1.00 95.06 349 SER A CA 1
ATOM 2908 C C . SER A 1 349 ? 11.932 10.498 -39.771 1.00 95.06 349 SER A C 1
ATOM 2910 O O . SER A 1 349 ? 12.508 11.586 -39.753 1.00 95.06 349 SER A O 1
ATOM 2912 N N . LYS A 1 350 ? 10.829 10.307 -40.501 1.00 95.06 350 LYS A N 1
ATOM 2913 C CA . LYS A 1 350 ? 10.205 11.360 -41.327 1.00 95.06 350 LYS A CA 1
ATOM 2914 C C . LYS A 1 350 ? 9.040 12.071 -40.639 1.00 95.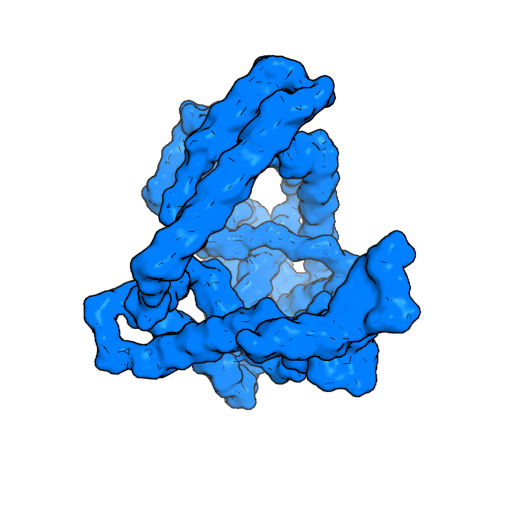06 350 LYS A C 1
ATOM 2916 O O . LYS A 1 350 ? 8.591 13.097 -41.128 1.00 95.06 350 LYS A O 1
ATOM 2921 N N . TRP A 1 351 ? 8.530 11.492 -39.555 1.00 95.00 351 TRP A N 1
ATOM 2922 C CA . TRP A 1 351 ? 7.338 11.968 -38.852 1.00 95.00 351 TRP A CA 1
ATOM 2923 C C . TRP A 1 351 ? 7.661 12.909 -37.681 1.00 95.00 351 TRP A C 1
ATOM 2925 O O . TRP A 1 351 ? 6.758 13.572 -37.187 1.00 95.00 351 TRP A O 1
ATOM 2935 N N . LEU A 1 352 ? 8.930 12.984 -37.260 1.00 94.31 352 LEU A N 1
ATOM 2936 C CA . LEU A 1 352 ? 9.415 13.936 -36.260 1.00 94.31 352 LEU A CA 1
ATOM 2937 C C . LEU A 1 352 ? 10.063 15.142 -36.940 1.00 94.31 352 LEU A C 1
ATOM 2939 O O . LEU A 1 352 ? 10.871 14.980 -37.861 1.00 94.31 352 LEU A O 1
ATOM 2943 N N . ASP A 1 353 ? 9.756 16.339 -36.447 1.00 95.00 353 ASP A N 1
ATOM 2944 C CA . ASP A 1 353 ? 10.478 17.551 -36.820 1.00 95.00 353 ASP A CA 1
ATOM 2945 C C . ASP A 1 353 ? 11.862 17.625 -36.149 1.00 95.00 353 ASP A C 1
ATOM 2947 O O . ASP A 1 353 ? 12.214 16.835 -35.268 1.00 95.00 353 ASP A O 1
ATOM 2951 N N . SER A 1 354 ? 12.683 18.571 -36.603 1.00 93.50 354 SER A N 1
ATOM 2952 C CA . SER A 1 354 ? 14.063 18.722 -36.136 1.00 93.50 354 SER A CA 1
ATOM 2953 C C . SER A 1 354 ? 14.169 19.100 -34.655 1.00 93.50 354 SER A C 1
ATOM 2955 O O . SER A 1 354 ? 15.124 18.683 -33.996 1.00 93.50 354 SER A O 1
ATOM 2957 N N . ASN A 1 355 ? 13.207 19.859 -34.122 1.00 94.56 355 ASN A N 1
ATOM 2958 C CA . ASN A 1 355 ? 13.227 20.289 -32.725 1.00 94.56 355 ASN A CA 1
ATOM 2959 C C . ASN A 1 355 ? 12.918 19.101 -31.812 1.00 94.56 355 ASN A C 1
ATOM 2961 O O . ASN A 1 355 ? 13.710 18.793 -30.926 1.00 94.56 355 ASN A O 1
ATOM 2965 N N . ALA A 1 356 ? 11.850 18.357 -32.110 1.00 94.12 356 ALA A N 1
ATOM 2966 C CA . ALA A 1 356 ? 11.481 17.149 -31.383 1.00 94.12 356 ALA A CA 1
ATOM 2967 C C . ALA A 1 356 ? 12.598 16.092 -31.420 1.00 94.12 356 ALA A C 1
ATOM 2969 O O . ALA A 1 356 ? 12.903 15.474 -30.402 1.00 94.12 356 ALA A O 1
ATOM 2970 N N . LYS A 1 357 ? 13.264 15.901 -32.571 1.00 95.06 357 LYS A N 1
ATOM 2971 C CA . LYS A 1 357 ? 14.433 15.006 -32.662 1.00 95.06 357 LYS A CA 1
ATOM 2972 C C . LYS A 1 357 ? 15.547 15.426 -31.712 1.00 95.06 357 LYS A C 1
ATOM 2974 O O . LYS A 1 357 ? 16.103 14.568 -31.033 1.00 95.06 357 LYS A O 1
ATOM 2979 N N . THR A 1 358 ? 15.858 16.719 -31.670 1.00 95.31 358 THR A N 1
ATOM 2980 C CA . THR A 1 358 ? 16.923 17.259 -30.816 1.00 95.31 358 THR A CA 1
ATOM 2981 C C . THR A 1 358 ? 16.595 17.022 -29.344 1.00 95.31 358 THR A C 1
ATOM 2983 O O . THR A 1 358 ? 17.385 16.398 -28.644 1.00 95.31 358 THR A O 1
ATOM 2986 N N . GLU A 1 359 ? 15.386 17.380 -28.903 1.00 95.44 359 GLU A N 1
ATOM 2987 C CA . GLU A 1 359 ? 14.945 17.176 -27.516 1.00 95.44 359 GLU A CA 1
ATOM 2988 C C . GLU A 1 359 ? 14.973 15.699 -27.092 1.00 95.44 359 GLU A C 1
ATOM 2990 O O . GLU A 1 359 ? 15.416 15.362 -25.991 1.00 95.44 359 GLU A O 1
ATOM 2995 N N . ILE A 1 360 ? 14.530 14.790 -27.966 1.00 94.31 360 ILE A N 1
ATOM 2996 C CA . ILE A 1 360 ? 14.540 13.352 -27.675 1.00 94.31 360 ILE A CA 1
ATOM 2997 C C . ILE A 1 360 ? 15.980 12.825 -27.609 1.00 94.31 360 ILE A C 1
ATOM 2999 O O . ILE A 1 360 ? 16.293 12.036 -26.717 1.00 94.31 360 ILE A O 1
ATOM 3003 N N . ILE A 1 361 ? 16.866 13.252 -28.514 1.00 94.44 361 ILE A N 1
ATOM 3004 C CA . ILE A 1 361 ? 18.282 12.852 -28.508 1.00 94.44 361 ILE A CA 1
ATOM 3005 C C . ILE A 1 361 ? 18.988 13.366 -27.250 1.00 94.44 361 ILE A C 1
ATOM 3007 O O . ILE A 1 361 ? 19.702 12.596 -26.605 1.00 94.44 361 ILE A O 1
ATOM 3011 N N . ASP A 1 362 ? 18.743 14.609 -26.840 1.00 94.81 362 ASP A N 1
ATOM 3012 C CA . ASP A 1 362 ? 19.274 15.167 -25.590 1.00 94.81 362 ASP A CA 1
ATOM 3013 C C . ASP A 1 362 ? 18.770 14.372 -24.375 1.00 94.81 362 ASP A C 1
ATOM 3015 O O . ASP A 1 362 ? 19.527 14.024 -23.460 1.00 94.81 362 ASP A O 1
ATOM 3019 N N . LYS A 1 363 ? 17.494 13.972 -24.393 1.00 94.19 363 LYS A N 1
ATOM 3020 C CA . LYS A 1 363 ? 16.935 13.095 -23.361 1.00 94.19 363 LYS A CA 1
ATOM 3021 C C . LYS A 1 363 ? 17.613 11.726 -23.345 1.00 94.19 363 LYS A C 1
ATOM 3023 O O . LYS A 1 363 ? 17.937 11.243 -22.271 1.00 94.19 363 LYS A O 1
ATOM 3028 N N . ILE A 1 364 ? 17.858 11.105 -24.498 1.00 92.44 364 ILE A N 1
ATOM 3029 C CA . ILE A 1 364 ? 18.507 9.786 -24.586 1.00 92.44 364 ILE A CA 1
ATOM 3030 C C . ILE A 1 364 ? 19.960 9.846 -24.125 1.00 92.44 364 ILE A C 1
ATOM 3032 O O . ILE A 1 364 ? 20.411 8.960 -23.402 1.00 92.44 364 ILE A O 1
ATOM 3036 N N . THR A 1 365 ? 20.700 10.863 -24.556 1.00 90.94 365 THR A N 1
ATOM 3037 C CA . THR A 1 365 ? 22.126 11.021 -24.238 1.00 90.94 365 THR A CA 1
ATOM 3038 C C . THR A 1 365 ? 22.357 11.401 -22.778 1.00 90.94 365 THR A C 1
ATOM 3040 O O . THR A 1 365 ? 23.402 11.069 -22.223 1.00 90.94 365 THR A O 1
ATOM 3043 N N . SER A 1 366 ? 21.370 12.019 -22.122 1.00 92.31 366 SER A N 1
ATOM 3044 C CA . SER A 1 366 ? 21.415 12.309 -20.684 1.00 92.31 366 SER A CA 1
ATOM 3045 C C . SER A 1 366 ? 21.065 11.116 -19.781 1.00 92.31 366 SER A C 1
ATOM 3047 O O . SER A 1 366 ? 21.263 11.203 -18.564 1.00 92.31 366 SER A O 1
ATOM 3049 N N . ILE A 1 367 ? 20.598 9.986 -20.336 1.00 88.81 367 ILE A N 1
ATOM 3050 C CA . ILE A 1 367 ? 20.350 8.761 -19.561 1.00 88.81 367 ILE A CA 1
ATOM 3051 C C . ILE A 1 367 ? 21.684 8.227 -19.036 1.00 88.81 367 ILE A C 1
ATOM 3053 O O . ILE A 1 367 ? 22.542 7.772 -19.794 1.00 88.81 367 ILE A O 1
ATOM 3057 N N . LYS A 1 368 ? 21.838 8.245 -17.712 1.00 83.56 368 LYS A N 1
ATOM 3058 C CA . LYS A 1 368 ? 22.983 7.643 -17.028 1.00 83.56 368 LYS A CA 1
ATOM 3059 C C . LYS A 1 368 ? 22.765 6.142 -16.876 1.00 83.56 368 LYS A C 1
ATOM 3061 O O . LYS A 1 368 ? 21.767 5.721 -16.298 1.00 83.56 368 LYS A O 1
ATOM 3066 N N . THR A 1 369 ? 23.726 5.349 -17.331 1.00 74.31 369 THR A N 1
ATOM 3067 C CA . THR A 1 369 ? 23.836 3.936 -16.953 1.00 74.31 369 THR A CA 1
ATOM 3068 C C . THR A 1 369 ? 24.728 3.800 -15.731 1.00 74.31 369 THR A C 1
ATOM 3070 O O . THR A 1 369 ? 25.787 4.428 -15.690 1.00 74.31 369 THR A O 1
ATOM 3073 N N . VAL A 1 370 ? 24.285 3.003 -14.757 1.00 55.47 370 VAL A N 1
ATOM 3074 C CA . VAL A 1 370 ? 25.062 2.637 -13.561 1.00 55.47 370 VAL A CA 1
ATOM 3075 C C . VAL A 1 370 ? 26.103 1.583 -13.905 1.00 55.47 370 VAL A C 1
ATOM 3077 O O . VAL A 1 370 ? 25.746 0.647 -14.658 1.00 55.47 370 VAL A O 1
#

Solvent-accessible surface area (backbone atoms only — not comparable to full-atom values): 21243 Å² total; per-residue (Å²): 116,69,66,62,56,53,52,60,61,21,33,26,83,89,45,56,54,91,81,40,47,62,46,17,52,38,45,32,36,75,36,90,88,34,89,53,60,82,59,56,63,68,59,52,54,48,51,54,49,50,51,51,51,50,50,54,44,69,71,43,87,83,73,70,90,50,68,71,66,44,50,56,24,52,54,37,46,54,44,51,46,52,48,62,45,66,80,69,48,89,54,74,55,53,62,70,59,52,51,51,36,53,72,63,71,50,50,38,50,53,50,48,91,76,44,67,66,88,76,67,49,71,60,57,40,43,42,75,48,70,61,57,69,62,81,75,73,75,96,60,61,69,72,40,35,51,38,49,51,50,40,57,34,53,51,41,37,73,75,60,15,50,77,76,42,32,58,59,49,56,55,20,55,48,49,49,54,50,53,48,50,44,48,56,51,17,40,67,73,61,37,83,85,48,81,51,52,73,42,33,41,45,58,49,44,76,73,48,69,93,52,70,55,66,60,42,56,40,46,73,41,52,89,85,51,79,79,48,57,79,39,76,44,72,40,73,42,64,60,28,56,58,53,49,53,54,50,56,75,74,45,57,61,61,40,54,48,38,36,57,51,46,48,44,51,63,68,46,50,87,77,47,60,25,47,64,62,47,50,44,52,51,55,32,48,55,59,66,44,77,86,71,82,85,65,81,95,56,74,59,37,66,58,50,44,47,70,79,37,33,70,61,50,51,55,50,49,46,68,78,57,60,82,52,70,67,62,52,52,53,52,52,49,51,50,52,52,52,52,52,51,50,50,52,50,53,70,71,42,83,88,58,55,74,65,59,44,48,57,51,48,54,54,59,72,66,59,80,82,132

Organism: NCBI:txid2053667